Protein AF-A0A3E1NWQ6-F1 (afdb_monomer)

Nearest PDB structures (foldseek):
  8uxt-assembly1_A  TM=4.687E-01  e=5.016E-04  Acinetobacter baumannii AB307-0294
  7roo-assembly1_A  TM=8.011E-01  e=1.506E-01  Cylindrospermum licheniforme UTEX B 2014
  7ron-assembly1_A  TM=8.012E-01  e=1.679E-01  Cylindrospermum licheniforme UTEX B 2014
  7fh8-assembly1_A  TM=8.017E-01  e=1.772E-01  Cylindrospermum licheniforme UTEX B 2014
  7pq5-assembly1_L  TM=4.694E-01  e=2.424E-03  Photorhabdus laumondii subsp. laumondii TTO1

Secondary structure (DSSP, 8-state):
--TTS-EEEEEEEEETTEEEEEEEEE-TTS-EEEEEEE--SS-EEEEEEEE-TTS-EEEEEEETTEEEEEE--TT----------------------SS----------GGG------------------S--TT-------------------SS---------TTHHHHHHHHHHHHHHHHHHHHHHHHHHHHHHHHHHHHHHTT---------------EEEE-TT--EEEEE-GGGB-----HHHHHHHHHHHHTT------B---EEEEE-TTS-EEEEEETTTEEEEEEE-TTS-EEEEE-HHHHTTTEEEEEEE-TTS-EEEEEEEE-SSPP-HHHHT-HHHHHHHHHHTGGG-EEEEE----S--PPPPGGG--TT--

pLDDT: mean 74.74, std 21.27, range [27.75, 98.44]

Organism: NCBI:txid2291814

Structure (mmCIF, N/CA/C/O backbone):
data_AF-A0A3E1NWQ6-F1
#
_entry.id   AF-A0A3E1NWQ6-F1
#
loop_
_atom_site.group_PDB
_atom_site.id
_atom_site.type_symbol
_atom_site.label_atom_id
_atom_site.label_alt_id
_atom_site.label_comp_id
_atom_site.label_asym_id
_atom_site.label_entity_id
_atom_site.label_seq_id
_atom_site.pdbx_PDB_ins_code
_atom_site.Cartn_x
_atom_site.Cartn_y
_atom_site.Cartn_z
_atom_site.occupancy
_atom_site.B_iso_or_equiv
_atom_site.auth_seq_id
_atom_site.auth_comp_id
_atom_site.auth_asym_id
_atom_site.auth_atom_id
_atom_site.pdbx_PDB_model_num
ATOM 1 N N . MET A 1 1 ? 13.324 13.006 -52.063 1.00 68.25 1 MET A N 1
ATOM 2 C CA . MET A 1 1 ? 12.012 12.972 -52.735 1.00 68.25 1 MET A CA 1
ATOM 3 C C . MET A 1 1 ? 11.394 14.353 -52.605 1.00 68.25 1 MET A C 1
ATOM 5 O O . MET A 1 1 ? 11.493 14.928 -51.523 1.00 68.25 1 MET A O 1
ATOM 9 N N . THR A 1 2 ? 10.901 14.929 -53.695 1.00 75.12 2 THR A N 1
ATOM 10 C CA . THR A 1 2 ? 10.239 16.245 -53.714 1.00 75.12 2 THR A CA 1
ATOM 11 C C . THR A 1 2 ? 8.730 16.090 -53.497 1.00 75.12 2 THR A C 1
ATOM 13 O O . THR A 1 2 ? 8.201 14.982 -53.580 1.00 75.12 2 THR A O 1
ATOM 16 N N . LEU A 1 3 ? 8.036 17.188 -53.187 1.00 78.50 3 LEU A N 1
ATOM 17 C CA . LEU A 1 3 ? 6.597 17.211 -52.879 1.00 78.50 3 LEU A CA 1
ATOM 18 C C . LEU A 1 3 ? 5.720 16.683 -54.026 1.00 78.50 3 LEU A C 1
ATOM 20 O O . LEU A 1 3 ? 4.633 16.175 -53.785 1.00 78.50 3 LEU A O 1
ATOM 24 N N . ASP A 1 4 ? 6.203 16.779 -55.262 1.00 76.31 4 ASP A N 1
ATOM 25 C CA . ASP A 1 4 ? 5.549 16.283 -56.474 1.00 76.31 4 ASP A CA 1
ATOM 26 C C . ASP A 1 4 ? 5.920 14.831 -56.826 1.00 76.31 4 ASP A C 1
ATOM 28 O O . ASP A 1 4 ? 5.641 14.382 -57.932 1.00 76.31 4 ASP A O 1
ATOM 32 N N . GLY A 1 5 ? 6.574 14.093 -55.921 1.00 77.06 5 GLY A N 1
ATOM 33 C CA . GLY A 1 5 ? 7.005 12.709 -56.161 1.00 77.06 5 GLY A CA 1
ATOM 34 C C . GLY A 1 5 ? 8.275 12.579 -57.012 1.00 77.06 5 GLY A C 1
ATOM 35 O O . GLY A 1 5 ? 8.676 11.470 -57.357 1.00 77.06 5 GLY A O 1
ATOM 36 N N . GLY A 1 6 ? 8.925 13.697 -57.339 1.00 78.62 6 GLY A N 1
ATOM 37 C CA . GLY A 1 6 ? 10.210 13.734 -58.029 1.00 78.62 6 GLY A CA 1
ATOM 38 C C . GLY A 1 6 ? 11.427 13.487 -57.124 1.00 78.62 6 GLY A C 1
ATOM 39 O O . GLY A 1 6 ? 11.338 13.157 -55.932 1.00 78.62 6 GLY A O 1
ATOM 40 N N . LEU A 1 7 ? 12.616 13.678 -57.696 1.00 77.25 7 LEU A N 1
ATOM 41 C CA . LEU A 1 7 ? 13.900 13.510 -57.013 1.00 77.25 7 LEU A CA 1
ATOM 42 C C . LEU A 1 7 ? 14.713 14.797 -57.072 1.00 77.25 7 LEU A C 1
ATOM 44 O O . LEU A 1 7 ? 14.730 15.495 -58.080 1.00 77.25 7 LEU A O 1
ATOM 48 N N . ILE A 1 8 ? 15.440 15.085 -55.996 1.00 79.31 8 ILE A N 1
ATOM 49 C CA . ILE A 1 8 ? 16.453 16.135 -55.984 1.00 79.31 8 ILE A CA 1
ATOM 50 C C . ILE A 1 8 ? 17.806 15.504 -55.698 1.00 79.31 8 ILE A C 1
ATOM 52 O O . ILE A 1 8 ? 17.927 14.681 -54.790 1.00 79.31 8 ILE A O 1
ATOM 56 N N . ALA A 1 9 ? 18.801 15.877 -56.491 1.00 77.38 9 ALA A N 1
ATOM 57 C CA . ALA A 1 9 ? 20.158 15.370 -56.392 1.00 77.38 9 ALA A CA 1
ATOM 58 C C . ALA A 1 9 ? 21.160 16.524 -56.423 1.00 77.38 9 ALA A C 1
ATOM 60 O O . ALA A 1 9 ? 20.936 17.545 -57.077 1.00 77.38 9 ALA A O 1
ATOM 61 N N . ALA A 1 10 ? 22.271 16.336 -55.720 1.00 79.88 10 ALA A N 1
ATOM 62 C CA . ALA A 1 10 ? 23.435 17.204 -55.764 1.00 79.88 10 ALA A CA 1
ATOM 63 C C . ALA A 1 10 ? 24.614 16.393 -56.301 1.00 79.88 10 ALA A C 1
ATOM 65 O O . ALA A 1 10 ? 24.933 15.335 -55.767 1.00 79.88 10 ALA A O 1
ATOM 66 N N . GLU A 1 11 ? 25.244 16.886 -57.355 1.00 81.69 11 GLU A N 1
ATOM 67 C CA . GLU A 1 11 ? 26.432 16.305 -57.959 1.00 81.69 11 GLU A CA 1
ATOM 68 C C . GLU A 1 11 ? 27.622 17.211 -57.639 1.00 81.69 11 GLU A C 1
ATOM 70 O O . GLU A 1 11 ? 27.664 18.373 -58.051 1.00 81.69 11 GLU A O 1
ATOM 75 N N . ASN A 1 12 ? 28.577 16.680 -56.878 1.00 82.62 12 ASN A N 1
ATOM 76 C CA . ASN A 1 12 ? 29.840 17.349 -56.596 1.00 82.62 12 ASN A CA 1
ATOM 77 C C . ASN A 1 12 ? 30.834 16.976 -57.702 1.00 82.62 12 ASN A C 1
ATOM 79 O O . ASN A 1 12 ? 31.083 15.794 -57.926 1.00 82.62 12 ASN A O 1
ATOM 83 N N . PHE A 1 13 ? 31.413 17.963 -58.378 1.00 78.88 13 PHE A N 1
ATOM 84 C CA . PHE A 1 13 ? 32.356 17.739 -59.473 1.00 78.88 13 PHE A CA 1
ATOM 85 C C . PHE A 1 13 ? 33.527 18.718 -59.406 1.00 78.88 13 PHE A C 1
ATOM 87 O O . PHE A 1 13 ? 33.412 19.808 -58.849 1.00 78.88 13 PHE A O 1
ATOM 94 N N . THR A 1 14 ? 34.668 18.351 -59.982 1.00 79.31 14 THR A N 1
ATOM 95 C CA . THR A 1 14 ? 35.863 19.202 -59.968 1.00 79.31 14 THR A CA 1
ATOM 96 C C . THR A 1 14 ? 35.911 20.081 -61.211 1.00 79.31 14 THR A C 1
ATOM 98 O O . THR A 1 14 ? 35.911 19.583 -62.335 1.00 79.31 14 THR A O 1
ATOM 101 N N . TYR A 1 15 ? 36.017 21.395 -61.018 1.00 78.19 15 TYR A N 1
ATOM 102 C CA . TYR A 1 15 ? 36.210 22.370 -62.090 1.00 78.19 15 TYR A CA 1
ATOM 103 C C . TYR A 1 15 ? 37.346 23.328 -61.730 1.00 78.19 15 TYR A C 1
ATOM 105 O O . TYR A 1 15 ? 37.308 23.993 -60.695 1.00 78.19 15 TYR A O 1
ATOM 113 N N . SER A 1 16 ? 38.368 23.418 -62.589 1.00 79.62 16 SER A N 1
ATOM 114 C CA . SER A 1 16 ? 39.536 24.291 -62.385 1.00 79.62 16 SER A CA 1
ATOM 115 C C . SER A 1 16 ? 40.235 24.085 -61.024 1.00 79.62 16 SER A C 1
ATOM 117 O O . SER A 1 16 ? 40.619 25.052 -60.364 1.00 79.62 16 SER A O 1
ATOM 119 N N . GLY A 1 17 ? 40.366 22.826 -60.587 1.00 78.62 17 GLY A N 1
ATOM 120 C CA . GLY A 1 17 ? 41.030 22.453 -59.329 1.00 78.62 17 GLY A CA 1
ATOM 121 C C . GLY A 1 17 ? 40.210 22.695 -58.057 1.00 78.62 17 GLY A C 1
ATOM 122 O O . GLY A 1 17 ? 40.735 22.529 -56.961 1.00 78.62 17 GLY A O 1
ATOM 123 N N . LYS A 1 18 ? 38.935 23.083 -58.180 1.00 80.69 18 LYS A N 1
ATOM 124 C CA . LYS A 1 18 ? 38.025 23.319 -57.050 1.00 80.69 18 LYS A CA 1
ATOM 125 C C . LYS A 1 18 ? 36.792 22.439 -57.184 1.00 80.69 18 LYS A C 1
ATOM 127 O O . LYS A 1 18 ? 36.269 22.289 -58.289 1.00 80.69 18 LYS A O 1
ATOM 132 N N . THR A 1 19 ? 36.292 21.910 -56.072 1.00 81.06 19 THR A N 1
ATOM 133 C CA . THR A 1 19 ? 35.012 21.191 -56.085 1.00 81.06 19 THR A CA 1
ATOM 134 C C . THR A 1 19 ? 33.873 22.190 -56.229 1.00 81.06 19 THR A C 1
ATOM 136 O O . THR A 1 19 ? 33.866 23.230 -55.574 1.00 81.06 19 THR A O 1
ATOM 139 N N . GLN A 1 20 ? 32.947 21.910 -57.129 1.00 78.62 20 GLN A N 1
ATOM 140 C CA . GLN A 1 20 ? 31.761 22.701 -57.415 1.00 78.62 20 GLN A CA 1
ATOM 141 C C . GLN A 1 20 ? 30.541 21.785 -57.381 1.00 78.62 20 GLN A C 1
ATOM 143 O O . GLN A 1 20 ? 30.667 20.561 -57.415 1.00 78.62 20 GLN A O 1
ATOM 148 N N . VAL A 1 21 ? 29.350 22.377 -57.333 1.00 81.50 21 VAL A N 1
ATOM 149 C CA . VAL A 1 21 ? 28.112 21.616 -57.148 1.00 81.50 21 VAL A CA 1
ATOM 150 C C . VAL A 1 21 ? 27.126 21.933 -58.258 1.00 81.50 21 VAL A C 1
ATOM 152 O O . VAL A 1 21 ? 26.815 23.100 -58.498 1.00 81.50 21 VAL A O 1
ATOM 155 N N . VAL A 1 22 ? 26.597 20.899 -58.908 1.00 77.75 22 VAL A N 1
ATOM 156 C CA . VAL A 1 22 ? 25.370 21.000 -59.703 1.00 77.75 22 VAL A CA 1
ATOM 157 C C . VAL A 1 22 ? 24.238 20.395 -58.894 1.00 77.75 22 VAL A C 1
ATOM 159 O O . VAL A 1 22 ? 24.333 19.247 -58.478 1.00 77.75 22 VAL A O 1
ATOM 162 N N . PHE A 1 23 ? 23.148 21.125 -58.683 1.00 77.06 23 PHE A N 1
ATOM 163 C CA . PHE A 1 23 ? 21.936 20.532 -58.122 1.00 77.06 23 PHE A CA 1
ATOM 164 C C . PHE A 1 23 ? 20.868 20.400 -59.202 1.00 77.06 23 PHE A C 1
ATOM 166 O O . PHE A 1 23 ? 20.668 21.305 -60.018 1.00 77.06 23 PHE A O 1
ATOM 173 N N . ARG A 1 24 ? 20.200 19.246 -59.227 1.00 76.81 24 ARG A N 1
ATOM 174 C CA . ARG A 1 24 ? 19.182 18.905 -60.220 1.00 76.81 24 ARG A CA 1
ATOM 175 C C . ARG A 1 24 ? 17.895 18.463 -59.546 1.00 76.81 24 ARG A C 1
ATOM 177 O O . ARG A 1 24 ? 17.935 17.703 -58.579 1.00 76.81 24 ARG A O 1
ATOM 184 N N . LYS A 1 25 ? 16.766 18.905 -60.095 1.00 78.81 25 LYS A N 1
ATOM 185 C CA . LYS A 1 25 ? 15.433 18.397 -59.770 1.00 78.81 25 LYS A CA 1
ATOM 186 C C . LYS A 1 25 ? 14.926 17.587 -60.958 1.00 78.81 25 LYS A C 1
ATOM 188 O O . LYS A 1 25 ? 14.837 18.111 -62.067 1.00 78.81 25 LYS A O 1
ATOM 193 N N . PHE A 1 26 ? 14.569 16.341 -60.706 1.00 75.06 26 PHE A N 1
ATOM 194 C CA . PHE A 1 26 ? 13.844 15.475 -61.621 1.00 75.06 26 PHE A CA 1
ATOM 195 C C . PHE A 1 26 ? 12.368 15.494 -61.239 1.00 75.06 26 PHE A C 1
ATOM 197 O O . PHE A 1 26 ? 12.039 15.387 -60.056 1.00 75.06 26 PHE A O 1
ATOM 204 N N . ASN A 1 27 ? 11.488 15.644 -62.222 1.00 75.62 27 ASN A N 1
ATOM 205 C CA . ASN A 1 27 ? 10.047 15.518 -62.020 1.00 75.62 27 ASN A CA 1
ATOM 206 C C . ASN A 1 27 ? 9.667 14.037 -61.810 1.00 75.62 27 ASN A C 1
ATOM 208 O O . ASN A 1 27 ? 10.495 13.141 -61.997 1.00 75.62 27 ASN A O 1
ATOM 212 N N . ALA A 1 28 ? 8.416 13.761 -61.432 1.00 76.19 28 ALA A N 1
ATOM 213 C CA . ALA A 1 28 ? 7.928 12.391 -61.226 1.00 76.19 28 ALA A CA 1
ATOM 214 C C . ALA A 1 28 ? 8.040 11.501 -62.481 1.00 76.19 28 ALA A C 1
ATOM 216 O O . ALA A 1 28 ? 8.254 10.295 -62.378 1.00 76.19 28 ALA A O 1
ATOM 217 N N . ASP A 1 29 ? 7.967 12.099 -63.671 1.00 72.44 29 ASP A N 1
ATOM 218 C CA . ASP A 1 29 ? 8.151 11.432 -64.966 1.00 72.44 29 ASP A CA 1
ATOM 219 C C . ASP A 1 29 ? 9.631 11.207 -65.344 1.00 72.44 29 ASP A C 1
ATOM 221 O O . ASP A 1 29 ? 9.933 10.780 -66.458 1.00 72.44 29 ASP A O 1
ATOM 225 N N . LYS A 1 30 ? 10.561 11.481 -64.417 1.00 63.69 30 LYS A N 1
ATOM 226 C CA . LYS A 1 30 ? 12.023 11.376 -64.574 1.00 63.69 30 LYS A CA 1
ATOM 227 C C . LYS A 1 30 ? 12.631 12.376 -65.566 1.00 63.69 30 LYS A C 1
ATOM 229 O O . LYS A 1 30 ? 13.831 12.300 -65.836 1.00 63.69 30 LYS A O 1
ATOM 234 N N . THR A 1 31 ? 11.866 13.348 -66.065 1.00 67.56 31 THR A N 1
ATOM 235 C CA . THR A 1 31 ? 12.417 14.465 -66.847 1.00 67.56 31 THR A CA 1
ATOM 236 C C . THR A 1 31 ? 13.167 15.446 -65.945 1.00 67.56 31 THR A C 1
ATOM 238 O O . THR A 1 31 ? 12.858 15.595 -64.759 1.00 67.56 31 THR A O 1
ATOM 241 N N . ILE A 1 32 ? 14.181 16.127 -66.488 1.00 68.81 32 ILE A N 1
ATOM 242 C CA . ILE A 1 32 ? 14.909 17.168 -65.752 1.00 68.81 32 ILE A CA 1
ATOM 243 C C . ILE A 1 32 ? 14.021 18.412 -65.683 1.00 68.81 32 ILE A C 1
ATOM 245 O O . ILE A 1 32 ? 13.797 19.073 -66.693 1.00 68.81 32 ILE A O 1
ATOM 249 N N . GLY A 1 33 ? 13.542 18.744 -64.485 1.00 68.38 33 GLY A N 1
ATOM 250 C CA . GLY A 1 33 ? 12.797 19.976 -64.229 1.00 68.38 33 GLY A CA 1
ATOM 251 C C . GLY A 1 33 ? 13.705 21.175 -63.946 1.00 68.38 33 GLY A C 1
ATOM 252 O O . GLY A 1 33 ? 13.377 22.298 -64.312 1.00 68.38 33 GLY A O 1
ATOM 253 N N . LEU A 1 34 ? 14.857 20.948 -63.305 1.00 71.62 34 LEU A N 1
ATOM 254 C CA . LEU A 1 34 ? 15.838 21.990 -62.984 1.00 71.62 34 LEU A CA 1
ATOM 255 C C . LEU A 1 34 ? 17.253 21.406 -62.994 1.00 71.62 34 LEU A C 1
ATOM 257 O O . LEU A 1 34 ? 17.461 20.306 -62.486 1.00 71.62 34 LEU A O 1
ATOM 261 N N . SER A 1 35 ? 18.234 22.154 -63.500 1.00 73.31 35 SER A N 1
ATOM 262 C CA . SER A 1 35 ? 19.657 21.828 -63.360 1.00 73.31 35 SER A CA 1
ATOM 263 C C . SER A 1 35 ? 20.469 23.107 -63.233 1.00 73.31 35 SER A C 1
ATOM 265 O O . SER A 1 35 ? 20.567 23.866 -64.192 1.00 73.31 35 SER A O 1
ATOM 267 N N . ASN A 1 36 ? 21.074 23.326 -62.068 1.00 69.69 36 ASN A N 1
ATOM 268 C CA . ASN A 1 36 ? 21.811 24.547 -61.770 1.00 69.69 36 ASN A CA 1
ATOM 269 C C . ASN A 1 36 ? 23.204 24.244 -61.247 1.00 69.69 36 ASN A C 1
ATOM 271 O O . ASN A 1 36 ? 23.373 23.530 -60.260 1.00 69.69 36 ASN A O 1
ATOM 275 N N . TRP A 1 37 ? 24.195 24.848 -61.893 1.00 72.56 37 TRP A N 1
ATOM 276 C CA . TRP A 1 37 ? 25.570 24.833 -61.428 1.00 72.56 37 TRP A CA 1
ATOM 277 C C . TRP A 1 37 ? 25.833 26.035 -60.522 1.00 72.56 37 TRP A C 1
ATOM 279 O O . TRP A 1 37 ? 25.721 27.189 -60.934 1.00 72.56 37 TRP A O 1
ATOM 289 N N . MET A 1 38 ? 26.228 25.756 -59.286 1.00 71.31 38 MET A N 1
ATOM 290 C CA . MET A 1 38 ? 26.746 26.747 -58.357 1.00 71.31 38 MET A CA 1
ATOM 291 C C . MET A 1 38 ? 28.250 26.893 -58.558 1.00 71.31 38 MET A C 1
ATOM 293 O O . MET A 1 38 ? 29.030 26.050 -58.110 1.00 71.31 38 MET A O 1
ATOM 297 N N . LYS A 1 39 ? 28.646 27.974 -59.234 1.00 70.69 39 LYS A N 1
ATOM 298 C CA . LYS A 1 39 ? 30.050 28.361 -59.353 1.00 70.69 39 LYS A CA 1
ATOM 299 C C . LYS A 1 39 ? 30.422 29.307 -58.218 1.00 70.69 39 LYS A C 1
ATOM 301 O O . LYS A 1 39 ? 29.893 30.413 -58.129 1.00 70.69 39 LYS A O 1
ATOM 306 N N . VAL A 1 40 ? 31.360 28.882 -57.387 1.00 68.81 40 VAL A N 1
ATOM 307 C CA . VAL A 1 40 ? 31.903 29.663 -56.275 1.00 68.81 40 VAL A CA 1
ATOM 308 C C . VAL A 1 40 ? 33.415 29.858 -56.423 1.00 68.81 40 VAL A C 1
ATOM 310 O O . VAL A 1 40 ? 34.095 29.192 -57.204 1.00 68.81 40 VAL A O 1
ATOM 313 N N . ASP A 1 41 ? 33.948 30.815 -55.677 1.00 73.19 41 ASP A N 1
ATOM 314 C CA . ASP A 1 41 ? 35.360 31.207 -55.643 1.00 73.19 41 ASP A CA 1
ATOM 315 C C . ASP A 1 41 ? 36.284 30.198 -54.937 1.00 73.19 41 ASP A C 1
ATOM 317 O O . ASP A 1 41 ? 37.501 30.283 -55.104 1.00 73.19 41 ASP A O 1
ATOM 321 N N . SER A 1 42 ? 35.750 29.224 -54.197 1.00 80.19 42 SER A N 1
ATOM 322 C CA . SER A 1 42 ? 36.515 28.164 -53.522 1.00 80.19 42 SER A CA 1
ATOM 323 C C . SER A 1 42 ? 35.852 26.788 -53.681 1.00 80.19 42 SER A C 1
ATOM 325 O O . SER A 1 42 ? 34.866 26.661 -54.402 1.00 80.19 42 SER A O 1
ATOM 327 N N . SER A 1 43 ? 36.406 25.744 -53.063 1.00 80.38 43 SER A N 1
ATOM 328 C CA . SER A 1 43 ? 35.817 24.400 -53.084 1.00 80.38 43 SER A CA 1
ATOM 329 C C . SER A 1 43 ? 34.533 24.345 -52.254 1.00 80.38 43 SER A C 1
ATOM 331 O O . SER A 1 43 ? 34.545 24.676 -51.069 1.00 80.38 43 SER A O 1
ATOM 333 N N . LEU A 1 44 ? 33.443 23.898 -52.874 1.00 79.56 44 LEU A N 1
ATOM 334 C CA . LEU A 1 44 ? 32.125 23.678 -52.284 1.00 79.56 44 LEU A CA 1
ATOM 335 C C . LEU A 1 44 ? 31.727 22.213 -52.476 1.00 79.56 44 LEU A C 1
ATOM 337 O O . LEU A 1 44 ? 31.792 21.699 -53.591 1.00 79.56 44 LEU A O 1
ATOM 341 N N . ILE A 1 45 ? 31.291 21.560 -51.403 1.00 82.38 45 ILE A N 1
ATOM 342 C CA . ILE A 1 45 ? 30.816 20.173 -51.417 1.00 82.38 45 ILE A CA 1
ATOM 343 C C . ILE A 1 45 ? 29.468 20.123 -50.719 1.00 82.38 45 ILE A C 1
ATOM 345 O O . ILE A 1 45 ? 29.401 20.350 -49.512 1.00 82.38 45 ILE A O 1
ATOM 349 N N . MET A 1 46 ? 28.405 19.789 -51.446 1.00 79.94 46 MET A N 1
ATOM 350 C CA . MET A 1 46 ? 27.076 19.614 -50.866 1.00 79.94 46 MET A CA 1
ATOM 351 C C . MET A 1 46 ? 26.905 18.178 -50.373 1.00 79.94 46 MET A C 1
ATOM 353 O O . MET A 1 46 ? 27.039 17.233 -51.150 1.00 79.94 46 MET A O 1
ATOM 357 N N . TYR A 1 47 ? 26.594 18.026 -49.085 1.00 78.75 47 TYR A N 1
ATOM 358 C CA . TYR A 1 47 ? 26.339 16.718 -48.473 1.00 78.75 47 TYR A CA 1
ATOM 359 C C . TYR A 1 47 ? 24.858 16.370 -48.491 1.00 78.75 47 TYR A C 1
ATOM 361 O O . TYR A 1 47 ? 24.488 15.209 -48.654 1.00 78.75 47 TYR A O 1
ATOM 369 N N . ARG A 1 48 ? 23.992 17.374 -48.313 1.00 77.38 48 ARG A N 1
ATOM 370 C CA . ARG A 1 48 ? 22.551 17.154 -48.230 1.00 77.38 48 ARG A CA 1
ATOM 371 C C . ARG A 1 48 ? 21.783 18.288 -48.877 1.00 77.38 48 ARG A C 1
ATOM 373 O O . ARG A 1 48 ? 22.137 19.454 -48.730 1.00 77.38 48 ARG A O 1
ATOM 380 N N . VAL A 1 49 ? 20.695 17.928 -49.549 1.00 81.31 49 VAL A N 1
ATOM 381 C CA . VAL A 1 49 ? 19.716 18.861 -50.101 1.00 81.31 49 VAL A CA 1
ATOM 382 C C . VAL A 1 49 ? 18.317 18.300 -49.891 1.00 81.31 49 VAL A C 1
ATOM 384 O O . VAL A 1 49 ? 18.093 17.095 -50.022 1.00 81.31 49 VAL A O 1
ATOM 387 N N . PHE A 1 50 ? 17.375 19.160 -49.526 1.00 81.19 50 PHE A N 1
ATOM 388 C CA . PHE A 1 50 ? 15.976 18.785 -49.371 1.00 81.19 50 PHE A CA 1
ATOM 389 C C . PHE A 1 50 ? 15.053 19.945 -49.739 1.00 81.19 50 PHE A C 1
ATOM 391 O O . PHE A 1 50 ? 15.448 21.114 -49.735 1.00 81.19 50 PHE A O 1
ATOM 398 N N . GLN A 1 51 ? 13.810 19.601 -50.067 1.00 83.94 51 GLN A N 1
ATOM 399 C CA . GLN A 1 51 ? 12.760 20.576 -50.319 1.00 83.94 51 GLN A CA 1
ATOM 400 C C . GLN A 1 51 ? 12.054 20.933 -49.007 1.00 83.94 51 GLN A C 1
ATOM 402 O O . GLN A 1 51 ? 11.697 20.057 -48.220 1.00 83.94 51 GLN A O 1
ATOM 407 N N . ARG A 1 52 ? 11.877 22.229 -48.773 1.00 77.62 52 ARG A N 1
ATOM 408 C CA . ARG A 1 52 ? 11.127 22.818 -47.665 1.00 77.62 52 ARG A CA 1
ATOM 409 C C . ARG A 1 52 ? 9.636 22.864 -48.006 1.00 77.62 52 ARG A C 1
ATOM 411 O O . ARG A 1 52 ? 9.235 22.731 -49.160 1.00 77.62 52 ARG A O 1
ATOM 418 N N . THR A 1 53 ? 8.807 23.086 -46.992 1.00 80.19 53 THR A N 1
ATOM 419 C CA . THR A 1 53 ? 7.338 23.130 -47.116 1.00 80.19 53 THR A CA 1
ATOM 420 C C . THR A 1 53 ? 6.830 24.253 -48.021 1.00 80.19 53 THR A C 1
ATOM 422 O O . THR A 1 53 ? 5.788 24.114 -48.648 1.00 80.19 53 THR A O 1
ATOM 425 N N . ASP A 1 54 ? 7.588 25.339 -48.153 1.00 75.44 54 ASP A N 1
ATOM 426 C CA . ASP A 1 54 ? 7.325 26.461 -49.064 1.00 75.44 54 ASP A CA 1
ATOM 427 C C . ASP A 1 54 ? 7.758 26.178 -50.519 1.00 75.44 54 ASP A C 1
ATOM 429 O O . ASP A 1 54 ? 7.809 27.088 -51.341 1.00 75.44 54 ASP A O 1
ATOM 433 N N . SER A 1 55 ? 8.079 24.922 -50.850 1.00 75.69 55 SER A N 1
ATOM 434 C CA . SER A 1 55 ? 8.646 24.469 -52.128 1.00 75.69 55 SER A CA 1
ATOM 435 C C . SER A 1 55 ? 10.053 24.983 -52.447 1.00 75.69 55 SER A C 1
ATOM 437 O O . SER A 1 55 ? 10.598 24.609 -53.487 1.00 75.69 55 SER A O 1
ATOM 439 N N . SER A 1 56 ? 10.674 25.779 -51.570 1.00 75.00 56 SER A N 1
ATOM 440 C CA . SER A 1 56 ? 12.084 26.160 -51.692 1.00 75.00 56 SER A CA 1
ATOM 441 C C . SER A 1 56 ? 13.018 25.015 -51.318 1.00 75.00 56 SER A C 1
ATOM 443 O O . SER A 1 56 ? 12.610 24.032 -50.705 1.00 75.00 56 SER A O 1
ATOM 445 N N . TYR A 1 57 ? 14.293 25.127 -51.675 1.00 78.12 57 TYR A N 1
ATOM 446 C CA . TYR A 1 57 ? 15.301 24.124 -51.333 1.00 78.12 57 TYR A CA 1
ATOM 447 C C . TYR A 1 57 ? 16.298 24.668 -50.323 1.00 78.12 57 TYR A C 1
ATOM 449 O O . TYR A 1 57 ? 16.782 25.797 -50.466 1.00 78.12 57 TYR A O 1
ATOM 457 N N . ALA A 1 58 ? 16.626 23.829 -49.341 1.00 80.06 58 ALA A N 1
ATOM 458 C CA . ALA A 1 58 ? 17.743 24.035 -48.436 1.00 80.06 58 ALA A CA 1
ATOM 459 C C . ALA A 1 58 ? 18.812 22.969 -48.675 1.00 80.06 58 ALA A C 1
ATOM 461 O O . ALA A 1 58 ? 18.506 21.784 -48.827 1.00 80.06 58 ALA A O 1
ATOM 462 N N . GLY A 1 59 ? 20.067 23.405 -48.698 1.00 78.31 59 GLY A N 1
ATOM 463 C CA . GLY A 1 59 ? 21.225 22.530 -48.826 1.00 78.31 59 GLY A CA 1
ATOM 464 C C . GLY A 1 59 ? 22.271 22.856 -47.775 1.00 78.31 59 GLY A C 1
ATOM 465 O O . GLY A 1 59 ? 22.397 24.008 -47.370 1.00 78.31 59 GLY A O 1
ATOM 466 N N . SER A 1 60 ? 23.021 21.859 -47.328 1.00 79.69 60 SER A N 1
ATOM 467 C CA . SER A 1 60 ? 24.141 22.056 -46.411 1.00 79.69 60 SER A CA 1
ATOM 468 C C . SER A 1 60 ? 25.368 21.282 -46.868 1.00 79.69 60 SER A C 1
ATOM 470 O O . SER A 1 60 ? 25.276 20.241 -47.534 1.00 79.69 60 SER A O 1
ATOM 472 N N . GLY A 1 61 ? 26.536 21.799 -46.502 1.00 80.25 61 GLY A N 1
ATOM 473 C CA . GLY A 1 61 ? 27.785 21.131 -46.812 1.00 80.25 61 GLY A CA 1
ATOM 474 C C . GLY A 1 61 ? 29.029 21.875 -46.355 1.00 80.25 61 GLY A C 1
ATOM 475 O O . GLY A 1 61 ? 28.973 22.692 -45.439 1.00 80.25 61 GLY A O 1
ATOM 476 N N . GLY A 1 62 ? 30.156 21.579 -46.999 1.00 77.38 62 GLY A N 1
ATOM 477 C CA . GLY A 1 62 ? 31.443 22.227 -46.754 1.00 77.38 62 GLY A CA 1
ATOM 478 C C . GLY A 1 62 ? 31.762 23.289 -47.805 1.00 77.38 62 GLY A C 1
ATOM 479 O O . GLY A 1 62 ? 31.539 23.076 -48.996 1.00 77.38 62 GLY A O 1
ATOM 480 N N . TYR A 1 63 ? 32.278 24.432 -47.370 1.00 79.06 63 TYR A N 1
ATOM 481 C CA . TYR A 1 63 ? 32.868 25.458 -48.224 1.00 79.06 63 TYR A CA 1
ATOM 482 C C . TYR A 1 63 ? 34.259 25.790 -47.678 1.00 79.06 63 TYR A C 1
ATOM 484 O O . TYR A 1 63 ? 34.394 26.380 -46.603 1.00 79.06 63 TYR A O 1
ATOM 492 N N . ASN A 1 64 ? 35.299 25.394 -48.412 1.00 78.88 64 ASN A N 1
ATOM 493 C CA . ASN A 1 64 ? 36.683 25.410 -47.942 1.00 78.88 64 ASN A CA 1
ATOM 494 C C . ASN A 1 64 ? 36.809 24.714 -46.564 1.00 78.88 64 ASN A C 1
ATOM 496 O O . ASN A 1 64 ? 36.383 23.572 -46.427 1.00 78.88 64 ASN A O 1
ATOM 500 N N . ASN A 1 65 ? 37.309 25.412 -45.536 1.00 73.62 65 ASN A N 1
ATOM 501 C CA . ASN A 1 65 ? 37.417 24.899 -44.163 1.00 73.62 65 ASN A CA 1
ATOM 502 C C . ASN A 1 65 ? 36.196 25.236 -43.280 1.00 73.62 65 ASN A C 1
ATOM 504 O O . ASN A 1 65 ? 36.277 25.135 -42.058 1.00 73.62 65 ASN A O 1
ATOM 508 N N . GLY A 1 66 ? 35.088 25.699 -43.866 1.00 63.56 66 GLY A N 1
ATOM 509 C CA . GLY A 1 66 ? 33.879 26.100 -43.145 1.00 63.56 66 GLY A CA 1
ATOM 510 C C . GLY A 1 66 ? 32.643 25.295 -43.540 1.00 63.56 66 GLY A C 1
ATOM 511 O O . GLY A 1 66 ? 32.606 24.633 -44.577 1.00 63.56 66 GLY A O 1
ATOM 512 N N . ALA A 1 67 ? 31.597 25.387 -42.718 1.00 63.25 67 ALA A N 1
ATOM 513 C CA . ALA A 1 67 ? 30.269 24.900 -43.074 1.00 63.25 67 ALA A CA 1
ATOM 514 C C . ALA A 1 67 ? 29.547 25.923 -43.965 1.00 63.25 67 ALA A C 1
ATOM 516 O O . ALA A 1 67 ? 29.677 27.133 -43.763 1.00 63.25 67 ALA A O 1
ATOM 517 N N . PHE A 1 68 ? 28.749 25.447 -44.919 1.00 68.88 68 PHE A N 1
ATOM 518 C CA . PHE A 1 68 ? 27.828 26.284 -45.682 1.00 68.88 68 PHE A CA 1
ATOM 519 C C . PHE A 1 68 ? 26.384 25.827 -45.500 1.00 68.88 68 PHE A C 1
ATOM 521 O O . PHE A 1 68 ? 26.088 24.641 -45.324 1.00 68.88 68 PHE A O 1
ATOM 528 N N . LEU A 1 69 ? 25.486 26.802 -45.619 1.00 68.62 69 LEU A N 1
ATOM 529 C CA . LEU A 1 69 ? 24.050 26.602 -45.690 1.00 68.62 69 LEU A CA 1
ATOM 530 C C . LEU A 1 69 ? 23.511 27.396 -46.883 1.00 68.62 69 LEU A C 1
ATOM 532 O O . LEU A 1 69 ? 23.768 28.592 -47.016 1.00 68.62 69 LEU A O 1
ATOM 536 N N . LEU A 1 70 ? 22.798 26.712 -47.767 1.00 73.12 70 LEU A N 1
ATOM 537 C CA . LEU A 1 70 ? 22.173 27.258 -48.962 1.00 73.12 70 LEU A CA 1
ATOM 538 C C . LEU A 1 70 ? 20.668 27.337 -48.747 1.00 73.12 70 LEU A C 1
ATOM 540 O O . LEU A 1 70 ? 20.042 26.350 -48.368 1.00 73.12 70 LEU A O 1
ATOM 544 N N . PHE A 1 71 ? 20.093 28.481 -49.103 1.00 69.06 71 PHE A N 1
ATOM 545 C CA . PHE A 1 71 ? 18.657 28.642 -49.276 1.00 69.06 71 PHE A CA 1
ATOM 546 C C . PHE A 1 71 ? 18.375 29.139 -50.685 1.00 69.06 71 PHE A C 1
ATOM 548 O O . PHE A 1 71 ? 18.989 30.097 -51.159 1.00 69.06 71 PHE A O 1
ATOM 555 N N . THR A 1 72 ? 17.436 28.484 -51.350 1.00 70.12 72 THR A N 1
ATOM 556 C CA . THR A 1 72 ? 16.933 28.899 -52.661 1.00 70.12 72 THR A CA 1
ATOM 557 C C . THR A 1 72 ? 15.528 29.474 -52.517 1.00 70.12 72 THR A C 1
ATOM 559 O O . THR A 1 72 ? 14.923 29.416 -51.451 1.00 70.12 72 THR A O 1
ATOM 562 N N . GLN A 1 73 ? 14.999 30.058 -53.587 1.00 65.69 73 GLN A N 1
ATOM 563 C CA . GLN A 1 73 ? 13.570 30.356 -53.690 1.00 65.69 73 GLN A CA 1
ATOM 564 C C . GLN A 1 73 ? 12.819 29.119 -54.221 1.00 65.69 73 GLN A C 1
ATOM 566 O O . GLN A 1 73 ? 13.463 28.217 -54.756 1.00 65.69 73 GLN A O 1
ATOM 571 N N . PRO A 1 74 ? 11.477 29.063 -54.133 1.00 66.44 74 PRO A N 1
ATOM 572 C CA . PRO A 1 74 ? 10.678 27.941 -54.647 1.00 66.44 74 PRO A CA 1
ATOM 573 C C . PRO A 1 74 ? 10.905 27.619 -56.128 1.00 66.44 74 PRO A C 1
ATOM 575 O O . PRO A 1 74 ? 10.818 26.470 -56.547 1.00 66.44 74 PRO A O 1
ATOM 578 N N . SER A 1 75 ? 11.266 28.629 -56.921 1.00 62.41 75 SER A N 1
ATOM 579 C CA . SER A 1 75 ? 11.646 28.469 -58.326 1.00 62.41 75 SER A CA 1
ATOM 580 C C . SER A 1 75 ? 12.972 27.726 -58.523 1.00 62.41 75 SER A C 1
ATOM 582 O O . SER A 1 75 ? 13.271 27.312 -59.635 1.00 62.41 75 SER A O 1
ATOM 584 N N . GLY A 1 76 ? 13.803 27.603 -57.482 1.00 58.00 76 GLY A N 1
ATOM 585 C CA . GLY A 1 76 ? 15.169 27.083 -57.563 1.00 58.00 76 GLY A CA 1
ATOM 586 C C . GLY A 1 76 ? 16.126 27.952 -58.391 1.00 58.00 76 GLY A C 1
ATOM 587 O O . GLY A 1 76 ? 17.271 27.558 -58.594 1.00 58.00 76 GLY A O 1
ATOM 588 N N . LEU A 1 77 ? 15.685 29.123 -58.864 1.00 54.34 77 LEU A N 1
ATOM 589 C CA . LEU A 1 77 ? 16.375 29.941 -59.860 1.00 54.34 77 LEU A CA 1
ATOM 590 C C . LEU A 1 77 ? 16.836 31.274 -59.266 1.00 54.34 77 LEU A C 1
ATOM 592 O O . LEU A 1 77 ? 16.013 32.056 -58.792 1.00 54.34 77 LEU A O 1
ATOM 596 N N . ARG A 1 78 ? 18.137 31.565 -59.385 1.00 48.91 78 ARG A N 1
ATOM 597 C CA . ARG A 1 78 ? 18.675 32.930 -59.511 1.00 48.91 78 ARG A CA 1
ATOM 598 C C . ARG A 1 78 ? 19.959 32.901 -60.346 1.00 48.91 78 ARG A C 1
ATOM 600 O O . ARG A 1 78 ? 20.931 32.276 -59.941 1.00 48.91 78 ARG A O 1
ATOM 607 N N . GLY A 1 79 ? 19.935 33.619 -61.473 1.00 46.44 79 GLY A N 1
ATOM 608 C CA . GLY A 1 79 ? 21.071 33.848 -62.372 1.00 46.44 79 GLY A CA 1
ATOM 609 C C . GLY A 1 79 ? 21.000 33.030 -63.663 1.00 46.44 79 GLY A C 1
ATOM 610 O O . GLY A 1 79 ? 21.366 31.861 -63.668 1.00 46.44 79 GLY A O 1
ATOM 611 N N . CYS A 1 80 ? 20.566 33.648 -64.765 1.00 38.12 80 CYS A N 1
ATOM 612 C CA . CYS A 1 80 ? 20.781 33.099 -66.104 1.00 38.12 80 CYS A CA 1
ATOM 613 C C . CYS A 1 80 ? 22.143 33.587 -66.612 1.00 38.12 80 CYS A C 1
ATOM 615 O O . CYS A 1 80 ? 22.401 34.788 -66.640 1.00 38.12 80 CYS A O 1
ATOM 617 N N . SER A 1 81 ? 23.008 32.661 -67.018 1.00 41.84 81 SER A N 1
ATOM 618 C CA . SER A 1 81 ? 24.033 32.946 -68.019 1.00 41.84 81 SER A CA 1
ATOM 619 C C . SER A 1 81 ? 23.619 32.187 -69.267 1.00 41.84 81 SER A C 1
ATOM 621 O O . SER A 1 81 ? 23.659 30.956 -69.284 1.00 41.84 81 SER A O 1
ATOM 623 N N . ASP A 1 82 ? 23.184 32.919 -70.289 1.00 34.81 82 ASP A N 1
ATOM 624 C CA . ASP A 1 82 ? 22.797 32.348 -71.573 1.00 34.81 82 ASP A CA 1
ATOM 625 C C . ASP A 1 82 ? 24.061 31.968 -72.350 1.00 34.81 82 ASP A C 1
ATOM 627 O O . ASP A 1 82 ? 24.549 32.682 -73.227 1.00 34.81 82 ASP A O 1
ATOM 631 N N . ARG A 1 83 ? 24.631 30.811 -72.013 1.00 40.06 83 ARG A N 1
ATOM 632 C CA . ARG A 1 83 ? 25.547 30.101 -72.903 1.00 40.06 83 ARG A CA 1
ATOM 633 C C . ARG A 1 83 ? 24.971 28.734 -73.210 1.00 40.06 83 ARG A C 1
ATOM 635 O O . ARG A 1 83 ? 24.779 27.918 -72.314 1.00 40.06 83 ARG A O 1
ATOM 642 N N . ALA A 1 84 ? 24.736 28.486 -74.497 1.00 36.03 84 ALA A N 1
ATOM 643 C CA . ALA A 1 84 ? 24.346 27.177 -74.992 1.00 36.03 84 ALA A CA 1
ATOM 644 C C . ALA A 1 84 ? 25.387 26.131 -74.561 1.00 36.03 84 ALA A C 1
ATOM 646 O O . ALA A 1 84 ? 26.549 26.182 -74.970 1.00 36.03 84 ALA A O 1
ATOM 647 N N . VAL A 1 85 ? 24.967 25.183 -73.725 1.00 36.69 85 VAL A N 1
ATOM 648 C CA . VAL A 1 85 ? 25.773 24.016 -73.370 1.00 36.69 85 VAL A CA 1
ATOM 649 C C . VAL A 1 85 ? 25.580 22.983 -74.474 1.00 36.69 85 VAL A C 1
ATOM 651 O O . VAL A 1 85 ? 24.486 22.453 -74.654 1.00 36.69 85 VAL A O 1
ATOM 654 N N . LYS A 1 86 ? 26.640 22.692 -75.233 1.00 32.56 86 LYS A N 1
ATOM 655 C CA . LYS A 1 86 ? 26.657 21.527 -76.123 1.00 32.56 86 LYS A CA 1
ATOM 656 C C . LYS A 1 86 ? 26.815 20.276 -75.262 1.00 32.56 86 LYS A C 1
ATOM 658 O O . LYS A 1 86 ? 27.901 20.020 -74.752 1.00 32.56 86 LYS A O 1
ATOM 663 N N . VAL A 1 87 ? 25.733 19.523 -75.087 1.00 33.09 87 VAL A N 1
ATOM 664 C CA . VAL A 1 87 ? 25.771 18.200 -74.458 1.00 33.09 87 VAL A CA 1
ATOM 665 C C . VAL A 1 87 ? 25.984 17.170 -75.561 1.00 33.09 87 VAL A C 1
ATOM 667 O O . VAL A 1 87 ? 25.087 16.921 -76.362 1.00 33.09 87 VAL A O 1
ATOM 670 N N . THR A 1 88 ? 27.176 16.584 -75.631 1.00 34.56 88 THR A N 1
ATOM 671 C CA . THR A 1 88 ? 27.412 15.386 -76.442 1.00 34.56 88 THR A CA 1
ATOM 672 C C . THR A 1 88 ? 26.972 14.179 -75.619 1.00 34.56 88 THR A C 1
ATOM 674 O O . THR A 1 88 ? 27.499 13.941 -74.533 1.00 34.56 88 THR A O 1
ATOM 677 N N . LEU A 1 89 ? 25.982 13.432 -76.109 1.00 34.78 89 LEU A N 1
ATOM 678 C CA . LEU A 1 89 ? 25.607 12.141 -75.536 1.00 34.78 89 LEU A CA 1
ATOM 679 C C . LEU A 1 89 ? 26.725 11.138 -75.836 1.00 34.78 89 LEU A C 1
ATOM 681 O O . LEU A 1 89 ? 26.844 10.669 -76.964 1.00 34.78 89 LEU A O 1
ATOM 685 N N . ASN A 1 90 ? 27.526 10.797 -74.829 1.00 35.56 90 ASN A N 1
ATOM 686 C CA . ASN A 1 90 ? 28.303 9.565 -74.865 1.00 35.56 90 ASN A CA 1
ATOM 687 C C . ASN A 1 90 ? 27.403 8.444 -74.344 1.00 35.56 90 ASN A C 1
ATOM 689 O O . ASN A 1 90 ? 26.945 8.490 -73.202 1.00 35.56 90 ASN A O 1
ATOM 693 N N . THR A 1 91 ? 27.141 7.436 -75.174 1.00 35.53 91 THR A N 1
ATOM 694 C CA . THR A 1 91 ? 26.598 6.159 -74.706 1.00 35.53 91 THR A CA 1
ATOM 695 C C . THR A 1 91 ? 27.554 5.575 -73.673 1.00 35.53 91 THR A C 1
ATOM 697 O O . THR A 1 91 ? 28.702 5.270 -73.993 1.00 35.53 91 THR A O 1
ATOM 700 N N . LEU A 1 92 ? 27.086 5.437 -72.432 1.00 28.59 92 LEU A N 1
ATOM 701 C CA . LEU A 1 92 ? 27.804 4.709 -71.395 1.00 28.59 92 LEU A CA 1
ATOM 702 C C . LEU A 1 92 ? 27.788 3.222 -71.777 1.00 28.59 92 LEU A C 1
ATOM 704 O O . LEU A 1 92 ? 26.742 2.580 -71.721 1.00 28.59 92 LEU A O 1
ATOM 708 N N . SER A 1 93 ? 28.926 2.668 -72.188 1.00 32.84 93 SER A N 1
ATOM 709 C CA . SER A 1 93 ? 29.087 1.218 -72.286 1.00 32.84 93 SER A CA 1
ATOM 710 C C . SER A 1 93 ? 29.338 0.671 -70.883 1.00 32.84 93 SER A C 1
ATOM 712 O O . SER A 1 93 ? 30.405 0.892 -70.310 1.00 32.84 93 SER A O 1
ATOM 714 N N . THR A 1 94 ? 28.363 -0.029 -70.310 1.00 31.23 94 THR A N 1
ATOM 715 C CA . THR A 1 94 ? 28.562 -0.797 -69.079 1.00 31.23 94 THR A CA 1
ATOM 716 C C . THR A 1 94 ? 29.079 -2.186 -69.436 1.00 31.23 94 THR A C 1
ATOM 718 O O . THR A 1 94 ? 28.326 -3.024 -69.927 1.00 31.23 94 THR A O 1
ATOM 721 N N . SER A 1 95 ? 30.357 -2.446 -69.183 1.00 37.97 95 SER A N 1
ATOM 722 C CA . SER A 1 95 ? 30.886 -3.806 -69.076 1.00 37.97 95 SER A CA 1
ATOM 723 C C . SER A 1 95 ? 30.669 -4.290 -67.643 1.00 37.97 95 SER A C 1
ATOM 725 O O . SER A 1 95 ? 31.202 -3.686 -66.713 1.00 37.97 95 SER A O 1
ATOM 727 N N . TYR A 1 96 ? 29.880 -5.348 -67.453 1.00 41.66 96 TYR A N 1
ATOM 728 C CA . TYR A 1 96 ? 29.770 -6.032 -66.166 1.00 41.66 96 TYR A CA 1
ATOM 729 C C . TYR A 1 96 ? 30.679 -7.266 -66.175 1.00 41.66 96 TYR A C 1
ATOM 731 O O . TYR A 1 96 ? 30.668 -8.052 -67.120 1.00 41.66 96 TYR A O 1
ATOM 739 N N . SER A 1 97 ? 31.489 -7.414 -65.131 1.00 40.84 97 SER A N 1
ATOM 740 C CA . SER A 1 97 ? 32.296 -8.607 -64.879 1.00 40.84 97 SER A CA 1
ATOM 741 C C . SER A 1 97 ? 31.486 -9.533 -63.977 1.00 40.84 97 SER A C 1
ATOM 743 O O . SER A 1 97 ? 31.162 -9.165 -62.852 1.00 40.84 97 SER A O 1
ATOM 745 N N . THR A 1 98 ? 31.113 -10.722 -64.458 1.00 49.09 98 THR A N 1
ATOM 746 C CA . THR A 1 98 ? 30.446 -11.749 -63.629 1.00 49.09 98 THR A CA 1
ATOM 747 C C . THR A 1 98 ? 31.438 -12.578 -62.813 1.00 49.09 98 THR A C 1
ATOM 749 O O . THR A 1 98 ? 31.031 -13.482 -62.089 1.00 49.09 98 THR A O 1
ATOM 752 N N . THR A 1 99 ? 32.736 -12.315 -62.967 1.00 46.66 99 THR A N 1
ATOM 753 C CA . THR A 1 99 ? 33.832 -13.042 -62.313 1.00 46.66 99 THR A CA 1
ATOM 754 C C . THR A 1 99 ? 34.477 -12.263 -61.173 1.00 46.66 99 THR A C 1
ATOM 756 O O . THR A 1 99 ? 35.196 -12.861 -60.379 1.00 46.66 99 THR A O 1
ATOM 759 N N . ASP A 1 100 ? 34.201 -10.962 -61.046 1.00 45.19 100 ASP A N 1
ATOM 760 C CA . ASP A 1 100 ? 34.669 -10.180 -59.904 1.00 45.19 100 ASP A CA 1
ATOM 761 C C . ASP A 1 100 ? 33.756 -10.412 -58.700 1.00 45.19 100 ASP A C 1
ATOM 763 O O . ASP A 1 100 ? 32.717 -9.774 -58.521 1.00 45.19 100 ASP A O 1
A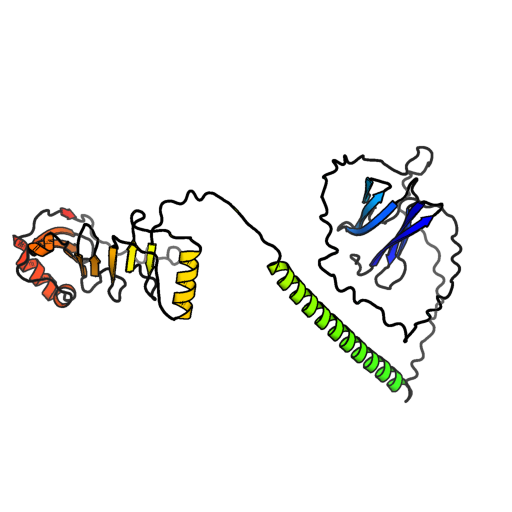TOM 767 N N . THR A 1 101 ? 34.162 -11.333 -57.830 1.00 46.06 101 THR A N 1
ATOM 768 C CA . THR A 1 101 ? 33.676 -11.343 -56.453 1.00 46.06 101 THR A CA 1
ATOM 769 C C . THR A 1 101 ? 34.205 -10.095 -55.759 1.00 46.06 101 THR A C 1
ATOM 771 O O . THR A 1 101 ? 35.406 -9.976 -55.515 1.00 46.06 101 THR A O 1
ATOM 774 N N . PHE A 1 102 ? 33.310 -9.168 -55.426 1.00 41.00 102 PHE A N 1
ATOM 775 C CA . PHE A 1 102 ? 33.605 -8.076 -54.506 1.00 41.00 102 PHE A CA 1
ATOM 776 C C . PHE A 1 102 ? 34.165 -8.672 -53.206 1.00 41.00 102 PHE A C 1
ATOM 778 O O . PHE A 1 102 ? 33.445 -9.324 -52.451 1.00 41.00 102 PHE A O 1
ATOM 785 N N . ALA A 1 103 ? 35.458 -8.472 -52.945 1.00 45.28 103 ALA A N 1
ATOM 786 C CA . ALA A 1 103 ? 36.095 -8.882 -51.700 1.00 45.28 103 ALA A CA 1
ATOM 787 C C . ALA A 1 103 ? 35.670 -7.933 -50.569 1.00 45.28 103 ALA A C 1
ATOM 789 O O . ALA A 1 103 ? 36.463 -7.138 -50.075 1.00 45.28 103 ALA A O 1
ATOM 790 N N . ILE A 1 104 ? 34.404 -7.989 -50.160 1.00 46.25 104 ILE A N 1
ATOM 791 C CA . ILE A 1 104 ? 33.928 -7.298 -48.958 1.00 46.25 104 ILE A CA 1
ATOM 792 C C . ILE A 1 104 ? 33.829 -8.329 -47.839 1.00 46.25 104 ILE A C 1
ATOM 794 O O . ILE A 1 104 ? 32.766 -8.612 -47.307 1.00 46.25 104 ILE A O 1
ATOM 798 N N . ASN A 1 105 ? 34.979 -8.892 -47.482 1.00 39.88 105 ASN A N 1
ATOM 799 C CA . ASN A 1 105 ? 35.198 -9.427 -46.146 1.00 39.88 105 ASN A CA 1
ATOM 800 C C . ASN A 1 105 ? 36.111 -8.449 -45.407 1.00 39.88 105 ASN A C 1
ATOM 802 O O . ASN A 1 105 ? 37.244 -8.772 -45.062 1.00 39.88 105 ASN A O 1
ATOM 806 N N . TYR A 1 106 ? 35.616 -7.238 -45.144 1.00 41.66 106 TYR A N 1
ATOM 807 C CA . TYR A 1 106 ? 36.142 -6.487 -44.010 1.00 41.66 106 TYR A CA 1
ATOM 808 C C . TYR A 1 106 ? 35.562 -7.127 -42.752 1.00 41.66 106 TYR A C 1
ATOM 810 O O . TYR A 1 106 ? 34.534 -6.705 -42.229 1.00 41.66 106 TYR A O 1
ATOM 818 N N . LYS A 1 107 ? 36.226 -8.177 -42.268 1.00 39.72 107 LYS A N 1
ATOM 819 C CA . LYS A 1 107 ? 36.148 -8.513 -40.850 1.00 39.72 107 LYS A CA 1
ATOM 820 C C . LYS A 1 107 ? 36.806 -7.343 -40.125 1.00 39.72 107 LYS A C 1
ATOM 822 O O . LYS A 1 107 ? 38.006 -7.129 -40.270 1.00 39.72 107 LYS A O 1
ATOM 827 N N . TRP A 1 108 ? 36.018 -6.543 -39.417 1.00 42.88 108 TRP A N 1
ATOM 828 C CA . TRP A 1 108 ? 36.564 -5.517 -38.538 1.00 42.88 108 TRP A CA 1
ATOM 829 C C . TRP A 1 108 ? 37.211 -6.238 -37.354 1.00 42.88 108 TRP A C 1
ATOM 831 O O . TRP A 1 108 ? 36.529 -6.664 -36.425 1.00 42.88 108 TRP A O 1
ATOM 841 N N . GLU A 1 109 ? 38.523 -6.457 -37.428 1.00 46.91 109 GLU A N 1
ATOM 842 C CA . GLU A 1 109 ? 39.301 -6.868 -36.265 1.00 46.91 109 GLU A CA 1
ATOM 843 C C . GLU A 1 109 ? 39.400 -5.687 -35.289 1.00 46.91 109 GLU A C 1
ATOM 845 O O . GLU A 1 109 ? 39.613 -4.538 -35.682 1.00 46.91 109 GLU A O 1
ATOM 850 N N . THR A 1 110 ? 39.241 -5.975 -33.998 1.00 50.59 110 THR A N 1
ATOM 851 C CA . THR A 1 110 ? 39.266 -5.013 -32.881 1.00 50.59 110 THR A CA 1
ATOM 852 C C . THR A 1 110 ? 40.575 -4.222 -32.762 1.00 50.59 110 THR A C 1
ATOM 854 O O . THR A 1 110 ? 40.640 -3.243 -32.027 1.00 50.59 110 THR A O 1
ATOM 857 N N . SER A 1 111 ? 41.609 -4.608 -33.507 1.00 47.47 111 SER A N 1
ATOM 858 C CA . SER A 1 111 ? 42.933 -3.985 -33.575 1.00 47.47 111 SER A CA 1
ATOM 859 C C . SER A 1 111 ? 42.980 -2.662 -34.357 1.00 47.47 111 SER A C 1
ATOM 861 O O . SER A 1 111 ? 44.000 -1.978 -34.298 1.00 47.47 111 SER A O 1
ATOM 863 N N . TYR A 1 112 ? 41.903 -2.266 -35.050 1.00 41.53 112 TYR A N 1
ATOM 864 C CA . TYR A 1 112 ? 41.844 -1.025 -35.845 1.00 41.53 112 TYR A CA 1
ATOM 865 C C . TYR A 1 112 ? 40.981 0.093 -35.236 1.00 41.53 112 TYR A C 1
ATOM 867 O O . TYR A 1 112 ? 40.758 1.118 -35.884 1.00 41.53 112 TYR A O 1
ATOM 875 N N . MET A 1 113 ? 40.496 -0.066 -34.000 1.00 39.66 113 MET A N 1
ATOM 876 C CA . MET A 1 113 ? 39.805 1.018 -33.298 1.00 39.66 113 MET A CA 1
ATOM 877 C C . MET A 1 113 ? 40.820 2.034 -32.770 1.00 39.66 113 MET A C 1
ATOM 879 O O . MET A 1 113 ? 41.549 1.771 -31.819 1.00 39.66 113 MET A O 1
ATOM 883 N N . VAL A 1 114 ? 40.867 3.200 -33.411 1.00 40.28 114 VAL A N 1
ATOM 884 C CA . VAL A 1 114 ? 41.603 4.367 -32.918 1.00 40.28 114 VAL A CA 1
ATOM 885 C C . VAL A 1 114 ? 40.627 5.220 -32.115 1.00 40.28 114 VAL A C 1
ATOM 887 O O . VAL A 1 114 ? 39.563 5.567 -32.631 1.00 40.28 114 VAL A O 1
ATOM 890 N N . ASP A 1 115 ? 40.980 5.568 -30.875 1.00 37.56 115 ASP A N 1
ATOM 891 C CA . ASP A 1 115 ? 40.266 6.589 -30.104 1.00 37.56 115 ASP A CA 1
ATOM 892 C C . ASP A 1 115 ? 40.151 7.864 -30.949 1.00 37.56 115 ASP A C 1
ATOM 894 O O . ASP A 1 115 ? 41.160 8.473 -31.319 1.00 37.56 115 ASP A O 1
ATOM 898 N N . TYR A 1 116 ? 38.927 8.282 -31.275 1.00 39.59 116 TYR A N 1
ATOM 899 C CA . TYR A 1 116 ? 38.708 9.572 -31.916 1.00 39.59 116 TYR A CA 1
ATOM 900 C C . TYR A 1 116 ? 38.410 10.608 -30.830 1.00 39.59 116 TYR A C 1
ATOM 902 O O . TYR A 1 116 ? 37.408 10.544 -30.120 1.00 39.59 116 TYR A O 1
ATOM 910 N N . SER A 1 117 ? 39.304 11.581 -30.670 1.00 33.94 117 SER A N 1
ATOM 911 C CA . SER A 1 117 ? 39.070 12.715 -29.783 1.00 33.94 117 SER A CA 1
ATOM 912 C C . SER A 1 117 ? 38.224 13.763 -30.510 1.00 33.94 117 SER A C 1
ATOM 914 O O . SER A 1 117 ? 38.637 14.367 -31.501 1.00 33.94 117 SER A O 1
ATOM 916 N N . VAL A 1 118 ? 37.006 14.005 -30.022 1.00 30.23 118 VAL A N 1
ATOM 917 C CA . VAL A 1 118 ? 36.193 15.131 -30.498 1.00 30.23 118 VAL A CA 1
ATOM 918 C C . VAL A 1 118 ? 36.695 16.397 -29.821 1.00 30.23 118 VAL A C 1
ATOM 920 O O . VAL A 1 118 ? 36.386 16.666 -28.663 1.00 30.23 118 VAL A O 1
ATOM 923 N N . THR A 1 119 ? 37.467 17.191 -30.555 1.00 34.12 119 THR A N 1
ATOM 924 C CA . THR A 1 119 ? 37.834 18.540 -30.117 1.00 34.12 119 THR A CA 1
ATOM 925 C C . THR A 1 119 ? 36.774 19.511 -30.623 1.00 34.12 119 THR A C 1
ATOM 927 O O . THR A 1 119 ? 36.591 19.664 -31.831 1.00 34.12 119 THR A O 1
ATOM 930 N N . ALA A 1 120 ? 36.048 20.162 -29.713 1.00 27.75 120 ALA A N 1
ATOM 931 C CA . ALA A 1 120 ? 35.081 21.187 -30.083 1.00 27.75 120 ALA A CA 1
ATOM 932 C C . ALA A 1 120 ? 35.816 22.406 -30.665 1.00 27.75 120 ALA A C 1
ATOM 934 O O . ALA A 1 120 ? 36.487 23.144 -29.947 1.00 27.75 120 ALA A O 1
ATOM 935 N N . ILE A 1 121 ? 35.686 22.623 -31.975 1.00 35.31 121 ILE A N 1
ATOM 936 C CA . ILE A 1 121 ? 36.133 23.857 -32.621 1.00 35.31 121 ILE A CA 1
ATOM 937 C C . ILE A 1 121 ? 34.988 24.863 -32.513 1.00 35.31 121 ILE A C 1
ATOM 939 O O . ILE A 1 121 ? 33.897 24.637 -33.037 1.00 35.31 121 ILE A O 1
ATOM 943 N N . GLY A 1 122 ? 35.232 25.983 -31.834 1.00 30.94 122 GLY A N 1
ATOM 944 C CA . GLY A 1 122 ? 34.323 27.124 -31.854 1.00 30.94 122 GLY A CA 1
ATOM 945 C C . GLY A 1 122 ? 34.291 27.727 -33.256 1.00 30.94 122 GLY A C 1
ATOM 946 O O . GLY A 1 122 ? 35.223 28.421 -33.653 1.00 30.94 122 GLY A O 1
ATOM 947 N N . VAL A 1 123 ? 33.238 27.444 -34.024 1.00 36.41 123 VAL A N 1
ATOM 948 C CA . VAL A 1 123 ? 33.030 28.043 -35.348 1.00 36.41 123 VAL A CA 1
ATOM 949 C C . VAL A 1 123 ? 32.030 29.183 -35.210 1.00 36.41 123 VAL A C 1
ATOM 951 O O . VAL A 1 123 ? 30.870 28.968 -34.865 1.00 36.41 123 VAL A O 1
ATOM 954 N N . HIS A 1 124 ? 32.466 30.406 -35.498 1.00 35.19 124 HIS A N 1
ATOM 955 C CA . HIS A 1 124 ? 31.568 31.550 -35.607 1.00 35.19 124 HIS A CA 1
ATOM 956 C C . HIS A 1 124 ? 30.958 31.568 -37.017 1.00 35.19 124 HIS A C 1
ATOM 958 O O . HIS A 1 124 ? 31.710 31.676 -37.989 1.00 35.19 124 HIS A O 1
ATOM 964 N N . PRO A 1 125 ? 29.628 31.451 -37.183 1.00 36.03 125 PRO A N 1
ATOM 965 C CA . PRO A 1 125 ? 29.012 31.551 -38.499 1.00 36.03 125 PRO A CA 1
ATOM 966 C C . PRO A 1 125 ? 29.214 32.966 -39.050 1.00 36.03 125 PRO A C 1
ATOM 968 O O . PRO A 1 125 ? 28.677 33.939 -38.525 1.00 36.03 125 PRO A O 1
ATOM 971 N N . ILE A 1 126 ? 29.996 33.085 -40.124 1.00 42.06 126 ILE A N 1
ATOM 972 C CA . ILE A 1 126 ? 30.167 34.342 -40.854 1.00 42.06 126 ILE A CA 1
ATOM 973 C C . ILE A 1 126 ? 29.113 34.375 -41.959 1.00 42.06 126 ILE A C 1
ATOM 975 O O . ILE A 1 126 ? 29.116 33.540 -42.864 1.00 42.06 126 ILE A O 1
ATOM 979 N N . HIS A 1 127 ? 28.207 35.349 -41.914 1.00 39.09 127 HIS A N 1
ATOM 980 C CA . HIS A 1 127 ? 27.237 35.558 -42.983 1.00 39.09 127 HIS A CA 1
ATOM 981 C C . HIS A 1 127 ? 27.937 36.203 -44.194 1.00 39.09 127 HIS A C 1
ATOM 983 O O . HIS A 1 127 ? 28.050 37.424 -44.285 1.00 39.09 127 HIS A O 1
ATOM 989 N N . LYS A 1 128 ? 28.450 35.386 -45.123 1.00 42.91 128 LYS A N 1
ATOM 990 C CA . LYS A 1 128 ? 29.057 35.859 -46.378 1.00 42.91 128 LYS A CA 1
ATOM 991 C C . LYS A 1 128 ? 28.042 35.735 -47.517 1.00 42.91 128 LYS A C 1
ATOM 993 O O . LYS A 1 128 ? 27.735 34.636 -47.969 1.00 42.91 128 LYS A O 1
ATOM 998 N N . LYS A 1 129 ? 27.521 36.867 -48.000 1.00 43.62 129 LYS A N 1
ATOM 999 C CA . LYS A 1 129 ? 26.696 36.916 -49.217 1.00 43.62 129 LYS A CA 1
ATOM 1000 C C . LYS A 1 129 ? 27.611 36.746 -50.431 1.00 43.62 129 LYS A C 1
ATOM 1002 O O . LYS A 1 129 ? 28.322 37.673 -50.804 1.00 43.62 129 LYS A O 1
ATOM 1007 N N . ILE A 1 130 ? 27.620 35.561 -51.030 1.00 47.84 130 ILE A N 1
ATOM 1008 C CA . ILE A 1 130 ? 28.395 35.275 -52.244 1.00 47.84 130 ILE A CA 1
ATOM 1009 C C . ILE A 1 130 ? 27.465 35.480 -53.447 1.00 47.84 130 ILE A C 1
ATOM 1011 O O . ILE A 1 130 ? 26.430 34.824 -53.534 1.00 47.84 130 ILE A O 1
ATOM 1015 N N . GLY A 1 131 ? 27.807 36.411 -54.348 1.00 45.84 131 GLY A N 1
ATOM 1016 C CA . GLY A 1 131 ? 27.113 36.577 -55.637 1.00 45.84 131 GLY A CA 1
ATOM 1017 C C . GLY A 1 131 ? 26.277 37.847 -55.843 1.00 45.84 131 GLY A C 1
ATOM 1018 O O . GLY A 1 131 ? 25.336 37.830 -56.630 1.00 45.84 131 GLY A O 1
ATOM 1019 N N . CYS A 1 132 ? 26.590 38.956 -55.174 1.00 40.97 132 CYS A N 1
ATOM 1020 C CA . CYS A 1 132 ? 26.222 40.280 -55.688 1.00 40.97 132 CYS A CA 1
ATOM 1021 C C . CYS A 1 132 ? 27.468 41.159 -55.625 1.00 40.97 132 CYS A C 1
ATOM 1023 O O . CYS A 1 132 ? 27.608 41.968 -54.708 1.00 40.97 132 CYS A O 1
ATOM 1025 N N . ASP A 1 133 ? 28.406 40.955 -56.547 1.00 40.44 133 ASP A N 1
ATOM 1026 C CA . ASP A 1 133 ? 29.313 42.045 -56.872 1.00 40.44 133 ASP A CA 1
ATOM 1027 C C . ASP A 1 133 ? 28.436 43.165 -57.452 1.00 40.44 133 ASP A C 1
ATOM 1029 O O . ASP A 1 133 ? 27.516 42.915 -58.230 1.00 40.44 133 ASP A O 1
ATOM 1033 N N . GLY A 1 134 ? 28.624 44.404 -57.005 1.00 40.97 134 GLY A N 1
ATOM 1034 C CA . GLY A 1 134 ? 27.812 45.562 -57.411 1.00 40.97 134 GLY A CA 1
ATOM 1035 C C . GLY A 1 134 ? 27.909 45.927 -58.902 1.00 40.97 134 GLY A C 1
ATOM 1036 O O . GLY A 1 134 ? 27.652 47.067 -59.268 1.00 40.97 134 GLY A O 1
ATOM 1037 N N . THR A 1 135 ? 28.304 44.978 -59.745 1.00 41.25 135 THR A N 1
ATOM 1038 C CA . THR A 1 135 ? 28.614 45.069 -61.169 1.00 41.25 135 THR A CA 1
ATOM 1039 C C . THR A 1 135 ? 27.651 44.265 -62.047 1.00 41.25 135 THR A C 1
ATOM 1041 O O . THR A 1 135 ? 27.611 44.505 -63.252 1.00 41.25 135 THR A O 1
ATOM 1044 N N . LEU A 1 136 ? 26.803 43.391 -61.487 1.00 38.41 136 LEU A N 1
ATOM 1045 C CA . LEU A 1 136 ? 25.672 42.802 -62.217 1.00 38.41 136 LEU A CA 1
ATOM 1046 C C . LEU A 1 136 ? 24.406 43.653 -62.024 1.00 38.41 136 LEU A C 1
ATOM 1048 O O . LEU A 1 136 ? 23.631 43.466 -61.084 1.00 38.41 136 LEU A O 1
ATOM 1052 N N . GLN A 1 137 ? 24.184 44.598 -62.945 1.00 39.72 137 GLN A N 1
ATOM 1053 C CA . GLN A 1 137 ? 22.882 45.244 -63.124 1.00 39.72 137 GLN A CA 1
ATOM 1054 C C . GLN A 1 137 ? 21.848 44.201 -63.565 1.00 39.72 137 GLN A C 1
ATOM 1056 O O . GLN A 1 137 ? 21.884 43.713 -64.691 1.00 39.72 137 GLN A O 1
ATOM 1061 N N . GLY A 1 138 ? 20.919 43.851 -62.678 1.00 42.53 138 GLY A N 1
ATOM 1062 C CA . GLY A 1 138 ? 19.895 42.858 -63.008 1.00 42.53 138 GLY A CA 1
ATOM 1063 C C . GLY A 1 138 ? 18.866 42.592 -61.918 1.00 42.53 138 GLY A C 1
ATOM 1064 O O . GLY A 1 138 ? 18.316 41.499 -61.859 1.00 42.53 138 GLY A O 1
ATOM 1065 N N . CYS A 1 139 ? 18.602 43.563 -61.043 1.00 34.72 139 CYS A N 1
ATOM 1066 C CA . CYS A 1 139 ? 17.375 43.574 -60.252 1.00 34.72 139 CYS A CA 1
ATOM 1067 C C . CYS A 1 139 ? 16.350 44.415 -61.011 1.00 34.72 139 CYS A C 1
ATOM 1069 O O . CYS A 1 139 ? 16.314 45.632 -60.851 1.00 34.72 139 CYS A O 1
ATOM 1071 N N . TYR A 1 140 ? 15.533 43.778 -61.843 1.00 37.94 140 TYR A N 1
ATOM 1072 C CA . TYR A 1 140 ? 14.347 44.414 -62.407 1.00 37.94 140 TYR A CA 1
ATOM 1073 C C . TYR A 1 140 ? 13.124 43.518 -62.228 1.00 37.94 140 TYR A C 1
ATOM 1075 O O . TYR A 1 140 ? 13.182 42.293 -62.330 1.00 37.94 140 TYR A O 1
ATOM 1083 N N . THR A 1 141 ? 12.004 44.159 -61.919 1.00 37.41 141 THR A N 1
ATOM 1084 C CA . THR A 1 141 ? 10.673 43.565 -61.859 1.00 37.41 141 THR A CA 1
ATOM 1085 C C . THR A 1 141 ? 10.148 43.365 -63.279 1.00 37.41 141 THR A C 1
ATOM 1087 O O . THR A 1 141 ? 9.780 44.325 -63.950 1.00 37.41 141 THR A O 1
ATOM 1090 N N . LEU A 1 142 ? 10.071 42.116 -63.743 1.00 34.31 142 LEU A N 1
ATOM 1091 C CA . LEU A 1 142 ? 9.389 41.780 -64.995 1.00 34.31 142 LEU A CA 1
ATOM 1092 C C . LEU A 1 142 ? 7.920 41.438 -64.722 1.00 34.31 142 LEU A C 1
ATOM 1094 O O . LEU A 1 142 ? 7.570 40.346 -64.289 1.00 34.31 142 LEU A O 1
ATOM 1098 N N . HIS A 1 143 ? 7.109 42.481 -64.885 1.00 32.47 143 HIS A N 1
ATOM 1099 C CA . HIS A 1 143 ? 5.773 42.543 -65.484 1.00 32.47 143 HIS A CA 1
ATOM 1100 C C . HIS A 1 143 ? 4.909 41.259 -65.582 1.00 32.47 143 HIS A C 1
ATOM 1102 O O . HIS A 1 143 ? 5.318 40.229 -66.108 1.00 32.47 143 HIS A O 1
ATOM 1108 N N . LYS A 1 144 ? 3.641 41.380 -65.151 1.00 40.31 144 LYS A N 1
ATOM 1109 C CA . LYS A 1 144 ? 2.567 40.377 -65.266 1.00 40.31 144 LYS A CA 1
ATOM 1110 C C . LYS A 1 144 ? 1.848 40.496 -66.624 1.00 40.31 144 LYS A C 1
ATOM 1112 O O . LYS A 1 144 ? 1.016 41.383 -66.780 1.00 40.31 144 LYS A O 1
ATOM 1117 N N . GLY A 1 145 ? 2.103 39.585 -67.561 1.00 36.88 145 GLY A N 1
ATOM 1118 C CA . GLY A 1 145 ? 1.316 39.429 -68.795 1.00 36.88 145 GLY A CA 1
ATOM 1119 C C . GLY A 1 145 ? 1.679 38.137 -69.545 1.00 36.88 145 GLY A C 1
ATOM 1120 O O . GLY A 1 145 ? 2.809 37.673 -69.397 1.00 36.88 145 GLY A O 1
ATOM 1121 N N . PRO A 1 146 ? 0.753 37.512 -70.300 1.00 40.31 146 PRO A N 1
ATOM 1122 C CA . PRO A 1 146 ? 1.015 36.242 -70.971 1.00 40.31 146 PRO A CA 1
ATOM 1123 C C . PRO A 1 146 ? 1.811 36.463 -72.263 1.00 40.31 146 PRO A C 1
ATOM 1125 O O . PRO A 1 146 ? 1.506 37.370 -73.036 1.00 40.31 146 PRO A O 1
ATOM 1128 N N . LEU A 1 147 ? 2.794 35.599 -72.525 1.00 40.38 147 LEU A N 1
ATOM 1129 C CA . LEU A 1 147 ? 3.481 35.523 -73.815 1.00 40.38 147 LEU A CA 1
ATOM 1130 C C . LEU A 1 147 ? 3.190 34.171 -74.474 1.00 40.38 147 LEU A C 1
ATOM 1132 O O . LEU A 1 147 ? 3.429 33.110 -73.900 1.00 40.38 147 LEU A O 1
ATOM 1136 N N . LEU A 1 148 ? 2.623 34.259 -75.675 1.00 39.44 148 LEU A N 1
ATOM 1137 C CA . LEU A 1 148 ? 2.344 33.179 -76.620 1.00 39.44 148 LEU A CA 1
ATOM 1138 C C . LEU A 1 148 ? 3.565 32.911 -77.523 1.00 39.44 148 LEU A C 1
ATOM 1140 O O . LEU A 1 148 ? 4.363 33.814 -77.762 1.00 39.44 148 LEU A O 1
ATOM 1144 N N . CYS A 1 149 ? 3.577 31.693 -78.089 1.00 37.44 149 CYS A N 1
ATOM 1145 C CA . CYS A 1 149 ? 4.458 31.096 -79.117 1.00 37.44 149 CYS A CA 1
ATOM 1146 C C . CYS A 1 149 ? 5.621 30.234 -78.562 1.00 37.44 149 CYS A C 1
ATOM 1148 O O . CYS A 1 149 ? 6.423 30.710 -77.775 1.00 37.44 149 CYS A O 1
ATOM 1150 N N . GLY A 1 150 ? 5.801 28.957 -78.934 1.00 36.81 150 GLY A N 1
ATOM 1151 C CA . GLY A 1 150 ? 5.181 28.166 -80.001 1.00 36.81 150 GLY A CA 1
ATOM 1152 C C . GLY A 1 150 ? 5.085 26.678 -79.645 1.00 36.81 150 GLY A C 1
ATOM 1153 O O . GLY A 1 150 ? 6.034 26.068 -79.164 1.00 36.81 150 GLY A O 1
ATOM 1154 N N . ASN A 1 151 ? 3.910 26.107 -79.897 1.00 37.19 151 ASN A N 1
ATOM 1155 C CA . ASN A 1 151 ? 3.648 24.676 -79.843 1.00 37.19 151 ASN A CA 1
ATOM 1156 C C . ASN A 1 151 ? 3.628 24.164 -81.289 1.00 37.19 151 ASN A C 1
ATOM 1158 O O . ASN A 1 151 ? 2.705 24.481 -82.036 1.00 37.19 151 ASN A O 1
ATOM 1162 N N . SER A 1 152 ? 4.645 23.411 -81.701 1.00 45.94 152 SER A N 1
ATOM 1163 C CA . SER A 1 152 ? 4.637 22.667 -82.963 1.00 45.94 152 SER A CA 1
ATOM 1164 C C . SER A 1 152 ? 4.434 21.184 -82.662 1.00 45.94 152 SER A C 1
ATOM 1166 O O . SER A 1 152 ? 5.366 20.385 -82.746 1.00 4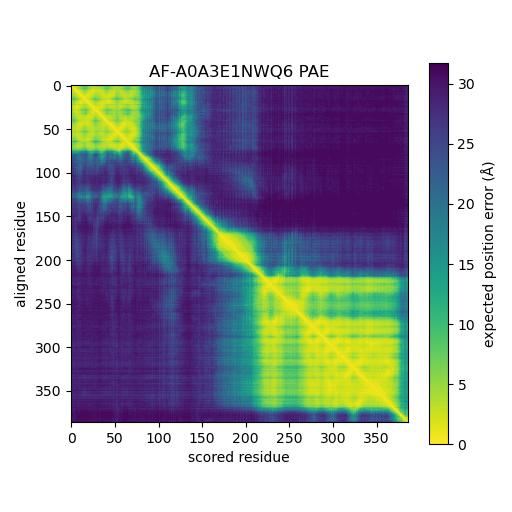5.94 152 SER A O 1
ATOM 1168 N N . THR A 1 153 ? 3.216 20.818 -82.269 1.00 49.31 153 THR A N 1
ATOM 1169 C CA . THR A 1 153 ? 2.767 19.422 -82.255 1.00 49.31 153 THR A CA 1
ATOM 1170 C C . THR A 1 153 ? 1.873 19.185 -83.478 1.00 49.31 153 THR A C 1
ATOM 1172 O O . THR A 1 153 ? 0.950 19.967 -83.713 1.00 49.31 153 THR A O 1
ATOM 1175 N N . PRO A 1 154 ? 2.151 18.171 -84.320 1.00 50.06 154 PRO A N 1
ATOM 1176 C CA . PRO A 1 154 ? 1.317 17.880 -85.481 1.00 50.06 154 PRO A CA 1
ATOM 1177 C C . PRO A 1 154 ? -0.076 17.405 -85.044 1.00 50.06 154 PRO A C 1
ATOM 1179 O O . PRO A 1 154 ? -0.215 16.643 -84.091 1.00 50.06 154 PRO A O 1
ATOM 1182 N N . VAL A 1 155 ? -1.102 17.852 -85.776 1.00 51.50 155 VAL A N 1
ATOM 1183 C CA . VAL A 1 155 ? -2.539 17.719 -85.446 1.00 51.50 155 VAL A CA 1
ATOM 1184 C C . VAL A 1 155 ? -3.045 16.264 -85.430 1.00 51.50 155 VAL A C 1
ATOM 1186 O O . VAL A 1 155 ? -4.125 15.998 -84.914 1.00 51.50 155 VAL A O 1
ATOM 1189 N N . PHE A 1 156 ? -2.250 15.295 -85.890 1.00 45.62 156 PHE A N 1
ATOM 1190 C CA . PHE A 1 156 ? -2.541 13.872 -85.708 1.00 45.62 156 PHE A CA 1
ATOM 1191 C C . PHE A 1 156 ? -1.332 13.150 -85.108 1.00 45.62 156 PHE A C 1
ATOM 1193 O O . PHE A 1 156 ? -0.256 13.104 -85.707 1.00 45.62 156 PHE A O 1
ATOM 1200 N N . GLY A 1 157 ? -1.514 12.585 -83.912 1.00 54.75 157 GLY A N 1
ATOM 1201 C CA . GLY A 1 157 ? -0.533 11.709 -83.279 1.00 54.75 157 GLY A CA 1
ATOM 1202 C C . GLY A 1 157 ? -0.407 10.378 -84.023 1.00 54.75 157 GLY A C 1
ATOM 1203 O O . GLY A 1 157 ? -1.361 9.896 -84.635 1.00 54.75 157 GLY A O 1
ATOM 1204 N N . LYS A 1 158 ? 0.780 9.767 -83.966 1.00 48.47 158 LYS A N 1
ATOM 1205 C CA . LYS A 1 158 ? 1.024 8.426 -84.512 1.00 48.47 158 LYS A CA 1
ATOM 1206 C C . LYS A 1 158 ? 0.134 7.432 -83.753 1.00 48.47 158 LYS A C 1
ATOM 1208 O O . LYS A 1 158 ? 0.341 7.217 -82.562 1.00 48.47 158 LYS A O 1
ATOM 1213 N N . VAL A 1 159 ? -0.867 6.859 -84.419 1.00 51.59 159 VAL A N 1
ATOM 1214 C CA . VAL A 1 159 ? -1.722 5.819 -83.829 1.00 51.59 159 VAL A CA 1
ATOM 1215 C C . VAL A 1 159 ? -0.856 4.586 -83.574 1.00 51.59 159 VAL A C 1
ATOM 1217 O O . VAL A 1 159 ? -0.286 4.023 -84.509 1.00 51.59 159 VAL A O 1
ATOM 1220 N N . ALA A 1 160 ? -0.725 4.187 -82.307 1.00 56.88 160 ALA A N 1
ATOM 1221 C CA . ALA A 1 160 ? -0.102 2.920 -81.951 1.00 56.88 160 ALA A CA 1
ATOM 1222 C C . ALA A 1 160 ? -1.025 1.784 -82.408 1.00 56.88 160 ALA A C 1
ATOM 1224 O O . ALA A 1 160 ? -2.130 1.616 -81.892 1.00 56.88 160 ALA A O 1
ATOM 1225 N N . VAL A 1 161 ? -0.588 1.031 -83.415 1.00 52.19 161 VAL A N 1
ATOM 1226 C CA . VAL A 1 161 ? -1.276 -0.185 -83.845 1.00 52.19 161 VAL A CA 1
ATOM 1227 C C . VAL A 1 161 ? -0.909 -1.277 -82.846 1.00 52.19 161 VAL A C 1
ATOM 1229 O O . VAL A 1 161 ? 0.154 -1.881 -82.945 1.00 52.19 161 VAL A O 1
ATOM 1232 N N . ASN A 1 162 ? -1.771 -1.512 -81.858 1.00 52.69 162 ASN A N 1
ATOM 1233 C CA . ASN A 1 162 ? -1.643 -2.663 -80.969 1.00 52.69 162 ASN A CA 1
ATOM 1234 C C . ASN A 1 162 ? -2.043 -3.927 -81.747 1.00 52.69 162 ASN A C 1
ATOM 1236 O O . ASN A 1 162 ? -3.196 -4.355 -81.703 1.00 52.69 162 ASN A O 1
ATOM 1240 N N . SER A 1 163 ? -1.110 -4.507 -82.505 1.00 58.19 163 SER A N 1
ATOM 1241 C CA . SER A 1 163 ? -1.293 -5.821 -83.123 1.00 58.19 163 SER A CA 1
ATOM 1242 C C . SER A 1 163 ? -1.065 -6.908 -82.071 1.00 58.19 163 SER A C 1
ATOM 1244 O O . SER A 1 163 ? 0.061 -7.365 -81.874 1.00 58.19 163 SER A O 1
ATOM 1246 N N . VAL A 1 164 ? -2.132 -7.310 -81.380 1.00 54.91 164 VAL A N 1
ATOM 1247 C CA . VAL A 1 164 ? -2.123 -8.521 -80.547 1.00 54.91 164 VAL A CA 1
ATOM 1248 C C . VAL A 1 164 ? -1.957 -9.721 -81.484 1.00 54.91 164 VAL A C 1
ATOM 1250 O O . VAL A 1 164 ? -2.789 -9.954 -82.360 1.00 54.91 164 VAL A O 1
ATOM 1253 N N . THR A 1 165 ? -0.851 -10.450 -81.339 1.00 60.00 165 THR A N 1
ATOM 1254 C CA . THR A 1 165 ? -0.549 -11.686 -82.084 1.00 60.00 165 THR A CA 1
ATOM 1255 C C . THR A 1 165 ? -0.257 -12.797 -81.078 1.00 60.00 165 THR A C 1
ATOM 1257 O O . THR A 1 165 ? -0.014 -12.521 -79.911 1.00 60.00 165 THR A O 1
ATOM 1260 N N . ASN A 1 166 ? -0.222 -14.063 -81.494 1.00 57.69 166 ASN A N 1
ATOM 1261 C CA . ASN A 1 166 ? 0.127 -15.194 -80.616 1.00 57.69 166 ASN A CA 1
ATOM 1262 C C . ASN A 1 166 ? 1.527 -15.099 -79.957 1.00 57.69 166 ASN A C 1
ATOM 1264 O O . ASN A 1 166 ? 1.870 -15.942 -79.133 1.00 57.69 166 ASN A O 1
ATOM 1268 N N . CYS A 1 167 ? 2.332 -14.089 -80.304 1.00 58.38 167 CYS A N 1
ATOM 1269 C CA . CYS A 1 167 ? 3.628 -13.794 -79.700 1.00 58.38 167 CYS A CA 1
ATOM 1270 C C . CYS A 1 167 ? 3.592 -12.681 -78.631 1.00 58.38 167 CYS A C 1
ATOM 1272 O O . CYS A 1 167 ? 4.584 -12.530 -77.920 1.00 58.38 167 CYS A O 1
ATOM 1274 N N . THR A 1 168 ? 2.503 -11.911 -78.481 1.00 57.81 168 THR A N 1
ATOM 1275 C CA . THR A 1 168 ? 2.431 -10.820 -77.479 1.00 57.81 168 THR A CA 1
ATOM 1276 C C . THR A 1 168 ? 2.285 -11.334 -76.046 1.00 57.81 168 THR A C 1
ATOM 1278 O O . THR A 1 168 ? 2.761 -10.692 -75.112 1.00 57.81 168 THR A O 1
ATOM 1281 N N . ASP A 1 169 ? 1.724 -12.531 -75.865 1.00 58.72 169 ASP A N 1
ATOM 1282 C CA . ASP A 1 169 ? 1.627 -13.176 -74.550 1.00 58.72 169 ASP A CA 1
ATOM 1283 C C . ASP A 1 169 ? 3.011 -13.554 -73.996 1.00 58.72 169 ASP A C 1
ATOM 1285 O O . ASP A 1 169 ? 3.242 -13.475 -72.791 1.00 58.72 169 ASP A O 1
ATOM 1289 N N . ASN A 1 170 ? 3.976 -13.884 -74.866 1.00 65.88 170 ASN A N 1
ATOM 1290 C CA . ASN A 1 170 ? 5.339 -14.228 -74.448 1.00 65.88 170 ASN A CA 1
ATOM 1291 C C . ASN A 1 170 ? 6.074 -13.040 -73.814 1.00 65.88 170 ASN A C 1
ATOM 1293 O O . ASN A 1 170 ? 6.824 -13.230 -72.858 1.00 65.88 170 ASN A O 1
ATOM 1297 N N . GLU A 1 171 ? 5.854 -11.822 -74.313 1.00 68.94 171 GLU A N 1
ATOM 1298 C CA . GLU A 1 171 ? 6.436 -10.612 -73.725 1.00 68.94 171 GLU A CA 1
ATOM 1299 C C . GLU A 1 171 ? 5.821 -10.327 -72.349 1.00 68.94 171 GLU A C 1
ATOM 1301 O O . GLU A 1 171 ? 6.546 -10.079 -71.384 1.00 68.94 171 GLU A O 1
ATOM 1306 N N . PHE A 1 172 ? 4.498 -10.469 -72.220 1.00 70.44 172 PHE A N 1
ATOM 1307 C CA . PHE A 1 172 ? 3.807 -10.324 -70.940 1.00 70.44 172 PHE A CA 1
ATOM 1308 C C . PHE A 1 172 ? 4.287 -11.353 -69.903 1.00 70.44 172 PHE A C 1
ATOM 1310 O O . PHE A 1 172 ? 4.615 -10.981 -68.773 1.00 70.44 172 PHE A O 1
ATOM 1317 N N . PHE A 1 173 ? 4.404 -12.632 -70.279 1.00 74.25 173 PHE A N 1
ATOM 1318 C CA . PHE A 1 173 ? 4.914 -13.673 -69.382 1.00 74.25 173 PHE A CA 1
ATOM 1319 C C . PHE A 1 173 ? 6.386 -13.463 -69.017 1.00 74.25 173 PHE A C 1
ATOM 1321 O O . PHE A 1 173 ? 6.752 -13.675 -67.860 1.00 74.25 173 PHE A O 1
ATOM 1328 N N . ALA A 1 174 ? 7.226 -13.004 -69.949 1.00 74.19 174 ALA A N 1
ATOM 1329 C CA . ALA A 1 174 ? 8.629 -12.701 -69.669 1.00 74.19 174 ALA A CA 1
ATOM 1330 C C . ALA A 1 174 ? 8.776 -11.526 -68.687 1.00 74.19 174 ALA A C 1
ATOM 1332 O O . ALA A 1 174 ? 9.532 -11.629 -67.718 1.00 74.19 174 ALA A O 1
ATOM 1333 N N . VAL A 1 175 ? 8.020 -10.440 -68.884 1.00 80.44 175 VAL A N 1
ATOM 1334 C CA . VAL A 1 175 ? 8.035 -9.268 -67.992 1.00 80.44 175 VAL A CA 1
ATOM 1335 C C . VAL A 1 175 ? 7.451 -9.609 -66.623 1.00 80.44 175 VAL A C 1
ATOM 1337 O O . VAL A 1 175 ? 8.037 -9.246 -65.601 1.00 80.44 175 VAL A O 1
ATOM 1340 N N . SER A 1 176 ? 6.339 -10.346 -66.573 1.00 77.88 176 SER A N 1
ATOM 1341 C CA . SER A 1 176 ? 5.730 -10.784 -65.313 1.00 77.88 176 SER A CA 1
ATOM 1342 C C . SER A 1 176 ? 6.672 -11.713 -64.540 1.00 77.88 176 SER A C 1
ATOM 1344 O O . SER A 1 176 ? 6.957 -11.460 -63.370 1.00 77.88 176 SER A O 1
ATOM 1346 N N . LYS A 1 177 ? 7.268 -12.715 -65.202 1.00 79.69 177 LYS A N 1
ATOM 1347 C CA . LYS A 1 177 ? 8.237 -13.622 -64.571 1.00 79.69 177 LYS A CA 1
ATOM 1348 C C . LYS A 1 177 ? 9.492 -12.890 -64.096 1.00 79.69 177 LYS A C 1
ATOM 1350 O O . LYS A 1 177 ? 9.966 -13.166 -62.996 1.00 79.69 177 LYS A O 1
ATOM 1355 N N . GLY A 1 178 ? 10.013 -11.957 -64.894 1.00 86.00 178 GLY A N 1
ATOM 1356 C CA . GLY A 1 178 ? 11.148 -11.116 -64.511 1.00 86.00 178 GLY A CA 1
ATOM 1357 C C . GLY A 1 178 ? 10.840 -10.233 -63.301 1.00 86.00 178 GLY A C 1
ATOM 1358 O O . GLY A 1 178 ? 11.676 -10.107 -62.409 1.00 86.00 178 GLY A O 1
ATOM 1359 N N . THR A 1 179 ? 9.621 -9.693 -63.227 1.00 86.94 179 THR A N 1
ATOM 1360 C CA . THR A 1 179 ? 9.154 -8.871 -62.101 1.00 86.94 179 THR A CA 1
ATOM 1361 C C . THR A 1 179 ? 9.046 -9.688 -60.814 1.00 86.94 179 THR A C 1
ATOM 1363 O O . THR A 1 179 ? 9.539 -9.248 -59.779 1.00 86.94 179 THR A O 1
ATOM 1366 N N . GLU A 1 180 ? 8.488 -10.898 -60.872 1.00 88.44 180 GLU A N 1
ATOM 1367 C CA . GLU A 1 180 ? 8.397 -11.794 -59.710 1.00 88.44 180 GLU A CA 1
ATOM 1368 C C . GLU A 1 180 ? 9.778 -12.228 -59.199 1.00 88.44 180 GLU A C 1
ATOM 1370 O O . GLU A 1 180 ? 10.026 -12.212 -57.994 1.00 88.44 180 GLU A O 1
ATOM 1375 N N . ILE A 1 181 ? 10.713 -12.554 -60.102 1.00 85.31 181 ILE A N 1
ATOM 1376 C CA . ILE A 1 181 ? 12.096 -12.891 -59.724 1.00 85.31 181 ILE A CA 1
ATOM 1377 C C . ILE A 1 181 ? 12.788 -11.682 -59.084 1.00 85.31 181 ILE A C 1
ATOM 1379 O O . ILE A 1 181 ? 13.441 -11.827 -58.051 1.00 85.31 181 ILE A O 1
ATOM 1383 N N . TYR A 1 182 ? 12.633 -10.489 -59.664 1.00 87.94 182 TYR A N 1
ATOM 1384 C CA . TYR A 1 182 ? 13.200 -9.258 -59.117 1.00 87.94 182 TYR A CA 1
ATOM 1385 C C . TYR A 1 182 ? 12.637 -8.933 -57.728 1.00 87.94 182 TYR A C 1
ATOM 1387 O O . TYR A 1 182 ? 13.408 -8.639 -56.814 1.00 87.94 182 TYR A O 1
ATOM 1395 N N . ASN A 1 183 ? 11.316 -9.021 -57.551 1.00 85.06 183 ASN A N 1
ATOM 1396 C CA . ASN A 1 183 ? 10.665 -8.778 -56.265 1.00 85.06 183 ASN A CA 1
ATOM 1397 C C . ASN A 1 183 ? 11.120 -9.799 -55.217 1.00 85.06 183 ASN A C 1
ATOM 1399 O O . ASN A 1 183 ? 11.527 -9.398 -54.133 1.00 85.06 183 ASN A O 1
ATOM 1403 N N . SER A 1 184 ? 11.158 -11.090 -55.560 1.00 83.12 184 SER A N 1
ATOM 1404 C CA . SER A 1 184 ? 11.648 -12.141 -54.662 1.00 83.12 184 SER A CA 1
ATOM 1405 C C . SER A 1 184 ? 13.112 -11.927 -54.256 1.00 83.12 184 SER A C 1
ATOM 1407 O O . SER A 1 184 ? 13.451 -12.069 -53.081 1.00 83.12 184 SER A O 1
ATOM 1409 N N . TYR A 1 185 ? 13.974 -11.528 -55.195 1.00 85.44 185 TYR A N 1
ATOM 1410 C CA . TYR A 1 185 ? 15.377 -11.228 -54.908 1.00 85.44 185 TYR A CA 1
ATOM 1411 C C . TYR A 1 185 ? 15.533 -9.995 -54.011 1.00 85.44 185 TYR A C 1
ATOM 1413 O O . TYR A 1 185 ? 16.267 -10.032 -53.023 1.00 85.44 185 TYR A O 1
ATOM 1421 N N . ARG A 1 186 ? 14.806 -8.914 -54.312 1.00 88.12 186 ARG A N 1
ATOM 1422 C CA . ARG A 1 186 ? 14.791 -7.692 -53.498 1.00 88.12 186 ARG A CA 1
ATOM 1423 C C . ARG A 1 186 ? 14.305 -7.977 -52.078 1.00 88.12 186 ARG A C 1
ATOM 1425 O O . ARG A 1 186 ? 14.926 -7.518 -51.125 1.00 88.12 186 ARG A O 1
ATOM 1432 N N . ASP A 1 187 ? 13.224 -8.735 -51.935 1.00 83.56 187 ASP A N 1
ATOM 1433 C CA . ASP A 1 187 ? 12.645 -9.059 -50.632 1.00 83.56 187 ASP A CA 1
ATOM 1434 C C . ASP A 1 187 ? 13.586 -9.969 -49.823 1.00 83.56 187 ASP A C 1
ATOM 1436 O O . ASP A 1 187 ? 13.746 -9.766 -48.621 1.00 83.56 187 ASP A O 1
ATOM 1440 N N . SER A 1 188 ? 14.302 -10.889 -50.481 1.00 83.94 188 SER A N 1
ATOM 1441 C CA . SER A 1 188 ? 15.360 -11.686 -49.845 1.00 83.94 188 SER A CA 1
ATOM 1442 C C . SER A 1 188 ? 16.524 -10.826 -49.342 1.00 83.94 188 SER A C 1
ATOM 1444 O O . SER A 1 188 ? 17.023 -11.070 -48.244 1.00 83.94 188 SER A O 1
ATOM 1446 N N . LEU A 1 189 ? 16.972 -9.837 -50.122 1.00 84.62 189 LEU A N 1
ATOM 1447 C CA . LEU A 1 189 ? 18.051 -8.933 -49.711 1.00 84.62 189 LEU A CA 1
ATOM 1448 C C . LEU A 1 189 ? 17.622 -8.021 -48.558 1.00 84.62 189 LEU A C 1
ATOM 1450 O O . LEU A 1 189 ? 18.384 -7.848 -47.611 1.00 84.62 189 LEU A O 1
ATOM 1454 N N . ASN A 1 190 ? 16.402 -7.481 -48.616 1.00 80.94 190 ASN A N 1
ATOM 1455 C CA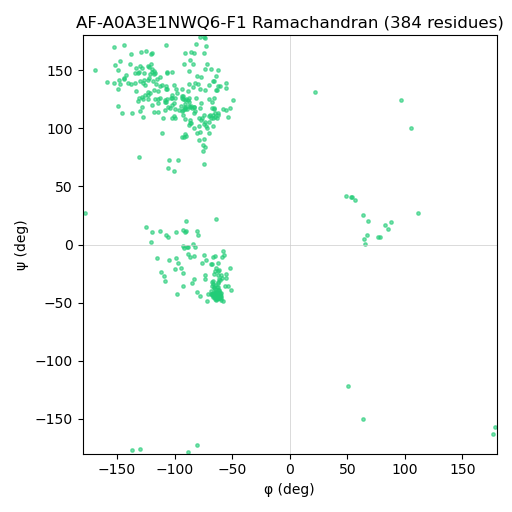 . ASN A 1 190 ? 15.849 -6.654 -47.544 1.00 80.94 190 ASN A CA 1
ATOM 1456 C C . ASN A 1 190 ? 15.702 -7.459 -46.247 1.00 80.94 190 ASN A C 1
ATOM 1458 O O . ASN A 1 190 ? 16.146 -7.002 -45.201 1.00 80.94 190 ASN A O 1
ATOM 1462 N N . GLY A 1 191 ? 15.162 -8.681 -46.317 1.00 81.75 191 GLY A N 1
ATOM 1463 C CA . GLY A 1 191 ? 15.025 -9.548 -45.146 1.00 81.75 191 GLY A CA 1
ATOM 1464 C C . GLY A 1 191 ? 16.370 -9.917 -44.511 1.00 81.75 191 GLY A C 1
ATOM 1465 O O . GLY A 1 191 ? 16.484 -9.915 -43.287 1.00 81.75 191 GLY A O 1
ATOM 1466 N N . SER A 1 192 ? 17.399 -10.181 -45.327 1.00 83.44 192 SER A N 1
ATOM 1467 C CA . SER A 1 192 ? 18.762 -10.414 -44.827 1.00 83.44 192 SER A CA 1
ATOM 1468 C C . SER A 1 192 ? 19.328 -9.166 -44.156 1.00 83.44 192 SER A C 1
ATOM 1470 O O . SER A 1 192 ? 19.832 -9.249 -43.042 1.00 83.44 192 SER A O 1
ATOM 1472 N N . PHE A 1 193 ? 19.206 -8.004 -44.803 1.00 85.62 193 PHE A N 1
ATOM 1473 C CA . PHE A 1 193 ? 19.705 -6.745 -44.258 1.00 85.62 193 PHE A CA 1
ATOM 1474 C C . PHE A 1 193 ? 19.028 -6.383 -42.932 1.00 85.62 193 PHE A C 1
ATOM 1476 O O . PHE A 1 193 ? 19.718 -6.014 -41.987 1.00 85.62 193 PHE A O 1
ATOM 1483 N N . ASP A 1 194 ? 17.705 -6.519 -42.836 1.00 82.00 194 ASP A N 1
ATOM 1484 C CA . ASP A 1 194 ? 16.957 -6.212 -41.615 1.00 82.00 194 ASP A CA 1
ATOM 1485 C C . ASP A 1 194 ? 17.363 -7.141 -40.461 1.00 82.00 194 ASP A C 1
ATOM 1487 O O . ASP A 1 194 ? 17.545 -6.684 -39.329 1.00 82.00 194 ASP A O 1
ATOM 1491 N N . ALA A 1 195 ? 17.554 -8.434 -40.746 1.00 79.94 195 ALA A N 1
ATOM 1492 C CA . ALA A 1 195 ? 18.019 -9.408 -39.762 1.00 79.94 195 ALA A CA 1
ATOM 1493 C C . ALA A 1 195 ? 19.445 -9.096 -39.280 1.00 79.94 195 ALA A C 1
ATOM 1495 O O . ALA A 1 195 ? 19.691 -9.068 -38.070 1.00 79.94 195 ALA A O 1
ATOM 1496 N N . ASP A 1 196 ? 20.360 -8.807 -40.206 1.00 85.62 196 ASP A N 1
ATOM 1497 C CA . ASP A 1 196 ? 21.757 -8.492 -39.900 1.00 85.62 196 ASP A CA 1
ATOM 1498 C C . ASP A 1 196 ? 21.879 -7.159 -39.146 1.00 85.62 196 ASP A C 1
ATOM 1500 O O . ASP A 1 196 ? 22.611 -7.057 -38.157 1.00 85.62 196 ASP A O 1
ATOM 1504 N N . TYR A 1 197 ? 21.112 -6.145 -39.553 1.00 81.69 197 TYR A N 1
ATOM 1505 C CA . TYR A 1 197 ? 21.056 -4.847 -38.887 1.00 81.69 197 TYR A CA 1
A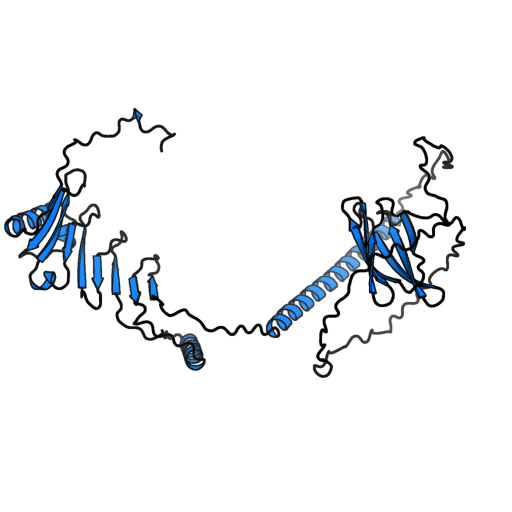TOM 1506 C C . TYR A 1 197 ? 20.512 -4.968 -37.462 1.00 81.69 197 TYR A C 1
ATOM 1508 O O . TYR A 1 197 ? 21.095 -4.403 -36.535 1.00 81.69 197 TYR A O 1
ATOM 1516 N N . LEU A 1 198 ? 19.432 -5.729 -37.258 1.00 83.19 198 LEU A N 1
ATOM 1517 C CA . LEU A 1 198 ? 18.859 -5.943 -35.930 1.00 83.19 198 LEU A CA 1
ATOM 1518 C C . LEU A 1 198 ? 19.817 -6.729 -35.027 1.00 83.19 198 LEU A C 1
ATOM 1520 O O . LEU A 1 198 ? 20.006 -6.356 -33.868 1.00 83.19 198 LEU A O 1
ATOM 1524 N N . ALA A 1 199 ? 20.454 -7.780 -35.549 1.00 81.50 199 ALA A N 1
ATOM 1525 C CA . ALA A 1 199 ? 21.451 -8.550 -34.811 1.00 81.50 199 ALA A CA 1
ATOM 1526 C C . ALA A 1 199 ? 22.638 -7.671 -34.388 1.00 81.50 199 ALA A C 1
ATOM 1528 O O . ALA A 1 199 ? 23.061 -7.718 -33.230 1.00 81.50 199 ALA A O 1
ATOM 1529 N N . MET A 1 200 ? 23.127 -6.817 -35.291 1.00 81.50 200 MET A N 1
ATOM 1530 C CA . MET A 1 200 ? 24.181 -5.847 -35.001 1.00 81.50 200 MET A CA 1
ATOM 1531 C C . MET A 1 200 ? 23.734 -4.813 -33.962 1.00 81.50 200 MET A C 1
ATOM 1533 O O . MET A 1 200 ? 24.485 -4.534 -33.032 1.00 81.50 200 MET A O 1
ATOM 1537 N N . ALA A 1 201 ? 22.527 -4.255 -34.081 1.00 78.56 201 ALA A N 1
ATOM 1538 C CA . ALA A 1 201 ? 22.008 -3.268 -33.135 1.00 78.56 201 ALA A CA 1
ATOM 1539 C C . ALA A 1 201 ? 21.860 -3.855 -31.720 1.00 78.56 201 ALA A C 1
ATOM 1541 O O . ALA A 1 201 ? 22.251 -3.215 -30.744 1.00 78.56 201 ALA A O 1
ATOM 1542 N N . ILE A 1 202 ? 21.367 -5.093 -31.603 1.00 78.19 202 ILE A N 1
ATOM 1543 C CA . ILE A 1 202 ? 21.283 -5.816 -30.324 1.00 78.19 202 ILE A CA 1
ATOM 1544 C C . ILE A 1 202 ? 22.685 -6.084 -29.762 1.00 78.19 202 ILE A C 1
ATOM 1546 O O . ILE A 1 202 ? 22.912 -5.878 -28.570 1.00 78.19 202 ILE A O 1
ATOM 1550 N N . ALA A 1 203 ? 23.632 -6.513 -30.601 1.00 77.94 203 ALA A N 1
ATOM 1551 C CA . ALA A 1 203 ? 25.010 -6.759 -30.182 1.00 77.94 203 ALA A CA 1
ATOM 1552 C C . ALA A 1 203 ? 25.720 -5.470 -29.729 1.00 77.94 203 ALA A C 1
ATOM 1554 O O . ALA A 1 203 ? 26.391 -5.473 -28.700 1.00 77.94 203 ALA A O 1
ATOM 1555 N N . GLY A 1 204 ? 25.527 -4.359 -30.445 1.00 72.56 204 GLY A N 1
ATOM 1556 C CA . GLY A 1 204 ? 26.051 -3.040 -30.083 1.00 72.56 204 GLY A CA 1
ATOM 1557 C C . GLY A 1 204 ? 25.448 -2.504 -28.784 1.00 72.56 204 GLY A C 1
ATOM 1558 O O . GLY A 1 204 ? 26.172 -1.977 -27.944 1.00 72.56 204 GLY A O 1
ATOM 1559 N N . GLY A 1 205 ? 24.152 -2.739 -28.551 1.00 64.31 205 GLY A N 1
ATOM 1560 C CA . GLY A 1 205 ? 23.493 -2.405 -27.285 1.00 64.31 205 GLY A CA 1
ATOM 1561 C C . GLY A 1 205 ? 24.055 -3.155 -26.069 1.00 64.31 205 GLY A C 1
ATOM 1562 O O . GLY A 1 205 ? 23.939 -2.664 -24.952 1.00 64.31 205 GLY A O 1
ATOM 1563 N N . GLN A 1 206 ? 24.707 -4.311 -26.260 1.00 62.59 206 GLN A N 1
ATOM 1564 C CA . GLN A 1 206 ? 25.445 -4.996 -25.187 1.00 62.59 206 GLN A CA 1
ATOM 1565 C C . GLN A 1 206 ? 26.868 -4.452 -24.971 1.00 62.59 206 GLN A C 1
ATOM 1567 O O . GLN A 1 206 ? 27.512 -4.825 -23.990 1.00 62.59 206 GLN A O 1
ATOM 1572 N N . GLN A 1 207 ? 27.364 -3.590 -25.863 1.00 64.06 207 GLN A N 1
ATOM 1573 C CA . GLN A 1 207 ? 28.672 -2.936 -25.751 1.00 64.06 207 GLN A CA 1
ATOM 1574 C C . GLN A 1 207 ? 28.584 -1.498 -25.221 1.00 64.06 207 GLN A C 1
ATOM 1576 O O . GLN A 1 207 ? 29.568 -0.995 -24.677 1.00 64.06 207 GLN A O 1
ATOM 1581 N N . GLU A 1 208 ? 27.424 -0.840 -25.317 1.00 61.59 208 GLU A N 1
ATOM 1582 C CA . GLU A 1 208 ? 27.192 0.445 -24.653 1.00 61.59 208 GLU A CA 1
ATOM 1583 C C . GLU A 1 208 ? 27.048 0.259 -23.137 1.00 61.59 208 GLU A C 1
ATOM 1585 O O . GLU A 1 208 ? 25.999 -0.108 -22.605 1.00 61.59 208 GLU A O 1
ATOM 1590 N N . VAL A 1 209 ? 28.129 0.542 -22.413 1.00 61.03 209 VAL A N 1
ATOM 1591 C CA . VAL A 1 209 ? 28.128 0.549 -20.949 1.00 61.03 209 VAL A CA 1
ATOM 1592 C C . VAL A 1 209 ? 27.771 1.951 -20.454 1.00 61.03 209 VAL A C 1
ATOM 1594 O O . VAL A 1 209 ? 28.635 2.808 -20.271 1.00 61.03 209 VAL A O 1
ATOM 1597 N N . PHE A 1 210 ? 26.485 2.193 -20.199 1.00 68.19 210 PHE A N 1
ATOM 1598 C CA . PHE A 1 210 ? 26.033 3.407 -19.517 1.00 68.19 210 PHE A CA 1
ATOM 1599 C C . PHE A 1 210 ? 26.161 3.239 -17.996 1.00 68.19 210 PHE A C 1
ATOM 1601 O O . PHE A 1 210 ? 25.329 2.598 -17.354 1.00 68.19 210 PHE A O 1
ATOM 1608 N N . THR A 1 211 ? 27.221 3.805 -17.410 1.00 70.06 211 THR A N 1
ATOM 1609 C CA . THR A 1 211 ? 27.447 3.769 -15.954 1.00 70.06 211 THR A CA 1
ATOM 1610 C C . THR A 1 211 ? 27.116 5.120 -15.334 1.00 70.06 211 THR A C 1
ATOM 1612 O O . THR A 1 211 ? 27.780 6.115 -15.615 1.00 70.06 211 THR A O 1
ATOM 1615 N N . VAL A 1 212 ? 26.115 5.153 -14.451 1.00 74.69 212 VAL A N 1
ATOM 1616 C CA . VAL A 1 212 ? 25.796 6.328 -13.628 1.00 74.69 212 VAL A CA 1
ATOM 1617 C C . VAL A 1 212 ? 26.242 6.058 -12.201 1.00 74.69 212 VAL A C 1
ATOM 1619 O O . VAL A 1 212 ? 25.721 5.162 -11.541 1.00 74.69 212 VAL A O 1
ATOM 1622 N N . SER A 1 213 ? 27.175 6.869 -11.714 1.00 74.56 213 SER A N 1
ATOM 1623 C CA . SER A 1 213 ? 27.564 6.890 -10.306 1.00 74.56 213 SER A CA 1
ATOM 1624 C C . SER A 1 213 ? 26.915 8.089 -9.630 1.00 74.56 213 SER A C 1
ATOM 1626 O O . SER A 1 213 ? 27.157 9.230 -10.015 1.00 74.56 213 SER A O 1
ATOM 1628 N N . TYR A 1 214 ? 26.098 7.837 -8.612 1.00 72.38 214 TYR A N 1
ATOM 1629 C CA . TYR A 1 214 ? 25.501 8.871 -7.774 1.00 72.38 214 TYR A CA 1
ATOM 1630 C C . TYR A 1 214 ? 25.454 8.395 -6.324 1.00 72.38 214 TYR A C 1
ATOM 1632 O O . TYR A 1 214 ? 25.273 7.211 -6.040 1.00 72.38 214 TYR A O 1
ATOM 1640 N N . SER A 1 215 ? 25.623 9.323 -5.389 1.00 73.94 215 SER A N 1
ATOM 1641 C CA . SER A 1 215 ? 25.367 9.071 -3.975 1.00 73.94 215 SER A CA 1
ATOM 1642 C C . SER A 1 215 ? 23.858 9.118 -3.733 1.00 73.94 215 SER A C 1
ATOM 1644 O O . SER A 1 215 ? 23.234 10.159 -3.944 1.00 73.94 215 SER A O 1
ATOM 1646 N N . THR A 1 216 ? 23.253 8.008 -3.304 1.00 68.94 216 THR A N 1
ATOM 1647 C CA . THR A 1 216 ? 21.817 7.978 -2.993 1.00 68.94 216 THR A CA 1
ATOM 1648 C C . THR A 1 216 ? 21.566 8.644 -1.639 1.00 68.94 216 THR A C 1
ATOM 1650 O O . THR A 1 216 ? 22.077 8.162 -0.630 1.00 68.94 216 THR A O 1
ATOM 1653 N N . SER A 1 217 ? 20.734 9.685 -1.590 1.00 70.25 217 SER A N 1
ATOM 1654 C CA . SER A 1 217 ? 20.227 10.264 -0.328 1.00 70.25 217 SER A CA 1
ATOM 1655 C C . SER A 1 217 ? 18.913 9.613 0.131 1.00 70.25 217 SER A C 1
ATOM 1657 O O . SER A 1 217 ? 18.130 10.198 0.877 1.00 70.25 217 SER A O 1
ATOM 1659 N N . GLU A 1 218 ? 18.627 8.407 -0.356 1.00 72.81 218 GLU A N 1
ATOM 1660 C CA . GLU A 1 218 ? 17.441 7.638 0.001 1.00 72.81 218 GLU A CA 1
ATOM 1661 C C . GLU A 1 218 ? 17.741 6.827 1.263 1.00 72.81 218 GLU A C 1
ATOM 1663 O O . GLU A 1 218 ? 18.453 5.825 1.201 1.00 72.81 218 GLU A O 1
ATOM 1668 N N . TYR A 1 219 ? 17.214 7.265 2.408 1.00 67.69 219 TYR A N 1
ATOM 1669 C CA . TYR A 1 219 ? 17.481 6.635 3.709 1.00 67.69 219 TYR A CA 1
ATOM 1670 C C . TYR A 1 219 ? 16.276 5.889 4.292 1.00 67.69 219 TYR A C 1
ATOM 1672 O O . TYR A 1 219 ? 16.451 4.939 5.049 1.00 67.69 219 TYR A O 1
ATOM 1680 N N . HIS A 1 220 ? 15.048 6.293 3.951 1.00 82.94 220 HIS A N 1
ATOM 1681 C CA . HIS A 1 220 ? 13.842 5.775 4.595 1.00 82.94 220 HIS A CA 1
ATOM 1682 C C . HIS A 1 220 ? 13.017 4.896 3.657 1.00 82.94 220 HIS A C 1
ATOM 1684 O O . HIS A 1 220 ? 12.189 5.388 2.895 1.00 82.94 220 HIS A O 1
ATOM 1690 N N . TYR A 1 221 ? 13.210 3.582 3.751 1.00 86.94 221 TYR A N 1
ATOM 1691 C CA . TYR A 1 221 ? 12.450 2.607 2.969 1.00 86.94 221 TYR A CA 1
ATOM 1692 C C . TYR A 1 221 ? 11.378 1.968 3.832 1.00 86.94 221 TYR A C 1
ATOM 1694 O O . TYR A 1 221 ? 11.675 1.440 4.890 1.00 86.94 221 TYR A O 1
ATOM 1702 N N . THR A 1 222 ? 10.136 1.953 3.371 1.00 91.75 222 THR A N 1
ATOM 1703 C CA . THR A 1 222 ? 9.078 1.160 4.009 1.00 91.75 222 THR A CA 1
ATOM 1704 C C . THR A 1 222 ? 8.796 -0.038 3.116 1.00 91.75 222 THR A C 1
ATOM 1706 O O . THR A 1 222 ? 8.524 0.144 1.930 1.00 91.75 222 THR A O 1
ATOM 1709 N N . LEU A 1 223 ? 8.876 -1.261 3.651 1.00 92.88 223 LEU A N 1
ATOM 1710 C CA . LEU A 1 223 ? 8.493 -2.450 2.880 1.00 92.88 223 LEU A CA 1
ATOM 1711 C C . LEU A 1 223 ? 7.016 -2.745 3.116 1.00 92.88 223 LEU A C 1
ATOM 1713 O O . LEU A 1 223 ? 6.630 -3.081 4.235 1.00 92.88 223 LEU A O 1
ATOM 1717 N N . SER A 1 224 ? 6.223 -2.668 2.052 1.00 95.38 224 SER A N 1
ATOM 1718 C CA . SER A 1 224 ? 4.798 -3.002 2.046 1.00 95.38 224 SER A CA 1
ATOM 1719 C C . SER A 1 224 ? 4.579 -4.309 1.289 1.00 95.38 224 SER A C 1
ATOM 1721 O O . SER A 1 224 ? 4.955 -4.431 0.125 1.00 95.38 224 SER A O 1
ATOM 1723 N N . TYR A 1 225 ? 3.982 -5.293 1.954 1.00 95.38 225 TYR A N 1
ATOM 1724 C CA . TYR A 1 225 ? 3.674 -6.608 1.398 1.00 95.38 225 TYR A CA 1
ATOM 1725 C C . TYR A 1 225 ? 2.175 -6.729 1.160 1.00 95.38 225 TYR A C 1
ATOM 1727 O O . TYR A 1 225 ? 1.383 -6.431 2.057 1.00 95.38 225 TYR A O 1
ATOM 1735 N N . TYR A 1 226 ? 1.809 -7.234 -0.013 1.00 96.81 226 TYR A N 1
ATOM 1736 C CA . TYR A 1 226 ? 0.425 -7.394 -0.434 1.00 96.81 226 TYR A CA 1
ATOM 1737 C C . TYR A 1 226 ? 0.105 -8.864 -0.708 1.00 96.81 226 TYR A C 1
ATOM 1739 O O . TYR A 1 226 ? 0.986 -9.629 -1.106 1.00 96.81 226 TYR A O 1
ATOM 1747 N N . ASP A 1 227 ? -1.141 -9.268 -0.465 1.00 93.81 227 ASP A N 1
ATOM 1748 C CA . ASP A 1 227 ? -1.645 -10.566 -0.919 1.00 93.81 227 ASP A CA 1
ATOM 1749 C C . ASP A 1 227 ? -1.998 -10.546 -2.422 1.00 93.81 227 ASP A C 1
ATOM 1751 O O . ASP A 1 227 ? -1.876 -9.524 -3.099 1.00 93.81 227 ASP A O 1
ATOM 1755 N N . GLN A 1 228 ? -2.438 -11.686 -2.964 1.00 94.06 228 GLN A N 1
ATOM 1756 C CA . GLN A 1 228 ? -2.823 -11.804 -4.379 1.00 94.06 228 GLN A CA 1
ATOM 1757 C C . GLN A 1 228 ? -4.041 -10.949 -4.763 1.00 94.06 228 GLN A C 1
ATOM 1759 O O . GLN A 1 228 ? -4.231 -10.671 -5.943 1.00 94.06 228 GLN A O 1
ATOM 1764 N N . ALA A 1 229 ? -4.856 -10.537 -3.789 1.00 92.56 229 ALA A N 1
ATOM 1765 C CA . ALA A 1 229 ? -5.994 -9.649 -4.002 1.00 92.56 229 ALA A CA 1
ATOM 1766 C C . ALA A 1 229 ? -5.607 -8.160 -3.884 1.00 92.56 229 ALA A C 1
ATOM 1768 O O . ALA A 1 229 ? -6.454 -7.294 -4.091 1.00 92.56 229 ALA A O 1
ATOM 1769 N N . GLY A 1 230 ? -4.341 -7.852 -3.576 1.00 94.12 230 GLY A N 1
ATOM 1770 C CA . GLY A 1 230 ? -3.835 -6.488 -3.434 1.00 94.12 230 GLY A CA 1
ATOM 1771 C C . GLY A 1 230 ? -4.049 -5.873 -2.049 1.00 94.12 230 GLY A C 1
ATOM 1772 O O . GLY A 1 230 ? -3.856 -4.667 -1.891 1.00 94.12 230 GLY A O 1
ATOM 1773 N N . ASN A 1 231 ? -4.411 -6.655 -1.027 1.00 94.62 231 ASN A N 1
ATOM 1774 C CA . ASN A 1 231 ? -4.574 -6.141 0.335 1.00 94.62 231 ASN A CA 1
ATOM 1775 C C . ASN A 1 231 ? -3.227 -6.049 1.051 1.00 94.62 231 ASN A C 1
ATOM 1777 O O . ASN A 1 231 ? -2.405 -6.961 0.965 1.00 94.62 231 ASN A O 1
ATOM 1781 N N . LEU A 1 232 ? -3.013 -4.972 1.808 1.00 96.44 232 LEU A N 1
ATOM 1782 C CA . LEU A 1 232 ? -1.784 -4.744 2.570 1.00 96.44 232 LEU A CA 1
ATOM 1783 C C . LEU A 1 232 ? -1.703 -5.678 3.785 1.00 96.44 232 LEU A C 1
ATOM 1785 O O . LEU A 1 232 ? -2.313 -5.421 4.814 1.00 96.44 232 LEU A O 1
ATOM 1789 N N . VAL A 1 233 ? -0.915 -6.747 3.708 1.00 97.00 233 VAL A N 1
ATOM 1790 C CA . VAL A 1 233 ? -0.836 -7.765 4.772 1.00 97.00 233 VAL A CA 1
ATOM 1791 C C . VAL A 1 233 ? 0.298 -7.540 5.761 1.00 97.00 233 VAL A C 1
ATOM 1793 O O . VAL A 1 233 ? 0.257 -8.079 6.869 1.00 97.00 233 VAL A O 1
ATOM 1796 N N . LYS A 1 234 ? 1.324 -6.765 5.392 1.00 95.94 234 LYS A N 1
ATOM 1797 C CA . LYS A 1 234 ? 2.481 -6.528 6.260 1.00 95.94 234 LYS A CA 1
ATOM 1798 C C . LYS A 1 234 ? 3.237 -5.254 5.889 1.00 95.94 234 LYS A C 1
ATOM 1800 O O . LYS A 1 234 ? 3.464 -4.992 4.713 1.00 95.94 234 LYS A O 1
ATOM 1805 N N . ILE A 1 235 ? 3.675 -4.511 6.904 1.00 96.31 235 ILE A N 1
ATOM 1806 C CA . ILE A 1 235 ? 4.513 -3.311 6.778 1.00 96.31 235 ILE A CA 1
ATOM 1807 C C . ILE A 1 235 ? 5.770 -3.468 7.638 1.00 96.31 235 ILE A C 1
ATOM 1809 O O . ILE A 1 235 ? 5.685 -3.917 8.784 1.00 96.31 235 ILE A O 1
ATOM 1813 N N . ILE A 1 236 ? 6.921 -3.067 7.097 1.00 95.00 236 ILE A N 1
ATOM 1814 C CA . ILE A 1 236 ? 8.189 -2.915 7.823 1.00 95.00 236 ILE A CA 1
ATOM 1815 C C . ILE A 1 236 ? 8.559 -1.426 7.885 1.00 95.00 236 ILE A C 1
ATOM 1817 O O . ILE A 1 236 ? 8.639 -0.801 6.824 1.00 95.00 236 ILE A O 1
ATOM 1821 N N . PRO A 1 237 ? 8.817 -0.860 9.079 1.00 93.38 237 PRO A N 1
ATOM 1822 C CA . PRO A 1 237 ? 9.210 0.538 9.217 1.00 93.38 237 PRO A CA 1
ATOM 1823 C C . PRO A 1 237 ? 10.650 0.791 8.726 1.00 93.38 237 PRO A C 1
ATOM 1825 O O . PRO A 1 237 ? 11.485 -0.114 8.804 1.00 93.38 237 PRO A O 1
ATOM 1828 N N . PRO A 1 238 ? 10.989 2.033 8.324 1.00 91.44 238 PRO A N 1
ATOM 1829 C CA . PRO A 1 238 ? 12.316 2.392 7.816 1.00 91.44 238 PRO A CA 1
ATOM 1830 C C . PRO A 1 238 ? 13.509 1.990 8.666 1.00 91.44 238 PRO A C 1
ATOM 1832 O O . PRO A 1 238 ? 14.505 1.513 8.132 1.00 91.44 238 PRO A O 1
ATOM 1835 N N . ALA A 1 239 ? 13.394 2.111 9.987 1.00 89.06 239 ALA A N 1
ATOM 1836 C CA . ALA A 1 239 ? 14.469 1.761 10.912 1.00 89.06 239 ALA A CA 1
ATOM 1837 C C . ALA A 1 239 ? 14.864 0.271 10.869 1.00 89.06 239 ALA A C 1
ATOM 1839 O O . ALA A 1 239 ? 15.911 -0.104 11.391 1.00 89.06 239 ALA A O 1
ATOM 1840 N N . CYS A 1 240 ? 14.030 -0.587 10.276 1.00 89.75 240 CYS A N 1
ATOM 1841 C CA . CYS A 1 240 ? 14.183 -2.040 10.309 1.00 89.75 240 CYS A CA 1
ATOM 1842 C C . CYS A 1 240 ? 14.335 -2.664 8.923 1.00 89.75 240 CYS A C 1
ATOM 1844 O O . CYS A 1 240 ? 14.265 -3.889 8.797 1.00 89.75 240 CYS A O 1
ATOM 1846 N N . VAL A 1 241 ? 14.536 -1.843 7.891 1.00 89.56 241 VAL A N 1
ATOM 1847 C CA . VAL A 1 241 ? 14.860 -2.309 6.544 1.00 89.56 241 VAL A CA 1
ATOM 1848 C C . VAL A 1 241 ? 16.373 -2.339 6.391 1.00 89.56 241 VAL A C 1
ATOM 1850 O O . VAL A 1 241 ? 17.022 -1.297 6.347 1.00 89.56 241 VAL A O 1
ATOM 1853 N N . VAL A 1 242 ? 16.942 -3.541 6.288 1.00 87.88 242 VAL A N 1
ATOM 1854 C CA . VAL A 1 242 ? 18.366 -3.700 5.980 1.00 87.88 242 VAL A CA 1
ATOM 1855 C C . VAL A 1 242 ? 18.538 -3.721 4.468 1.00 87.88 242 VAL A C 1
ATOM 1857 O O . VAL A 1 242 ? 18.000 -4.585 3.775 1.00 87.88 242 VAL A O 1
ATOM 1860 N N . ILE A 1 243 ? 19.300 -2.758 3.958 1.00 84.75 243 ILE A N 1
ATOM 1861 C CA . ILE A 1 243 ? 19.597 -2.633 2.534 1.00 84.75 243 ILE A CA 1
ATOM 1862 C C . ILE A 1 243 ? 20.988 -3.197 2.296 1.00 84.75 243 ILE A C 1
ATOM 1864 O O . ILE A 1 243 ? 21.984 -2.599 2.691 1.00 84.75 243 ILE A O 1
ATOM 1868 N N . ASP A 1 244 ? 21.045 -4.334 1.616 1.00 85.69 244 ASP A N 1
ATOM 1869 C CA . ASP A 1 244 ? 22.286 -4.899 1.106 1.00 85.69 244 ASP A CA 1
ATOM 1870 C C . ASP A 1 244 ? 22.219 -4.887 -0.425 1.00 85.69 244 ASP A C 1
ATOM 1872 O O . ASP A 1 244 ? 21.361 -5.527 -1.033 1.00 85.69 244 ASP A O 1
ATOM 1876 N N . ARG A 1 245 ? 23.080 -4.081 -1.049 1.00 83.31 245 ARG A N 1
ATOM 1877 C CA . ARG A 1 245 ? 23.226 -3.977 -2.512 1.00 83.31 245 ARG A CA 1
ATOM 1878 C C . ARG A 1 245 ? 24.581 -4.511 -2.982 1.00 83.31 245 ARG A C 1
ATOM 1880 O O . ARG A 1 245 ? 24.966 -4.266 -4.122 1.00 83.31 245 ARG A O 1
ATOM 1887 N N . SER A 1 246 ? 25.317 -5.200 -2.109 1.00 89.31 246 SER A N 1
ATOM 1888 C CA . SER A 1 246 ? 26.616 -5.769 -2.453 1.00 89.31 246 SER A CA 1
ATOM 1889 C C . SER A 1 246 ? 26.486 -6.809 -3.566 1.00 89.31 246 SER A C 1
ATOM 1891 O O . SER A 1 246 ? 25.478 -7.516 -3.684 1.00 89.31 246 SER A O 1
ATOM 1893 N N . THR A 1 247 ? 27.540 -6.944 -4.370 1.00 91.19 247 THR A N 1
ATOM 1894 C CA . THR A 1 247 ? 27.645 -7.998 -5.387 1.00 91.19 247 THR A CA 1
ATOM 1895 C C . THR A 1 247 ? 27.428 -9.385 -4.775 1.00 91.19 247 THR A C 1
ATOM 1897 O O . THR A 1 247 ? 26.769 -10.231 -5.380 1.00 91.19 247 THR A O 1
ATOM 1900 N N . ASP A 1 248 ? 27.892 -9.595 -3.542 1.00 94.19 248 ASP A N 1
ATOM 1901 C CA . ASP A 1 248 ? 27.713 -10.843 -2.799 1.00 94.19 248 ASP A CA 1
ATOM 1902 C C . ASP A 1 248 ? 26.241 -11.130 -2.494 1.00 94.19 248 ASP A C 1
ATOM 1904 O O . ASP A 1 248 ? 25.769 -12.248 -2.721 1.00 94.19 248 ASP A O 1
ATOM 1908 N N . TRP A 1 249 ? 25.473 -10.135 -2.034 1.00 93.12 249 TRP A N 1
ATOM 1909 C CA . TRP A 1 249 ? 24.029 -10.292 -1.843 1.00 93.12 249 TRP A CA 1
ATOM 1910 C C . TRP A 1 249 ? 23.315 -10.636 -3.146 1.00 93.12 249 TRP A C 1
ATOM 1912 O O . TRP A 1 249 ? 22.545 -11.598 -3.192 1.00 93.12 249 TRP A O 1
ATOM 1922 N N . VAL A 1 250 ? 23.614 -9.908 -4.222 1.00 91.75 250 VAL A N 1
ATOM 1923 C CA . VAL A 1 250 ? 23.015 -10.152 -5.542 1.00 91.75 250 VAL A CA 1
ATOM 1924 C C . VAL A 1 250 ? 23.331 -11.567 -6.039 1.00 91.75 250 VAL A C 1
ATOM 1926 O O . VAL A 1 250 ? 22.437 -12.258 -6.539 1.00 91.75 250 VAL A O 1
ATOM 1929 N N . ASN A 1 251 ? 24.565 -12.039 -5.856 1.00 94.56 251 ASN A N 1
ATOM 1930 C CA . ASN A 1 251 ? 24.971 -13.395 -6.224 1.00 94.56 251 ASN A CA 1
ATOM 1931 C C . ASN A 1 251 ? 24.242 -14.461 -5.392 1.00 94.56 251 ASN A C 1
ATOM 1933 O O . ASN A 1 251 ? 23.768 -15.446 -5.964 1.00 94.56 251 ASN A O 1
ATOM 1937 N N . ARG A 1 252 ? 24.058 -14.247 -4.080 1.00 94.75 252 ARG A N 1
ATOM 1938 C CA . ARG A 1 252 ? 23.240 -15.133 -3.229 1.00 94.75 252 ARG A CA 1
ATOM 1939 C C . ARG A 1 252 ? 21.786 -15.190 -3.696 1.00 94.75 252 ARG A C 1
ATOM 1941 O O . ARG A 1 252 ? 21.227 -16.280 -3.781 1.00 94.75 252 ARG A O 1
ATOM 1948 N N . VAL A 1 253 ? 21.184 -14.050 -4.048 1.00 94.12 253 VAL A N 1
ATOM 1949 C CA . VAL A 1 253 ? 19.801 -13.997 -4.565 1.00 94.12 253 VAL A CA 1
ATOM 1950 C C . VAL A 1 253 ? 19.689 -14.768 -5.880 1.00 94.12 253 VAL A C 1
ATOM 1952 O O . VAL A 1 253 ? 18.729 -15.515 -6.076 1.00 94.12 253 VAL A O 1
ATOM 1955 N N . ARG A 1 254 ? 20.675 -14.627 -6.775 1.00 94.25 254 ARG A N 1
ATOM 1956 C CA . ARG A 1 254 ? 20.708 -15.347 -8.057 1.00 94.25 254 ARG A CA 1
ATOM 1957 C C . ARG A 1 254 ? 20.812 -16.862 -7.847 1.00 94.25 254 ARG A C 1
ATOM 1959 O O . ARG A 1 254 ? 20.058 -17.603 -8.473 1.00 94.25 254 ARG A O 1
ATOM 1966 N N . ALA A 1 255 ? 21.679 -17.306 -6.938 1.00 96.25 255 ALA A N 1
ATOM 1967 C CA . ALA A 1 255 ? 21.813 -18.717 -6.579 1.00 96.25 255 ALA A CA 1
ATOM 1968 C C . ALA A 1 255 ? 20.526 -19.279 -5.948 1.00 96.25 255 ALA A C 1
ATOM 1970 O O . ALA A 1 255 ? 20.070 -20.351 -6.341 1.00 96.25 255 ALA A O 1
ATOM 1971 N N . ALA A 1 256 ? 19.894 -18.533 -5.035 1.00 96.19 256 ALA A N 1
ATOM 1972 C CA . ALA A 1 256 ? 18.642 -18.941 -4.401 1.00 96.19 256 ALA A CA 1
ATOM 1973 C C . ALA A 1 256 ? 17.516 -19.142 -5.428 1.00 96.19 256 ALA A C 1
ATOM 1975 O O . ALA A 1 256 ? 16.859 -20.183 -5.415 1.00 96.19 256 ALA A O 1
ATOM 1976 N N . ARG A 1 257 ? 17.364 -18.203 -6.377 1.00 95.50 257 ARG A N 1
ATOM 1977 C CA . ARG A 1 257 ? 16.399 -18.312 -7.486 1.00 95.50 257 ARG A CA 1
ATOM 1978 C C . ARG A 1 257 ? 16.657 -19.535 -8.363 1.00 95.50 257 ARG A C 1
ATOM 1980 O O . ARG A 1 257 ? 15.707 -20.241 -8.683 1.00 95.50 257 ARG A O 1
ATOM 1987 N N . ALA A 1 258 ? 17.915 -19.802 -8.721 1.00 95.88 258 ALA A N 1
ATOM 1988 C CA . ALA A 1 258 ? 18.281 -20.982 -9.509 1.00 95.88 258 ALA A CA 1
ATOM 1989 C C . ALA A 1 258 ? 17.959 -22.298 -8.775 1.00 95.88 258 ALA A C 1
ATOM 1991 O O . ALA A 1 258 ? 17.574 -23.275 -9.408 1.00 95.88 258 ALA A O 1
ATOM 1992 N N . ALA A 1 259 ? 18.058 -22.303 -7.444 1.00 96.81 259 ALA A N 1
ATOM 1993 C CA . ALA A 1 259 ? 17.691 -23.432 -6.593 1.00 96.81 259 ALA A CA 1
ATOM 1994 C C . ALA A 1 259 ? 16.186 -23.502 -6.247 1.00 96.81 259 ALA A C 1
ATOM 1996 O O . ALA A 1 259 ? 15.783 -24.380 -5.490 1.00 96.81 259 ALA A O 1
ATOM 1997 N N . GLY A 1 260 ? 15.352 -22.575 -6.738 1.00 95.69 260 GLY A N 1
ATOM 1998 C CA . GLY A 1 260 ? 13.926 -22.511 -6.390 1.00 95.69 260 GLY A CA 1
ATOM 1999 C C . GLY A 1 260 ? 13.650 -22.124 -4.930 1.00 95.69 260 GLY A C 1
ATOM 2000 O O . GLY A 1 260 ? 12.573 -22.398 -4.408 1.00 95.69 260 GLY A O 1
ATOM 2001 N N . THR A 1 261 ? 14.615 -21.495 -4.259 1.00 95.88 261 THR A N 1
ATOM 2002 C CA . THR A 1 261 ? 14.500 -21.042 -2.866 1.00 95.88 261 THR A CA 1
ATOM 2003 C C . THR A 1 261 ? 14.349 -19.527 -2.791 1.00 95.88 261 THR A C 1
ATOM 2005 O O . THR A 1 261 ? 14.881 -18.778 -3.613 1.00 95.88 261 THR A O 1
ATOM 2008 N N . THR A 1 262 ? 13.626 -19.057 -1.777 1.00 91.25 262 THR A N 1
ATOM 2009 C CA . THR A 1 262 ? 13.403 -17.627 -1.554 1.00 91.25 262 THR A CA 1
ATOM 2010 C C . THR A 1 262 ? 14.334 -17.124 -0.465 1.00 91.25 262 THR A C 1
ATOM 2012 O O . THR A 1 262 ? 14.265 -17.578 0.675 1.00 91.25 262 THR A O 1
ATOM 2015 N N . ILE A 1 263 ? 15.155 -16.130 -0.800 1.00 91.00 263 ILE A N 1
ATOM 2016 C CA . ILE A 1 263 ? 15.851 -15.304 0.186 1.00 91.00 263 ILE A CA 1
ATOM 2017 C C . ILE A 1 263 ? 15.365 -13.864 0.053 1.00 91.00 263 ILE A C 1
ATOM 2019 O O . ILE A 1 263 ? 15.173 -13.359 -1.054 1.00 91.00 263 ILE A O 1
ATOM 2023 N N . VAL A 1 264 ? 15.152 -13.208 1.187 1.00 86.31 264 VAL A N 1
ATOM 2024 C CA . VAL A 1 264 ? 14.725 -11.807 1.267 1.00 86.31 264 VAL A CA 1
ATOM 2025 C C . VAL A 1 264 ? 15.670 -11.051 2.193 1.00 86.31 264 VAL A C 1
ATOM 2027 O O . VAL A 1 264 ? 16.248 -11.678 3.087 1.00 86.31 264 VAL A O 1
ATOM 2030 N N . PRO A 1 265 ? 15.854 -9.732 2.002 1.00 85.38 265 PRO A N 1
ATOM 2031 C CA . PRO A 1 265 ? 16.665 -8.941 2.913 1.00 85.38 265 PRO A CA 1
ATOM 2032 C C . PRO A 1 265 ? 16.160 -9.095 4.352 1.00 85.38 265 PRO A C 1
ATOM 2034 O O . PRO A 1 265 ? 14.941 -9.127 4.567 1.00 85.38 265 PRO A O 1
ATOM 2037 N N . PRO A 1 266 ? 17.062 -9.205 5.341 1.00 87.94 266 PRO A N 1
ATOM 2038 C CA . PRO A 1 266 ? 16.647 -9.288 6.728 1.00 87.94 266 PRO A CA 1
ATOM 2039 C C . PRO A 1 266 ? 15.917 -8.003 7.122 1.00 87.94 266 PRO A C 1
ATOM 2041 O O . PRO A 1 266 ? 16.325 -6.892 6.789 1.00 87.94 266 PRO A O 1
ATOM 2044 N N . HIS A 1 267 ? 14.816 -8.163 7.842 1.00 92.06 267 HIS A N 1
ATOM 2045 C CA . HIS A 1 267 ? 14.045 -7.052 8.378 1.00 92.06 267 HIS A CA 1
ATOM 2046 C C . HIS A 1 267 ? 13.317 -7.482 9.655 1.00 92.06 267 HIS A C 1
ATOM 2048 O O . HIS A 1 267 ? 12.984 -8.661 9.824 1.00 92.06 267 HIS A O 1
ATOM 2054 N N . SER A 1 268 ? 13.019 -6.535 10.535 1.00 92.69 268 SER A N 1
ATOM 2055 C CA . SER A 1 268 ? 12.349 -6.781 11.819 1.00 92.69 268 SER A CA 1
ATOM 2056 C C . SER A 1 268 ? 11.153 -5.843 12.016 1.00 92.69 268 SER A C 1
ATOM 2058 O O . SER A 1 268 ? 10.771 -5.115 11.104 1.00 92.69 268 SER A O 1
ATOM 2060 N N . MET A 1 269 ? 10.512 -5.904 13.188 1.00 93.94 269 MET A N 1
ATOM 2061 C CA . MET A 1 269 ? 9.423 -4.992 13.571 1.00 93.94 269 MET A CA 1
ATOM 2062 C C . MET A 1 269 ? 8.236 -4.968 12.590 1.00 93.94 269 MET A C 1
ATOM 2064 O O . MET A 1 269 ? 7.634 -3.930 12.326 1.00 93.94 269 MET A O 1
ATOM 2068 N N . ALA A 1 270 ? 7.880 -6.136 12.055 1.00 95.44 270 ALA A N 1
ATOM 2069 C CA . ALA A 1 270 ? 6.756 -6.260 11.141 1.00 95.44 270 ALA A CA 1
ATOM 2070 C C . ALA A 1 270 ? 5.426 -5.953 11.839 1.00 95.44 270 ALA A C 1
ATOM 2072 O O . ALA A 1 270 ? 5.076 -6.613 12.818 1.00 95.44 270 ALA A O 1
ATOM 2073 N N . THR A 1 271 ? 4.654 -5.027 11.273 1.00 97.19 271 THR A N 1
ATOM 2074 C CA . THR A 1 271 ? 3.219 -4.928 11.557 1.00 97.19 271 THR A CA 1
ATOM 2075 C C . THR A 1 271 ? 2.476 -5.787 10.546 1.00 97.19 271 THR A C 1
ATOM 2077 O O . THR A 1 271 ? 2.691 -5.621 9.347 1.00 97.19 271 THR A O 1
ATOM 2080 N N . GLN A 1 272 ? 1.642 -6.721 10.999 1.00 97.62 272 GLN A N 1
ATOM 2081 C CA . GLN A 1 272 ? 0.899 -7.637 10.127 1.00 97.62 272 GLN A CA 1
ATOM 2082 C C . GLN A 1 272 ? -0.604 -7.442 10.290 1.00 97.62 272 GLN A C 1
ATOM 2084 O O . GLN A 1 272 ? -1.084 -7.132 11.381 1.00 97.62 272 GLN A O 1
ATOM 2089 N N . PHE A 1 273 ? -1.340 -7.680 9.210 1.00 97.88 273 PHE A N 1
ATOM 2090 C CA . PHE A 1 273 ? -2.782 -7.489 9.131 1.00 97.88 273 PHE A CA 1
ATOM 2091 C C . PHE A 1 273 ? -3.470 -8.765 8.649 1.00 97.88 273 PHE A C 1
ATOM 2093 O O . PHE A 1 273 ? -2.925 -9.529 7.849 1.00 97.88 273 PHE A O 1
ATOM 2100 N N . ARG A 1 274 ? -4.689 -8.995 9.134 1.00 97.19 274 ARG A N 1
ATOM 2101 C CA . ARG A 1 274 ? -5.588 -10.048 8.653 1.00 97.19 274 ARG A CA 1
ATOM 2102 C C . ARG A 1 274 ? -6.925 -9.436 8.289 1.00 97.19 274 ARG A C 1
ATOM 2104 O O . ARG A 1 274 ? -7.421 -8.571 9.009 1.00 97.19 274 ARG A O 1
ATOM 2111 N N . TYR A 1 275 ? -7.506 -9.931 7.206 1.00 96.88 275 TYR A N 1
ATOM 2112 C CA . TYR A 1 275 ? -8.750 -9.429 6.639 1.00 96.88 275 TYR A CA 1
ATOM 2113 C C . TYR A 1 275 ? -9.791 -10.542 6.549 1.00 96.88 275 TYR A C 1
ATOM 2115 O O . TYR A 1 275 ? -9.441 -11.720 6.456 1.00 96.88 275 TYR A O 1
ATOM 2123 N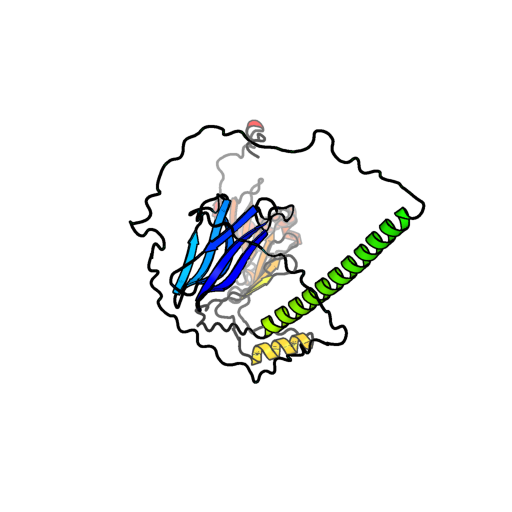 N . ASN A 1 276 ? -11.066 -10.166 6.575 1.00 93.94 276 ASN A N 1
ATOM 2124 C CA . ASN A 1 276 ? -12.161 -11.048 6.182 1.00 93.94 276 ASN A CA 1
ATOM 2125 C C . ASN A 1 276 ? -12.447 -10.938 4.670 1.00 93.94 276 ASN A C 1
ATOM 2127 O O . ASN A 1 276 ? -11.801 -10.183 3.945 1.00 93.94 276 ASN A O 1
ATOM 2131 N N . THR A 1 277 ? -13.454 -11.670 4.195 1.00 92.25 277 THR A N 1
ATOM 2132 C CA . THR A 1 277 ? -13.866 -11.702 2.780 1.00 92.25 277 THR A CA 1
ATOM 2133 C C . THR A 1 277 ? -14.450 -10.383 2.257 1.00 92.25 277 THR A C 1
ATOM 2135 O O . THR A 1 277 ? -14.639 -10.253 1.055 1.00 92.25 277 THR A O 1
ATOM 2138 N N . LEU A 1 278 ? -14.733 -9.412 3.134 1.00 93.50 278 LEU A N 1
ATOM 2139 C CA . LEU A 1 278 ? -15.177 -8.057 2.782 1.00 93.50 278 LEU A CA 1
ATOM 2140 C C . LEU A 1 278 ? -14.026 -7.037 2.822 1.00 93.50 278 LEU A C 1
ATOM 2142 O O . LEU A 1 278 ? -14.275 -5.837 2.775 1.00 93.50 278 LEU A O 1
ATOM 2146 N N . ILE A 1 279 ? -12.773 -7.499 2.939 1.00 94.31 279 ILE A N 1
ATOM 2147 C CA . ILE A 1 279 ? -11.571 -6.648 3.017 1.00 94.31 279 ILE A CA 1
ATOM 2148 C C . ILE A 1 279 ? -11.584 -5.763 4.285 1.00 94.31 279 ILE A C 1
ATOM 2150 O O . ILE A 1 279 ? -10.933 -4.726 4.387 1.00 94.31 279 ILE A O 1
ATOM 2154 N N . LEU A 1 280 ? -12.285 -6.205 5.333 1.00 95.50 280 LEU A N 1
ATOM 2155 C CA . LEU A 1 280 ? -12.277 -5.547 6.637 1.00 95.50 280 LEU A CA 1
ATOM 2156 C C . LEU A 1 280 ? -11.216 -6.188 7.534 1.00 95.50 280 LEU A C 1
ATOM 2158 O O . LEU A 1 280 ? -11.115 -7.414 7.619 1.00 95.50 280 LEU A O 1
ATOM 2162 N N . LYS A 1 281 ? -10.410 -5.359 8.204 1.00 96.81 281 LYS A N 1
ATOM 2163 C CA . LYS A 1 281 ? -9.298 -5.792 9.061 1.00 96.81 281 LYS A CA 1
ATOM 2164 C C . LYS A 1 281 ? -9.827 -6.453 10.336 1.00 96.81 281 LYS A C 1
ATOM 2166 O O . LYS A 1 281 ? -10.336 -5.755 11.194 1.00 96.81 281 LYS A O 1
ATOM 2171 N N . VAL A 1 282 ? -9.649 -7.763 10.501 1.00 97.62 282 VAL A N 1
ATOM 2172 C CA . VAL A 1 282 ? -10.099 -8.526 11.689 1.00 97.62 282 VAL A CA 1
ATOM 2173 C C . VAL A 1 282 ? -9.032 -8.653 12.774 1.00 97.62 282 VAL A C 1
ATOM 2175 O O . VAL A 1 282 ? -9.349 -8.828 13.949 1.00 97.62 282 VAL A O 1
ATOM 2178 N N . ALA A 1 283 ? -7.758 -8.555 12.394 1.00 97.56 283 ALA A N 1
ATOM 2179 C CA . ALA A 1 283 ? -6.657 -8.550 13.343 1.00 97.56 283 ALA A CA 1
ATOM 2180 C C . ALA A 1 283 ? -5.482 -7.719 12.830 1.00 97.56 283 ALA A C 1
ATOM 2182 O O . ALA A 1 283 ? -5.226 -7.630 11.626 1.00 97.56 283 ALA A O 1
ATOM 2183 N N . GLN A 1 284 ? -4.749 -7.147 13.772 1.00 97.38 284 GLN A N 1
ATOM 2184 C CA . GLN A 1 284 ? -3.476 -6.483 13.554 1.00 97.38 284 GLN A CA 1
ATOM 2185 C C . GLN A 1 284 ? -2.507 -6.952 14.628 1.00 97.38 284 GLN A C 1
ATOM 2187 O O . GLN A 1 284 ? -2.895 -7.048 15.784 1.00 97.38 284 GLN A O 1
ATOM 2192 N N . ILE A 1 285 ? -1.255 -7.205 14.273 1.00 96.75 285 ILE A N 1
ATOM 2193 C CA . ILE A 1 285 ? -0.182 -7.364 15.254 1.00 96.75 285 ILE A CA 1
ATOM 2194 C C . ILE A 1 285 ? 0.909 -6.354 14.947 1.00 96.75 285 ILE A C 1
ATOM 2196 O O . ILE A 1 285 ? 1.386 -6.314 13.814 1.00 96.75 285 ILE A O 1
ATOM 2200 N N . SER A 1 286 ? 1.280 -5.534 15.926 1.00 94.56 286 SER A N 1
ATOM 2201 C CA . SER A 1 286 ? 2.425 -4.629 15.829 1.00 94.56 286 SER A CA 1
ATOM 2202 C C . SER A 1 286 ? 3.457 -4.939 16.921 1.00 94.56 286 SER A C 1
ATOM 2204 O O . SER A 1 286 ? 3.107 -5.529 17.948 1.00 94.56 286 SER A O 1
ATOM 2206 N N . PRO A 1 287 ? 4.738 -4.589 16.713 1.00 93.00 287 PRO A N 1
ATOM 2207 C CA . PRO A 1 287 ? 5.810 -4.897 17.667 1.00 93.00 287 PRO A CA 1
ATOM 2208 C C . PRO A 1 287 ? 5.616 -4.270 19.052 1.00 93.00 287 PRO A C 1
ATOM 2210 O O . PRO A 1 287 ? 6.069 -4.822 20.047 1.00 93.00 287 PRO A O 1
ATOM 221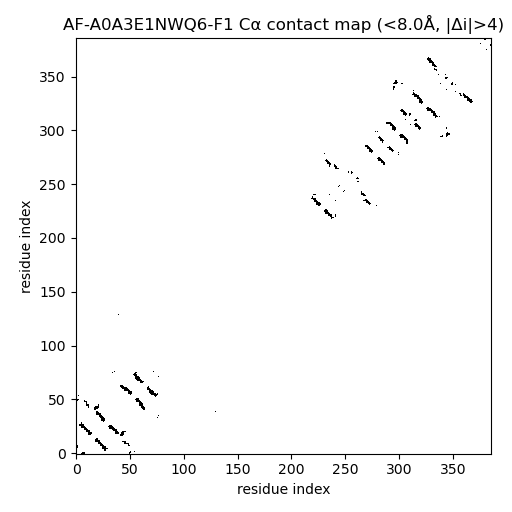3 N N . ASP A 1 288 ? 4.960 -3.115 19.100 1.00 89.62 288 ASP A N 1
ATOM 2214 C CA . ASP A 1 288 ? 4.723 -2.291 20.284 1.00 89.62 288 ASP A CA 1
ATOM 2215 C C . ASP A 1 288 ? 3.335 -2.519 20.906 1.00 89.62 288 ASP A C 1
ATOM 2217 O O . ASP A 1 288 ? 3.202 -2.627 22.123 1.00 89.62 288 ASP A O 1
ATOM 2221 N N . GLY A 1 289 ? 2.300 -2.612 20.071 1.00 85.69 289 GLY A N 1
ATOM 2222 C CA . GLY A 1 289 ? 0.898 -2.729 20.474 1.00 85.69 289 GLY A CA 1
ATOM 2223 C C . GLY A 1 289 ? 0.418 -4.164 20.685 1.00 85.69 289 GLY A C 1
ATOM 2224 O O . GLY A 1 289 ? -0.696 -4.375 21.169 1.00 85.69 289 GLY A O 1
ATOM 2225 N N . GLY A 1 290 ? 1.236 -5.161 20.333 1.00 93.56 290 GLY A N 1
ATOM 2226 C CA . GLY A 1 290 ? 0.837 -6.563 20.366 1.00 93.56 290 GLY A CA 1
ATOM 2227 C C . GLY A 1 290 ? -0.305 -6.844 19.390 1.00 93.56 290 GLY A C 1
ATOM 2228 O O . GLY A 1 290 ? -0.408 -6.211 18.339 1.00 93.56 290 GLY A O 1
ATOM 2229 N N . ILE A 1 291 ? -1.153 -7.821 19.718 1.00 96.31 291 ILE A N 1
ATOM 2230 C CA . ILE A 1 291 ? -2.319 -8.165 18.900 1.00 96.31 291 ILE A CA 1
ATOM 2231 C C . ILE A 1 291 ? -3.507 -7.253 19.224 1.00 96.31 291 ILE A C 1
ATOM 2233 O O . ILE A 1 291 ? -3.814 -6.996 20.382 1.00 96.31 291 ILE A O 1
ATOM 2237 N N . THR A 1 292 ? -4.182 -6.773 18.186 1.00 97.81 292 THR A N 1
ATOM 2238 C CA . THR A 1 292 ? -5.454 -6.058 18.258 1.00 97.81 292 THR A CA 1
ATOM 2239 C C . THR A 1 292 ? -6.480 -6.792 17.410 1.00 97.81 292 THR A C 1
ATOM 2241 O O . THR A 1 292 ? -6.229 -7.066 16.234 1.00 97.81 292 THR A O 1
ATOM 2244 N N . HIS A 1 293 ? -7.635 -7.084 17.992 1.00 98.00 293 HIS A N 1
ATOM 2245 C CA . HIS A 1 293 ? -8.770 -7.712 17.326 1.00 98.00 293 HIS A CA 1
ATOM 2246 C C . HIS A 1 293 ? -9.851 -6.683 16.998 1.00 98.00 293 HIS A C 1
ATOM 2248 O O . HIS A 1 293 ? -10.035 -5.708 17.728 1.00 98.00 293 HIS A O 1
ATOM 2254 N N . PHE A 1 294 ? -10.573 -6.921 15.906 1.00 98.44 294 PHE A N 1
ATOM 2255 C CA . PHE A 1 294 ? -11.675 -6.084 15.445 1.00 98.44 294 PHE A CA 1
ATOM 2256 C C . PHE A 1 294 ? -12.860 -6.974 15.083 1.00 98.44 294 PHE A C 1
ATOM 2258 O O . PHE A 1 294 ? -12.705 -7.948 14.343 1.00 98.44 294 PHE A O 1
ATOM 2265 N N . TRP A 1 295 ? -14.045 -6.614 15.567 1.00 98.44 295 TRP A N 1
ATOM 2266 C CA . TRP A 1 295 ? -15.283 -7.315 15.251 1.00 98.44 295 TRP A CA 1
ATOM 2267 C C . TRP A 1 295 ? -16.255 -6.383 14.561 1.00 98.44 295 TRP A C 1
ATOM 2269 O O . TRP A 1 295 ? -16.412 -5.214 14.925 1.00 98.44 295 TRP A O 1
ATOM 2279 N N . TYR A 1 296 ? -16.928 -6.951 13.573 1.00 98.31 296 TYR A N 1
ATOM 2280 C CA . TYR A 1 296 ? -17.886 -6.261 12.735 1.00 98.31 296 TYR A CA 1
ATOM 2281 C C . TYR A 1 296 ? -19.264 -6.874 12.930 1.00 98.31 296 TYR A C 1
ATOM 2283 O O . TYR A 1 296 ? -19.386 -8.082 13.173 1.00 98.31 296 TYR A O 1
ATOM 2291 N N . ASP A 1 297 ? -20.290 -6.040 12.821 1.00 96.62 297 ASP A N 1
ATOM 2292 C CA . ASP A 1 297 ? -21.661 -6.527 12.800 1.00 96.62 297 ASP A CA 1
ATOM 2293 C C . ASP A 1 297 ? -22.032 -7.178 11.462 1.00 96.62 297 ASP A C 1
ATOM 2295 O O . ASP A 1 297 ? -21.250 -7.215 10.508 1.00 96.62 297 ASP A O 1
ATOM 2299 N N . ARG A 1 298 ? -23.268 -7.680 11.375 1.00 95.56 298 ARG A N 1
ATOM 2300 C CA . ARG A 1 298 ? -23.827 -8.280 10.154 1.00 95.56 298 ARG A CA 1
ATOM 2301 C C . ARG A 1 298 ? -23.776 -7.355 8.928 1.00 95.56 298 ARG A C 1
ATOM 2303 O O . ARG A 1 298 ? -23.797 -7.853 7.807 1.00 95.56 298 ARG A O 1
ATOM 2310 N N . LEU A 1 299 ? -23.754 -6.036 9.129 1.00 95.31 299 LEU A N 1
ATOM 2311 C CA . LEU A 1 299 ? -23.713 -5.029 8.065 1.00 95.31 299 LEU A CA 1
ATOM 2312 C C . LEU A 1 299 ? -22.275 -4.609 7.710 1.00 95.31 299 LEU A C 1
ATOM 2314 O O . LEU A 1 299 ? -22.093 -3.783 6.820 1.00 95.31 299 LEU A O 1
ATOM 2318 N N . GLY A 1 300 ? -21.258 -5.157 8.383 1.00 96.00 300 GLY A N 1
ATOM 2319 C CA . GLY A 1 300 ? -19.853 -4.824 8.150 1.00 96.00 300 GLY A CA 1
ATOM 2320 C C . GLY A 1 300 ? -19.380 -3.555 8.865 1.00 96.00 300 GLY A C 1
ATOM 2321 O O . GLY A 1 300 ? -18.329 -3.017 8.519 1.00 96.00 300 GLY A O 1
ATOM 2322 N N . ARG A 1 301 ? -20.117 -3.059 9.865 1.00 96.62 301 ARG A N 1
ATOM 2323 C CA . ARG A 1 301 ? -19.712 -1.888 10.660 1.00 96.62 301 ARG A CA 1
ATOM 2324 C C . ARG A 1 301 ? -18.851 -2.328 11.838 1.00 96.62 301 ARG A C 1
ATOM 2326 O O . ARG A 1 301 ? -19.155 -3.337 12.471 1.00 96.62 301 ARG A O 1
ATOM 2333 N N . LEU A 1 302 ? -17.781 -1.589 12.136 1.00 97.94 302 LEU A N 1
ATOM 2334 C CA . LEU A 1 302 ? -16.909 -1.881 13.277 1.00 97.94 302 LEU A CA 1
ATOM 2335 C C . LEU A 1 302 ? -17.676 -1.635 14.578 1.00 97.94 302 LEU A C 1
ATOM 2337 O O . LEU A 1 302 ? -18.051 -0.504 14.862 1.00 97.94 302 LEU A O 1
ATOM 2341 N N . ILE A 1 303 ? -17.879 -2.676 15.377 1.00 97.75 303 ILE A N 1
ATOM 2342 C CA . ILE A 1 303 ? -18.629 -2.572 16.637 1.00 97.75 303 ILE A CA 1
ATOM 2343 C C . ILE A 1 303 ? -17.739 -2.675 17.864 1.00 97.75 303 ILE A C 1
ATOM 2345 O O . ILE A 1 303 ? -18.053 -2.086 18.894 1.00 97.75 303 ILE A O 1
ATOM 2349 N N . LEU A 1 304 ? -16.650 -3.437 17.771 1.00 98.06 304 LEU A N 1
ATOM 2350 C CA . LEU A 1 304 ? -15.755 -3.702 18.885 1.00 98.06 304 LEU A CA 1
ATOM 2351 C C . LEU A 1 304 ? -14.318 -3.765 18.390 1.00 98.06 304 LEU A C 1
ATOM 2353 O O . LEU A 1 304 ? -14.033 -4.326 17.330 1.00 98.06 304 LEU A O 1
ATOM 2357 N N . SER A 1 305 ? -13.407 -3.251 19.204 1.00 98.19 305 SER A N 1
ATOM 2358 C CA . SER A 1 305 ? -11.977 -3.498 19.068 1.00 98.19 305 SER A CA 1
ATOM 2359 C C . SER A 1 305 ? -11.372 -3.819 20.425 1.00 98.19 305 SER A C 1
ATOM 2361 O O . SER A 1 305 ? -11.802 -3.263 21.438 1.00 98.19 305 SER A O 1
ATOM 2363 N N . GLN A 1 306 ? -10.358 -4.671 20.434 1.00 97.56 306 GLN A N 1
ATOM 2364 C CA . GLN A 1 306 ? -9.646 -5.056 21.646 1.00 97.56 306 GLN A CA 1
ATOM 2365 C C . GLN A 1 306 ? -8.152 -5.077 21.368 1.00 97.56 306 GLN A C 1
ATOM 2367 O O . GLN A 1 306 ? -7.692 -5.904 20.582 1.00 97.56 306 GLN A O 1
ATOM 2372 N N . ASP A 1 307 ? -7.410 -4.170 21.998 1.00 96.19 307 ASP A N 1
ATOM 2373 C CA . ASP A 1 307 ? -5.946 -4.178 21.961 1.00 96.19 307 ASP A CA 1
ATOM 2374 C C . ASP A 1 307 ? -5.342 -5.173 22.972 1.00 96.19 307 ASP A C 1
ATOM 2376 O O . ASP A 1 307 ? -6.039 -5.756 23.809 1.00 96.19 307 ASP A O 1
ATOM 2380 N N . GLY A 1 308 ? -4.023 -5.370 22.911 1.00 93.50 308 GLY A N 1
ATOM 2381 C CA . GLY A 1 308 ? -3.325 -6.350 23.742 1.00 93.50 308 GLY A CA 1
ATOM 2382 C C . GLY A 1 308 ? -3.361 -6.059 25.248 1.00 93.50 308 GLY A C 1
ATOM 2383 O O . GLY A 1 308 ? -3.205 -6.982 26.050 1.00 93.50 308 GLY A O 1
ATOM 2384 N N . ASN A 1 309 ? -3.577 -4.808 25.665 1.00 93.06 309 ASN A N 1
ATOM 2385 C CA . ASN A 1 309 ? -3.763 -4.474 27.078 1.00 93.06 309 ASN A CA 1
ATOM 2386 C C . ASN A 1 309 ? -5.191 -4.771 27.524 1.00 93.06 309 ASN A C 1
ATOM 2388 O O . ASN A 1 309 ? -5.395 -5.315 28.607 1.00 93.06 309 ASN A O 1
ATOM 2392 N N . GLN A 1 310 ? -6.168 -4.459 26.679 1.00 95.44 310 GLN A N 1
ATOM 2393 C CA . GLN A 1 310 ? -7.576 -4.747 26.927 1.00 95.44 310 GLN A CA 1
ATOM 2394 C C . GLN A 1 310 ? -7.875 -6.254 26.944 1.00 95.44 310 GLN A C 1
ATOM 2396 O O . GLN A 1 310 ? -8.697 -6.703 27.745 1.00 95.44 310 GLN A O 1
ATOM 2401 N N . LEU A 1 311 ? -7.165 -7.042 26.130 1.00 94.19 311 LEU A N 1
ATOM 2402 C CA . LEU A 1 311 ? -7.277 -8.503 26.076 1.00 94.19 311 LEU A CA 1
ATOM 2403 C C . LEU A 1 311 ? -7.026 -9.175 27.437 1.00 94.19 311 LEU A C 1
ATOM 2405 O O . LEU A 1 311 ? -7.690 -10.151 27.767 1.00 94.19 311 LEU A O 1
ATOM 2409 N N . LYS A 1 312 ? -6.110 -8.637 28.254 1.00 93.25 312 LYS A N 1
ATOM 2410 C CA . LYS A 1 312 ? -5.740 -9.205 29.568 1.00 93.25 312 LYS A CA 1
ATOM 2411 C C . LYS A 1 312 ? -6.880 -9.167 30.587 1.00 93.25 312 LYS A C 1
ATOM 2413 O O . LYS A 1 312 ? -6.893 -9.960 31.520 1.00 93.25 312 LYS A O 1
ATOM 2418 N N . GLU A 1 313 ? -7.812 -8.237 30.413 1.00 95.06 313 GLU A N 1
ATOM 2419 C CA . GLU A 1 313 ? -8.896 -7.965 31.359 1.00 95.06 313 GLU A CA 1
ATOM 2420 C C . GLU A 1 313 ? -10.281 -8.054 30.699 1.00 95.06 313 GLU A C 1
ATOM 2422 O O . GLU A 1 313 ? -11.267 -7.574 31.256 1.00 95.06 313 GLU A O 1
ATOM 2427 N N . ASN A 1 314 ? -10.369 -8.646 29.500 1.00 96.00 314 ASN A N 1
ATOM 2428 C CA . ASN A 1 314 ? -11.597 -8.726 28.703 1.00 96.00 314 ASN A CA 1
ATOM 2429 C C . ASN A 1 314 ? -12.314 -7.375 28.573 1.00 96.00 314 ASN A C 1
ATOM 2431 O O . ASN A 1 314 ? -13.543 -7.281 28.680 1.00 96.00 314 ASN A O 1
ATOM 2435 N N . ARG A 1 315 ? -11.529 -6.319 28.352 1.00 97.50 315 ARG A N 1
ATOM 2436 C CA . ARG A 1 315 ? -12.040 -4.993 28.010 1.00 97.50 315 ARG A CA 1
ATOM 2437 C C . ARG A 1 315 ? -12.125 -4.843 26.499 1.00 97.50 315 ARG A C 1
ATOM 2439 O O . ARG A 1 315 ? -11.429 -5.537 25.759 1.00 97.50 315 ARG A O 1
ATOM 2446 N N . TYR A 1 316 ? -12.999 -3.959 26.048 1.00 98.31 316 TYR A N 1
ATOM 2447 C CA . TYR A 1 316 ? -13.256 -3.710 24.636 1.00 98.31 316 TYR A CA 1
ATOM 2448 C C . TYR A 1 316 ? -13.609 -2.242 24.456 1.00 98.31 316 TYR A C 1
ATOM 2450 O O . TYR A 1 316 ? -14.418 -1.709 25.218 1.00 98.31 316 TYR A O 1
ATOM 2458 N N . ARG A 1 317 ? -13.078 -1.601 23.413 1.00 98.25 317 ARG A N 1
ATOM 2459 C CA . ARG A 1 317 ? -13.701 -0.374 22.904 1.00 98.25 317 ARG A CA 1
ATOM 2460 C C . ARG A 1 317 ? -14.904 -0.766 22.071 1.00 98.25 317 ARG A C 1
ATOM 2462 O O . ARG A 1 317 ? -14.784 -1.673 21.248 1.00 98.25 317 ARG A O 1
ATOM 2469 N N . TYR A 1 318 ? -16.028 -0.095 22.272 1.00 98.06 318 TYR A N 1
ATOM 2470 C CA . TYR A 1 318 ? -17.259 -0.357 21.542 1.00 98.06 318 TYR A CA 1
ATOM 2471 C C . TYR A 1 318 ? -17.755 0.884 20.811 1.00 98.06 318 TYR A C 1
ATOM 2473 O O . TYR A 1 318 ? -17.509 2.019 21.224 1.00 98.06 318 TYR A O 1
ATOM 2481 N N . ILE A 1 319 ? -18.473 0.633 19.722 1.00 97.88 319 ILE A N 1
ATOM 2482 C CA . ILE A 1 319 ? -19.199 1.621 18.936 1.00 97.88 319 ILE A CA 1
ATOM 2483 C C . ILE A 1 319 ? -20.630 1.109 18.802 1.00 97.88 319 ILE A C 1
ATOM 2485 O O . ILE A 1 319 ? -20.869 -0.020 18.371 1.00 97.88 319 ILE A O 1
ATOM 2489 N N . SER A 1 320 ? -21.583 1.943 19.192 1.00 95.69 320 SER A N 1
ATOM 2490 C CA . SER A 1 320 ? -23.007 1.708 19.015 1.00 95.69 320 SER A CA 1
ATOM 2491 C C . SER A 1 320 ? -23.543 2.608 17.908 1.00 95.69 320 SER A C 1
ATOM 2493 O O . SER A 1 320 ? -23.089 3.738 17.701 1.00 95.69 320 SER A O 1
ATOM 2495 N N . TYR A 1 321 ? -24.541 2.085 17.205 1.00 95.75 321 TYR A N 1
ATOM 2496 C CA . TYR A 1 321 ? -25.175 2.743 16.079 1.00 95.75 321 TYR A CA 1
ATOM 2497 C C . TYR A 1 321 ? -26.668 2.933 16.335 1.00 95.75 321 TYR A C 1
ATOM 2499 O O . TYR A 1 321 ? -27.318 2.095 16.964 1.00 95.75 321 TYR A O 1
ATOM 2507 N N . ASP A 1 322 ? -27.227 4.020 15.812 1.00 91.75 322 ASP A N 1
ATOM 2508 C CA . ASP A 1 322 ? -28.673 4.193 15.739 1.00 91.75 322 ASP A CA 1
ATOM 2509 C C . ASP A 1 322 ? -29.303 3.301 14.646 1.00 91.75 322 ASP A C 1
ATOM 2511 O O . ASP A 1 322 ? -28.623 2.578 13.908 1.00 91.75 322 ASP A O 1
ATOM 2515 N N . LYS A 1 323 ? -30.637 3.350 14.534 1.00 89.06 323 LYS A N 1
ATOM 2516 C CA . LYS A 1 323 ? -31.408 2.517 13.593 1.00 89.06 323 LYS A CA 1
ATOM 2517 C C . LYS A 1 323 ? -31.067 2.761 12.118 1.00 89.06 323 LYS A C 1
ATOM 2519 O O . LYS A 1 323 ? -31.335 1.882 11.307 1.00 89.06 323 LYS A O 1
ATOM 2524 N N . ILE A 1 324 ? -30.499 3.919 11.778 1.00 89.94 324 ILE A N 1
ATOM 2525 C CA . ILE A 1 324 ? -30.103 4.272 10.405 1.00 89.94 324 ILE A CA 1
ATOM 2526 C C . ILE A 1 324 ? -28.583 4.213 10.198 1.00 89.94 324 ILE A C 1
ATOM 2528 O O . ILE A 1 324 ? -28.084 4.548 9.130 1.00 89.94 324 ILE A O 1
ATOM 2532 N N . GLY A 1 325 ? -27.844 3.735 11.199 1.00 91.06 325 GLY A N 1
ATOM 2533 C CA . GLY A 1 325 ? -26.432 3.396 11.101 1.00 91.06 325 GLY A CA 1
ATOM 2534 C C . GLY A 1 325 ? -25.444 4.518 11.366 1.00 91.06 325 GLY A C 1
ATOM 2535 O O . GLY A 1 325 ? -24.273 4.377 11.019 1.00 91.06 325 GLY A O 1
ATOM 2536 N N . ARG A 1 326 ? -25.872 5.587 12.032 1.00 93.62 326 ARG A N 1
ATOM 2537 C CA . ARG A 1 326 ? -24.971 6.636 12.523 1.00 93.62 326 ARG A CA 1
ATOM 2538 C C . ARG A 1 326 ? -24.453 6.282 13.915 1.00 93.62 326 ARG A C 1
ATOM 2540 O O . ARG A 1 326 ? -25.161 5.632 14.680 1.00 93.62 326 ARG A O 1
ATOM 2547 N N . ILE A 1 327 ? -23.235 6.705 14.251 1.00 96.19 327 ILE A N 1
ATOM 2548 C CA . ILE A 1 327 ? -22.637 6.464 15.574 1.00 96.19 327 ILE A CA 1
ATOM 2549 C C . ILE A 1 327 ? -23.418 7.263 16.621 1.00 96.19 327 ILE A C 1
ATOM 2551 O O . ILE A 1 327 ? -23.508 8.479 16.505 1.00 96.19 327 ILE A O 1
ATOM 2555 N N . ASN A 1 328 ? -23.963 6.607 17.645 1.00 94.81 328 ASN A N 1
ATOM 2556 C CA . ASN A 1 328 ? -24.682 7.290 18.730 1.00 94.81 328 ASN A CA 1
ATOM 2557 C C . ASN A 1 328 ? -23.952 7.235 20.078 1.00 94.81 328 ASN A C 1
ATOM 2559 O O . ASN A 1 328 ? -24.164 8.099 20.929 1.00 94.81 328 ASN A O 1
ATOM 2563 N N . GLU A 1 329 ? -23.080 6.250 20.276 1.00 96.88 329 GLU A N 1
ATOM 2564 C CA . GLU A 1 329 ? -22.294 6.082 21.493 1.00 96.88 329 GLU A CA 1
ATOM 2565 C C . GLU A 1 329 ? -20.985 5.358 21.170 1.00 96.88 329 GLU A C 1
ATOM 2567 O O . GLU A 1 329 ? -20.965 4.400 20.397 1.00 96.88 329 GLU A O 1
ATOM 2572 N N . ILE A 1 330 ? -19.898 5.806 21.786 1.00 98.06 330 ILE A N 1
ATOM 2573 C CA . ILE A 1 330 ? -18.615 5.105 21.835 1.00 98.06 330 ILE A CA 1
ATOM 2574 C C . ILE A 1 330 ? -18.142 5.043 23.284 1.00 98.06 330 ILE A C 1
ATOM 2576 O O . ILE A 1 330 ? -18.480 5.916 24.084 1.00 98.06 330 ILE A O 1
ATOM 2580 N N . GLY A 1 331 ? -17.336 4.045 23.623 1.00 97.94 331 GLY A N 1
ATOM 2581 C CA . GLY A 1 331 ? -16.690 3.978 24.932 1.00 97.94 331 GLY A CA 1
ATOM 2582 C C . GLY A 1 331 ? -15.881 2.704 25.120 1.00 97.94 331 GLY A C 1
ATOM 2583 O O . GLY A 1 331 ? -15.586 1.992 24.158 1.00 97.94 331 GLY A O 1
ATOM 2584 N N . GLU A 1 332 ? -15.550 2.397 26.369 1.00 98.25 332 GLU A N 1
ATOM 2585 C CA . GLU A 1 332 ? -14.949 1.127 26.777 1.00 98.25 332 GLU A CA 1
ATOM 2586 C C . GLU A 1 332 ? -15.933 0.340 27.651 1.00 98.25 332 GLU A C 1
ATOM 2588 O O . GLU A 1 332 ? -16.681 0.924 28.431 1.00 98.25 332 GLU A O 1
ATOM 2593 N N . LEU A 1 333 ? -15.946 -0.984 27.533 1.00 97.75 333 LEU A N 1
ATOM 2594 C CA . LEU A 1 333 ? -16.694 -1.885 28.412 1.00 97.75 333 LEU A CA 1
ATOM 2595 C C . LEU A 1 333 ? -15.848 -3.105 28.770 1.00 97.75 333 LEU A C 1
ATOM 2597 O O . LEU A 1 333 ? -14.860 -3.399 28.095 1.00 97.75 333 LEU A O 1
ATOM 2601 N N . SER A 1 334 ? -16.249 -3.839 29.802 1.00 97.81 334 SER A N 1
ATOM 2602 C CA . SER A 1 334 ? -15.733 -5.180 30.099 1.00 97.81 334 SER A CA 1
ATOM 2603 C C . SER A 1 334 ? -16.846 -6.222 30.026 1.00 97.81 334 SER A C 1
ATOM 2605 O O . SER A 1 334 ? -18.001 -5.935 30.346 1.00 97.81 334 SER A O 1
ATOM 2607 N N . SER A 1 335 ? -16.514 -7.436 29.591 1.00 96.69 335 SER A N 1
ATOM 2608 C CA . SER A 1 335 ? -17.487 -8.527 29.472 1.00 96.69 335 SER A CA 1
ATOM 2609 C C . SER A 1 335 ? -16.908 -9.843 29.975 1.00 96.69 335 SER A C 1
ATOM 2611 O O . SER A 1 335 ? -15.761 -10.176 29.685 1.00 96.69 335 SER A O 1
ATOM 2613 N N . ALA A 1 336 ? -17.718 -10.612 30.706 1.00 94.12 336 ALA A N 1
ATOM 2614 C CA . ALA A 1 336 ? -17.360 -11.964 31.135 1.00 94.12 336 ALA A CA 1
ATOM 2615 C C . ALA A 1 336 ? -17.406 -12.971 29.972 1.00 94.12 336 ALA A C 1
ATOM 2617 O O . ALA A 1 336 ? -16.654 -13.943 29.956 1.00 94.12 336 ALA A O 1
ATOM 2618 N N . THR A 1 337 ? -18.270 -12.729 28.983 1.00 96.06 337 THR A N 1
ATOM 2619 C CA . THR A 1 337 ? -18.385 -13.563 27.785 1.00 96.06 337 THR A CA 1
ATOM 2620 C C . THR A 1 337 ? -17.453 -13.022 26.709 1.00 96.06 337 THR A C 1
ATOM 2622 O O . THR A 1 337 ? -17.563 -11.860 26.320 1.00 96.06 337 THR A O 1
ATOM 2625 N N . LEU A 1 338 ? -16.558 -13.854 26.182 1.00 96.62 338 LEU A N 1
ATOM 2626 C CA . LEU A 1 338 ? -15.639 -13.442 25.118 1.00 96.62 338 LEU A CA 1
ATOM 2627 C C . LEU A 1 338 ? -16.386 -13.142 23.813 1.00 96.62 338 LEU A C 1
ATOM 2629 O O . LEU A 1 338 ? -17.322 -13.852 23.442 1.00 96.62 338 LEU A O 1
ATOM 2633 N N . MET A 1 339 ? -15.956 -12.094 23.111 1.00 97.50 339 MET A N 1
ATOM 2634 C CA . MET A 1 339 ? -16.501 -11.740 21.801 1.00 97.50 339 MET A CA 1
ATOM 2635 C C . MET A 1 339 ? -15.952 -12.663 20.704 1.00 97.50 339 MET A C 1
ATOM 2637 O O . MET A 1 339 ? -14.789 -13.063 20.726 1.00 97.50 339 MET A O 1
ATOM 2641 N N . ASN A 1 340 ? -16.788 -12.988 19.718 1.00 96.94 340 ASN A N 1
ATOM 2642 C CA . ASN A 1 340 ? -16.404 -13.735 18.524 1.00 96.94 340 ASN A CA 1
ATOM 2643 C C . ASN A 1 340 ? -17.316 -13.374 17.339 1.00 96.94 340 ASN A C 1
ATOM 2645 O O . ASN A 1 340 ? -18.345 -12.721 17.508 1.00 96.94 340 ASN A O 1
ATOM 2649 N N . ASP A 1 341 ? -16.947 -13.832 16.142 1.00 96.19 341 ASP A N 1
ATOM 2650 C CA . ASP A 1 341 ? -17.686 -13.556 14.904 1.00 96.19 341 ASP A CA 1
ATOM 2651 C C . ASP A 1 341 ? -19.126 -14.098 14.895 1.00 96.19 341 ASP A C 1
ATOM 2653 O O . ASP A 1 341 ? -19.988 -13.524 14.234 1.00 96.19 341 ASP A O 1
ATOM 2657 N N . PHE A 1 342 ? -19.406 -15.196 15.608 1.00 97.38 342 PHE A N 1
ATOM 2658 C CA . PHE A 1 342 ? -20.757 -15.761 15.696 1.00 97.38 342 PHE A CA 1
ATOM 2659 C C . PHE A 1 342 ? -21.690 -14.838 16.488 1.00 97.38 342 PHE A C 1
ATOM 2661 O O . PHE A 1 342 ? -22.829 -14.619 16.085 1.00 97.38 342 PHE A O 1
ATOM 2668 N N . ILE A 1 343 ? -21.187 -14.239 17.571 1.00 98.12 343 ILE A N 1
ATOM 2669 C CA . ILE A 1 343 ? -21.922 -13.244 18.359 1.00 98.12 343 ILE A CA 1
ATOM 2670 C C . ILE A 1 343 ? -22.035 -11.930 17.585 1.00 98.12 343 ILE A C 1
ATOM 2672 O O . ILE A 1 343 ? -23.126 -11.378 17.487 1.00 98.12 343 ILE A O 1
ATOM 2676 N N . SER A 1 344 ? -20.928 -11.416 17.033 1.00 97.44 344 SER A N 1
ATOM 2677 C CA . SER A 1 344 ? -20.911 -10.080 16.425 1.00 97.44 344 SER A CA 1
ATOM 2678 C C . SER A 1 344 ? -21.808 -9.982 15.191 1.00 97.44 344 SER A C 1
ATOM 2680 O O . SER A 1 344 ? -22.430 -8.947 14.960 1.00 97.44 344 SER A O 1
ATOM 2682 N N . ARG A 1 345 ? -21.909 -11.058 14.402 1.00 96.25 345 ARG A N 1
ATOM 2683 C CA . ARG A 1 345 ? -22.659 -11.081 13.135 1.00 96.25 345 ARG A CA 1
ATOM 2684 C C . ARG A 1 345 ? -24.135 -11.446 13.294 1.00 96.25 345 ARG A C 1
ATOM 2686 O O . ARG A 1 345 ? -24.859 -11.415 12.299 1.00 96.25 345 ARG A O 1
ATOM 2693 N N . ASP A 1 346 ? -24.594 -11.750 14.504 1.00 98.12 346 ASP A N 1
ATOM 2694 C CA . ASP A 1 346 ? -26.007 -11.961 14.809 1.00 98.12 346 ASP A CA 1
ATOM 2695 C C . ASP A 1 346 ? -26.553 -10.776 15.613 1.00 98.12 346 ASP A C 1
ATOM 2697 O O . ASP A 1 346 ? -26.045 -10.421 16.676 1.00 98.12 346 ASP A O 1
ATOM 2701 N N . THR A 1 347 ? -27.602 -10.135 15.097 1.00 95.81 347 THR A N 1
ATOM 2702 C CA . THR A 1 347 ? -28.155 -8.912 15.692 1.00 95.81 347 THR A CA 1
ATOM 2703 C C . THR A 1 347 ? -28.693 -9.138 17.106 1.00 95.81 347 THR A C 1
ATOM 2705 O O . THR A 1 347 ? -28.546 -8.262 17.960 1.00 95.81 347 THR A O 1
ATOM 2708 N N . THR A 1 348 ? -29.293 -10.297 17.376 1.00 97.62 348 THR A N 1
ATOM 2709 C CA . THR A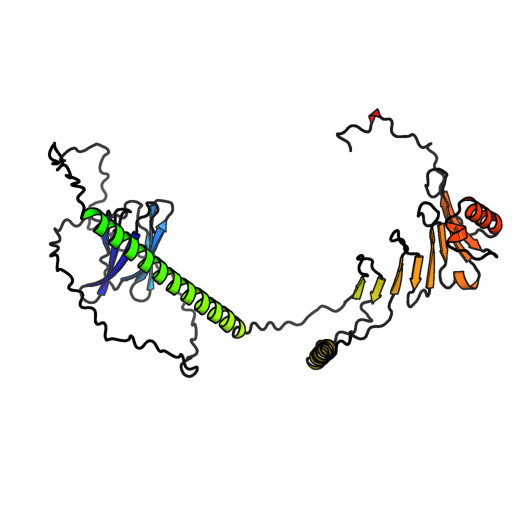 1 348 ? -29.873 -10.622 18.682 1.00 97.62 348 THR A CA 1
ATOM 2710 C C . THR A 1 348 ? -28.786 -11.010 19.677 1.00 97.62 348 THR A C 1
ATOM 2712 O O . THR A 1 348 ? -28.794 -10.517 20.808 1.00 97.62 348 THR A O 1
ATOM 2715 N N . LEU A 1 349 ? -27.821 -11.841 19.271 1.00 98.12 349 LEU A N 1
ATOM 2716 C CA . LEU A 1 349 ? -26.707 -12.230 20.142 1.00 98.12 349 LEU A CA 1
ATOM 2717 C C . LEU A 1 349 ? -25.833 -11.029 20.505 1.00 98.12 349 LEU A C 1
ATOM 2719 O O . LEU A 1 349 ? -25.496 -10.861 21.678 1.00 98.12 349 LEU A O 1
ATOM 2723 N N . LEU A 1 350 ? -25.518 -10.168 19.535 1.00 97.38 350 LEU A N 1
ATOM 2724 C CA . LEU A 1 350 ? -24.758 -8.948 19.780 1.00 97.38 350 LEU A CA 1
ATOM 2725 C C . LEU A 1 350 ? -25.487 -8.012 20.749 1.00 97.38 350 LEU A C 1
ATOM 2727 O O . LEU A 1 350 ? -24.874 -7.499 21.687 1.00 97.38 350 LEU A O 1
ATOM 2731 N N . PHE A 1 351 ? -26.791 -7.798 20.544 1.00 96.12 351 PHE A N 1
ATOM 2732 C CA . PHE A 1 351 ? -27.597 -6.968 21.439 1.00 96.12 351 PHE A CA 1
ATOM 2733 C C . PHE A 1 351 ? -27.563 -7.505 22.874 1.00 96.12 351 PHE A C 1
ATOM 2735 O O . PHE A 1 351 ? -27.268 -6.754 23.804 1.00 96.12 351 PHE A O 1
ATOM 2742 N N . ASN A 1 352 ? -27.791 -8.809 23.050 1.00 97.62 352 ASN A N 1
ATOM 2743 C CA . ASN A 1 352 ? -27.761 -9.454 24.362 1.00 97.62 352 ASN A CA 1
ATOM 2744 C C . ASN A 1 352 ? -26.379 -9.344 25.022 1.00 97.62 352 ASN A C 1
ATOM 2746 O O . ASN A 1 352 ? -26.288 -9.065 26.217 1.00 97.62 352 ASN A O 1
ATOM 2750 N N . TRP A 1 353 ? -25.302 -9.504 24.249 1.00 97.69 353 TRP A N 1
ATOM 2751 C CA . TRP A 1 353 ? -23.932 -9.374 24.744 1.00 97.69 353 TRP A CA 1
ATOM 2752 C C . TRP A 1 353 ? -23.624 -7.946 25.224 1.00 97.69 353 TRP A C 1
ATOM 2754 O O . TRP A 1 353 ? -23.118 -7.754 26.331 1.00 97.69 353 TRP A O 1
ATOM 2764 N N . LEU A 1 354 ? -23.992 -6.930 24.436 1.00 96.44 354 LEU A N 1
ATOM 2765 C CA . LEU A 1 354 ? -23.813 -5.517 24.796 1.00 96.44 354 LEU A CA 1
ATOM 2766 C C . LEU A 1 354 ? -24.699 -5.083 25.971 1.00 96.44 354 LEU A C 1
ATOM 2768 O O . LEU A 1 354 ? -24.306 -4.187 26.726 1.00 96.44 354 LEU A O 1
ATOM 2772 N N . ALA A 1 355 ? -25.889 -5.673 26.111 1.00 95.94 355 ALA A N 1
ATOM 2773 C CA . ALA A 1 355 ? -26.799 -5.426 27.227 1.00 95.94 355 ALA A CA 1
ATOM 2774 C C . ALA A 1 355 ? -26.265 -6.034 28.532 1.00 95.94 355 ALA A C 1
ATOM 2776 O O . ALA A 1 355 ? -26.279 -5.362 29.566 1.00 95.94 355 ALA A O 1
ATOM 2777 N N . ALA A 1 356 ? -25.722 -7.255 28.477 1.00 96.25 356 ALA A N 1
ATOM 2778 C CA . ALA A 1 356 ? -25.093 -7.910 29.624 1.00 96.25 356 ALA A CA 1
ATOM 2779 C C . ALA A 1 356 ? -23.870 -7.135 30.149 1.00 96.25 356 ALA A C 1
ATOM 2781 O O . ALA A 1 356 ? -23.633 -7.107 31.353 1.00 96.25 356 ALA A O 1
ATOM 2782 N N . ALA A 1 357 ? -23.133 -6.456 29.263 1.00 95.88 357 ALA A N 1
ATOM 2783 C CA . ALA A 1 357 ? -21.997 -5.599 29.609 1.00 95.88 357 ALA A CA 1
ATOM 2784 C C . ALA A 1 357 ? -22.373 -4.119 29.852 1.00 95.88 357 ALA A C 1
ATOM 2786 O O . ALA A 1 357 ? -21.501 -3.256 29.918 1.00 95.88 357 ALA A O 1
ATOM 2787 N N . SER A 1 358 ? -23.661 -3.772 29.948 1.00 94.00 358 SER A N 1
ATOM 2788 C CA . SER A 1 358 ? -24.093 -2.363 30.007 1.00 94.00 358 SER A CA 1
ATOM 2789 C C . SER A 1 358 ? -23.590 -1.609 31.242 1.00 94.00 358 SER A C 1
ATOM 2791 O O . SER A 1 358 ? -23.231 -0.438 31.136 1.00 94.00 358 SER A O 1
ATOM 2793 N N . THR A 1 359 ? -23.513 -2.276 32.394 1.00 95.75 359 THR A N 1
ATOM 2794 C CA . THR A 1 359 ? -23.095 -1.673 33.670 1.00 95.75 359 THR A CA 1
ATOM 2795 C C . THR A 1 359 ? -21.587 -1.455 33.783 1.00 95.75 359 THR A C 1
ATOM 2797 O O . THR A 1 359 ? -21.156 -0.695 3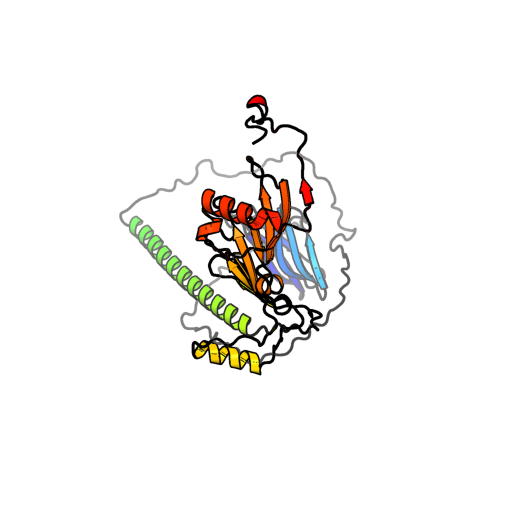4.645 1.00 95.75 359 THR A O 1
ATOM 2800 N N . SER A 1 360 ? -20.779 -2.084 32.922 1.00 97.06 360 SER A N 1
ATOM 2801 C CA . SER A 1 360 ? -19.318 -1.930 32.909 1.00 97.06 360 SER A CA 1
ATOM 2802 C C . SER A 1 360 ? -18.827 -0.828 31.967 1.00 97.06 360 SER A C 1
ATOM 2804 O O . SER A 1 360 ? -17.621 -0.573 31.893 1.00 97.06 360 SER A O 1
ATOM 2806 N N . ARG A 1 361 ? -19.740 -0.178 31.232 1.00 96.62 361 ARG A N 1
ATOM 2807 C CA . ARG A 1 361 ? -19.398 0.880 30.279 1.00 96.62 361 ARG A CA 1
ATOM 2808 C C . ARG A 1 361 ? -18.788 2.085 30.997 1.00 96.62 361 ARG A C 1
ATOM 2810 O O . ARG A 1 361 ? -19.345 2.597 31.965 1.00 96.62 361 ARG A O 1
ATOM 2817 N N . LYS A 1 362 ? -17.674 2.581 30.468 1.00 97.19 362 LYS A N 1
ATOM 2818 C CA . LYS A 1 362 ? -16.951 3.777 30.921 1.00 97.19 362 LYS A CA 1
ATOM 2819 C C . LYS A 1 362 ? -16.364 4.531 29.724 1.00 97.19 362 LYS A C 1
ATOM 2821 O O . LYS A 1 362 ? -16.427 4.046 28.597 1.00 97.19 362 LYS A O 1
ATOM 2826 N N . GLU A 1 363 ? -15.820 5.724 29.974 1.00 97.31 363 GLU A N 1
ATOM 2827 C CA . GLU A 1 363 ? -15.230 6.593 28.934 1.00 97.31 363 GLU A CA 1
ATOM 2828 C C . GLU A 1 363 ? -16.207 6.866 27.775 1.00 97.31 363 GLU A C 1
ATOM 2830 O O . GLU A 1 363 ? -15.855 6.829 26.600 1.00 97.31 363 GLU A O 1
ATOM 2835 N N . ILE A 1 364 ? -17.476 7.088 28.129 1.00 97.38 364 ILE A N 1
ATOM 2836 C CA . ILE A 1 364 ? -18.577 7.150 27.172 1.00 97.38 364 ILE A CA 1
ATOM 2837 C C . ILE A 1 364 ? -18.637 8.536 26.528 1.00 97.38 364 ILE A C 1
ATOM 2839 O O . ILE A 1 364 ? -18.791 9.541 27.224 1.00 97.38 364 ILE A O 1
ATOM 2843 N N . ALA A 1 365 ? -18.619 8.579 25.198 1.00 97.62 365 ALA A N 1
ATOM 2844 C CA . ALA A 1 365 ? -18.994 9.753 24.420 1.00 97.62 365 ALA A CA 1
ATOM 2845 C C . ALA A 1 365 ? -20.254 9.445 23.603 1.00 97.62 365 ALA A C 1
ATOM 2847 O O . ALA A 1 365 ? -20.342 8.408 22.945 1.00 97.62 365 ALA A O 1
ATOM 2848 N N . ARG A 1 366 ? -21.242 10.345 23.653 1.00 96.44 366 ARG A N 1
ATOM 2849 C CA . ARG A 1 366 ? -22.525 10.203 22.950 1.00 96.44 366 ARG A CA 1
ATOM 2850 C C . ARG A 1 366 ? -22.690 11.274 21.890 1.00 96.44 366 ARG A C 1
ATOM 2852 O O . ARG A 1 366 ? -22.352 12.434 22.113 1.00 96.44 366 ARG A O 1
ATOM 2859 N N . THR A 1 367 ? -23.283 10.883 20.773 1.00 94.62 367 THR A N 1
ATOM 2860 C CA . THR A 1 367 ? -23.660 11.788 19.690 1.00 94.62 367 THR A CA 1
ATOM 2861 C C . THR A 1 367 ? -25.172 11.740 19.529 1.00 94.62 367 THR A C 1
ATOM 2863 O O . THR A 1 367 ? -25.738 10.711 19.166 1.00 94.62 367 THR A O 1
ATOM 2866 N N . ASN A 1 368 ? -25.825 12.865 19.820 1.00 91.81 368 ASN A N 1
ATOM 2867 C CA . ASN A 1 368 ? -27.261 13.032 19.632 1.00 91.81 368 ASN A CA 1
ATOM 2868 C C . ASN A 1 368 ? -27.503 13.797 18.332 1.00 91.81 368 ASN A C 1
ATOM 2870 O O . ASN A 1 368 ? -26.967 14.886 18.145 1.00 91.81 368 ASN A O 1
ATOM 2874 N N . TYR A 1 369 ? -28.322 13.227 17.455 1.00 90.31 369 TYR A N 1
ATOM 2875 C CA . TYR A 1 369 ? -28.740 13.867 16.214 1.00 90.31 369 TYR A CA 1
ATOM 2876 C C . TYR A 1 369 ? -30.100 14.530 16.438 1.00 90.31 369 TYR A C 1
ATOM 2878 O O . TYR A 1 369 ? -31.081 13.847 16.727 1.00 90.31 369 TYR A O 1
ATOM 2886 N N . ASP A 1 370 ? -30.130 15.853 16.343 1.00 88.25 370 ASP A N 1
ATOM 2887 C CA . ASP A 1 370 ? -31.263 16.727 16.670 1.00 88.25 370 ASP A CA 1
ATOM 2888 C C . ASP A 1 370 ? -32.284 16.860 15.533 1.00 88.25 370 ASP A C 1
ATOM 2890 O O . ASP A 1 370 ? -33.480 17.011 15.775 1.00 88.25 370 ASP A O 1
ATOM 2894 N N . ASN A 1 371 ? -31.827 16.746 14.290 1.00 84.69 371 ASN A N 1
ATOM 2895 C CA . ASN A 1 371 ? -32.678 16.775 13.114 1.00 84.69 371 ASN A CA 1
ATOM 2896 C C . ASN A 1 371 ? -33.092 15.359 12.705 1.00 84.69 371 ASN A C 1
ATOM 2898 O O . ASN A 1 371 ? -32.257 14.463 12.521 1.00 84.69 371 ASN A O 1
ATOM 2902 N N . ALA A 1 372 ? -34.403 15.166 12.537 1.00 80.38 372 ALA A N 1
ATOM 2903 C CA . ALA A 1 372 ? -34.938 13.931 11.990 1.00 80.38 372 ALA A CA 1
ATOM 2904 C C . ALA A 1 372 ? -34.382 13.717 10.578 1.00 80.38 372 ALA A C 1
ATOM 2906 O O . ALA A 1 372 ? -34.335 14.640 9.763 1.00 80.38 372 ALA A O 1
ATOM 2907 N N . TYR A 1 373 ? -33.972 12.484 10.286 1.00 75.75 373 TYR A N 1
ATOM 2908 C CA . TYR A 1 373 ? -33.626 12.113 8.924 1.00 75.75 373 TYR A CA 1
ATOM 2909 C C . TYR A 1 373 ? -34.878 12.260 8.052 1.00 75.75 373 TYR A C 1
ATOM 2911 O O . TYR A 1 373 ? -35.853 11.534 8.242 1.00 75.75 373 TYR A O 1
ATOM 2919 N N . SER A 1 374 ? -34.855 13.209 7.120 1.00 76.19 374 SER A N 1
ATOM 2920 C CA . SER A 1 374 ? -35.800 13.253 6.010 1.00 76.19 374 SER A CA 1
ATOM 2921 C C . SER A 1 374 ? -35.148 12.528 4.840 1.00 76.19 374 SER A C 1
ATOM 2923 O O . SER A 1 374 ? -34.009 12.821 4.476 1.00 76.19 374 SER A O 1
ATOM 2925 N N . SER A 1 375 ? -35.839 11.540 4.272 1.00 70.25 375 SER A N 1
ATOM 2926 C CA . SER A 1 375 ? -35.436 11.000 2.976 1.00 70.25 375 SER A CA 1
ATOM 2927 C C . SER A 1 375 ? -35.380 12.158 1.983 1.00 70.25 375 SER A C 1
ATOM 2929 O O . SER A 1 375 ? -36.311 12.968 1.958 1.00 70.25 375 SER A O 1
ATOM 2931 N N . LEU A 1 376 ? -34.323 12.235 1.170 1.00 65.94 376 LEU A N 1
ATOM 2932 C CA . LEU A 1 376 ? -34.301 13.140 0.020 1.00 65.94 376 LEU A CA 1
ATOM 2933 C C . LEU A 1 376 ? -35.607 12.931 -0.755 1.00 65.94 376 LEU A C 1
ATOM 2935 O O . LEU A 1 376 ? -35.944 11.792 -1.085 1.00 65.94 376 LEU A O 1
ATOM 2939 N N . SER A 1 377 ? -36.382 13.993 -0.974 1.00 63.00 377 SER A N 1
ATOM 2940 C CA . SER A 1 377 ? -37.588 13.863 -1.787 1.00 63.00 377 SER A CA 1
ATOM 2941 C C . SER A 1 377 ? -37.168 13.493 -3.211 1.00 63.00 377 SER A C 1
ATOM 2943 O O . SER A 1 377 ? -36.133 13.958 -3.693 1.00 63.00 377 SER A O 1
ATOM 2945 N N . GLU A 1 378 ? -37.960 12.667 -3.902 1.00 55.97 378 GLU A N 1
ATOM 2946 C CA . GLU A 1 378 ? -37.699 12.256 -5.296 1.00 55.97 378 GLU A CA 1
ATOM 2947 C C . GLU A 1 378 ? -37.452 13.454 -6.239 1.00 55.97 378 GLU A C 1
ATOM 2949 O O . GLU A 1 378 ? -36.805 13.317 -7.270 1.00 55.97 378 GLU A O 1
ATOM 2954 N N . LEU A 1 379 ? -37.884 14.658 -5.847 1.00 56.81 379 LEU A N 1
ATOM 2955 C CA . LEU A 1 379 ? -37.652 15.921 -6.550 1.00 56.81 379 LEU A CA 1
ATOM 2956 C C . LEU A 1 379 ? -36.185 16.399 -6.568 1.00 56.81 379 LEU A C 1
ATOM 2958 O O . LEU A 1 379 ? -35.866 17.277 -7.368 1.00 56.81 379 LEU A O 1
ATOM 2962 N N . GLN A 1 380 ? -35.294 15.880 -5.713 1.00 56.41 380 GLN A N 1
ATOM 2963 C CA . GLN A 1 380 ? -33.874 16.281 -5.679 1.00 56.41 380 GLN A CA 1
ATOM 2964 C C . GLN A 1 380 ? -32.931 15.345 -6.452 1.00 56.41 380 GLN A C 1
ATOM 2966 O O . GLN A 1 380 ? -31.813 15.752 -6.781 1.00 56.41 380 GLN A O 1
ATOM 2971 N N . LEU A 1 381 ? -33.379 14.133 -6.790 1.00 55.75 381 LEU A N 1
ATOM 2972 C CA . LEU A 1 381 ? -32.627 13.176 -7.603 1.00 55.75 381 LEU A CA 1
ATOM 2973 C C . LEU A 1 381 ? -33.089 13.264 -9.061 1.00 55.75 381 LEU A C 1
ATOM 2975 O O . LEU A 1 381 ? -33.797 12.399 -9.568 1.00 55.75 381 LEU A O 1
ATOM 2979 N N . THR A 1 382 ? -32.704 14.340 -9.745 1.00 67.88 382 THR A N 1
ATOM 2980 C CA . THR A 1 382 ? -32.824 14.406 -11.206 1.00 67.88 382 THR A CA 1
ATOM 2981 C C . THR A 1 382 ? -31.602 13.741 -11.849 1.00 67.88 382 THR A C 1
ATOM 2983 O O . THR A 1 382 ? -30.529 13.730 -11.245 1.00 67.88 382 THR A O 1
ATOM 2986 N N . PRO A 1 383 ? -31.698 13.243 -13.096 1.00 64.00 383 PRO A N 1
ATOM 2987 C CA . PRO A 1 383 ? -30.546 12.714 -13.834 1.00 64.00 383 PRO A CA 1
ATOM 2988 C C . PRO A 1 383 ? -29.372 13.694 -14.021 1.00 64.00 383 PRO A C 1
ATOM 2990 O O . PRO A 1 383 ? -28.331 13.286 -14.513 1.00 64.00 383 PRO A O 1
ATOM 2993 N N . GLY A 1 384 ? -29.531 14.980 -13.684 1.00 62.50 384 GLY A N 1
ATOM 2994 C CA . GLY A 1 384 ? -28.441 15.961 -13.688 1.00 62.50 384 GLY A CA 1
ATOM 2995 C C . GLY A 1 384 ? -27.627 16.011 -12.389 1.00 62.50 384 GLY A C 1
ATOM 2996 O O . GLY A 1 384 ? -26.591 16.670 -12.364 1.00 62.50 384 GLY A O 1
ATOM 2997 N N . ASN A 1 385 ? -28.095 15.341 -11.329 1.00 61.19 385 ASN A N 1
ATOM 2998 C CA . ASN A 1 385 ? -27.507 15.360 -9.983 1.00 61.19 385 ASN A CA 1
ATOM 2999 C C . ASN A 1 385 ? -27.067 13.961 -9.493 1.00 61.19 385 ASN A C 1
ATOM 3001 O O . ASN A 1 385 ? -26.631 13.828 -8.348 1.00 61.19 385 ASN A O 1
ATOM 3005 N N . LEU A 1 386 ? -27.226 12.938 -10.337 1.00 50.56 386 LEU A N 1
ATOM 3006 C CA . LEU A 1 386 ? -26.661 11.590 -10.211 1.00 50.56 386 LEU A CA 1
ATOM 3007 C C . LEU A 1 386 ? -25.487 11.474 -11.183 1.00 50.56 386 LEU A C 1
ATOM 300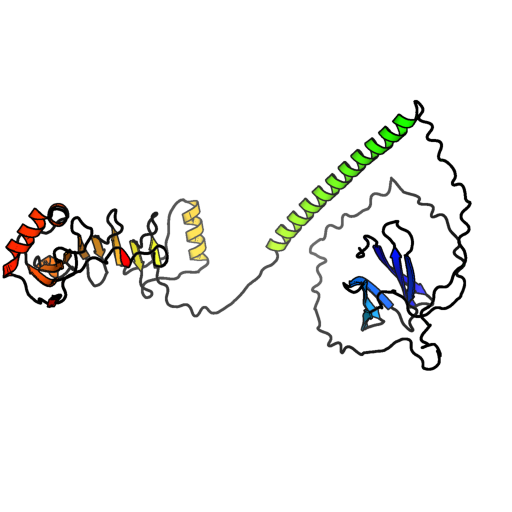9 O O . LEU A 1 386 ? -24.502 10.795 -10.818 1.00 50.56 386 LEU A O 1
#

Mean predicted aligned error: 21.3 Å

Radius of gyration: 44.58 Å; Cα contacts (8 Å, |Δi|>4): 431; chains: 1; bounding box: 81×69×119 Å

Sequence (386 aa):
MTLDGGLIAAENFTYSGKTQVVFRKFNADKTIGLSNWMKVDSSLIMYRVFQRTDSSYAGSGGYNNGAFLLFTQPSGLRGCSDRAVKVTLNTLSTSYSTTDTFAINYKWETSYMVDYSVTAIGVHPIHKKIGCDGTLQGCYTLHKGPLLCGNSTPVFGKVAVNSVTNCTDNEFFAVSKGTEIYNSYRDSLNGSFDADYLAMAIAGGQQEVFTVSYSTSEYHYTLSYYDQAGNLVKIIPPACVVIDRSTDWVNRVRAARAAGTTIVPPHSMATQFRYNTLILKVAQISPDGGITHFWYDRLGRLILSQDGNQLKENRYRYISYDKIGRINEIGELSSATLMNDFISRDTTLLFNWLAAASTSRKEIARTNYDNAYSSLSELQLTPGNL

Foldseek 3Di:
DAPQCWDKDWDWDDDPNATWIWIWIAGNVRHTPDIDTDDDPHHWDWPDKDADPQLWIWTWDDGPPDIDIDTAHNSNDDDDDPDDDDDDDDDDDDDDDPPDDPPPPPPPDPVPDDDDDDDDDDDDDDPDDTDCPVPDPDPDDDDDDDDDDDDPDDPDDDDPDPPDDPCVVVVVVVVVVVVVVVVVVVVVVVVVCVVVVVVVVVVVVVVDDDDDDDDDPDQWDKDFDADPVGAGFKIAGSVFFDDDPDPVVVVVCVVCVVVVHDDDGGGDQMWGFDADPVRHTQWIATPPFGIKGWEAELVRHTAWIATPVCVVQQKIWGFDADPVGHTFKTFMWHFPDHDDHVQRHDPVSVVVRCVRGVVRTDPMDGDDDPDDDDDDPPVVDDPVND

Solvent-accessible surface area (backbone atoms only — not comparable to full-atom values): 24421 Å² total; per-residue (Å²): 108,38,98,76,68,14,42,64,50,73,46,70,44,78,54,96,93,26,36,26,33,35,41,35,33,29,38,62,88,68,46,82,72,43,78,45,74,53,85,68,98,55,33,33,42,69,77,47,71,48,66,45,95,80,54,17,39,41,35,37,32,38,38,68,98,39,80,43,78,46,78,50,50,56,83,69,72,86,82,87,75,98,64,90,78,85,80,78,86,73,82,81,81,82,84,81,69,94,78,69,74,79,86,79,76,79,74,83,58,84,87,71,76,70,90,80,80,85,76,87,73,91,76,78,90,73,91,74,87,83,87,73,65,98,77,71,90,76,90,74,88,81,77,94,75,91,83,85,89,84,85,89,71,73,97,69,75,85,79,81,79,82,76,83,48,98,64,52,60,56,54,52,51,50,53,52,53,50,49,53,52,49,50,53,50,51,52,52,53,51,54,51,49,55,51,52,50,50,52,47,51,56,55,49,59,74,67,63,80,85,80,85,88,77,87,80,89,80,76,77,50,67,53,77,40,60,50,98,87,68,48,76,36,32,40,28,51,36,95,32,56,52,86,76,84,46,70,66,52,55,51,52,50,51,52,28,54,75,70,75,43,90,77,75,73,64,64,47,66,56,31,36,47,40,63,50,97,83,74,46,68,39,34,36,35,33,78,85,61,39,49,29,43,41,41,39,34,72,85,69,47,74,32,38,38,30,42,45,73,32,56,79,69,40,30,33,40,40,45,41,60,48,99,87,66,49,73,34,35,36,30,35,30,38,45,94,69,84,87,49,71,75,38,36,43,30,75,65,52,34,50,53,54,55,58,74,22,51,88,51,54,40,80,72,50,74,50,83,80,86,69,78,88,70,76,82,55,79,86,70,68,45,89,90,73,112